Protein AF-A0AAD8Y2L3-F1 (afdb_monomer)

Foldseek 3Di:
DQQPVDPVVVVVVVVVVVVVVVVVVVVVVLVCQCVAVVHDVSVVVSVVVVVPPVCPVPDPPDPVCPVVVVVVVVVVVVVVVVVVVVVVVVSVVCVLVCVVAFQKKFKAFDPLLPVVRLLVGFIWGFDPVQDAALSATKTFPPCVPVPPVPDGAWIFHAHNVQQWTFIDGFQWAQDQQGIDRRPPPPRDDDRVRGQKIADHDNRRYCVVSQPTWMWGQHGNRDIDTTPDIGMDRLACPVPQCQLPPQWGQDPDPSRFTDGHWQFWDRSSPARAFQKKFKDPPPVDFAWDPDPPDPDIDGAAGMWGWPTPAAASRATKIKNDDQDPQQADDQAIWIWHDSNFKIFIDGPVQQVVVVVVRNPNRVCRVSDGNNPGRGDGQKIWHTADPPDPCNHSDQFPTWMAGVVVVVVCPVSVPPPVPVPCPPGTDPIGMDRDDPPPPPDPPPDPPDPDDDDPPDDPVPVVVVVVVVVVVVVVVVVVVVVVVVVVVVVVVVVVVVVVVVVVPPPDDDDDDDDDDDDDDDDDDDDDD

Structure (mmCIF, N/CA/C/O backbone):
data_AF-A0AAD8Y2L3-F1
#
_entry.id   AF-A0AAD8Y2L3-F1
#
loop_
_atom_site.group_PDB
_atom_site.id
_atom_site.type_symbol
_atom_site.label_atom_id
_atom_site.label_alt_id
_atom_site.label_comp_id
_atom_site.label_asym_id
_atom_site.label_entity_id
_atom_site.label_seq_id
_atom_site.pdbx_PDB_ins_code
_atom_site.Cartn_x
_atom_site.Cartn_y
_atom_site.Cartn_z
_atom_site.occupancy
_atom_site.B_iso_or_equiv
_atom_site.auth_seq_id
_atom_site.auth_comp_id
_atom_site.auth_asym_id
_atom_site.auth_atom_id
_atom_site.pdbx_PDB_model_num
ATOM 1 N N . MET A 1 1 ? -19.034 2.474 21.761 1.00 43.50 1 MET A N 1
ATOM 2 C CA . MET A 1 1 ? -18.479 1.122 21.557 1.00 43.50 1 MET A CA 1
ATOM 3 C C . MET A 1 1 ? -17.003 1.217 21.897 1.00 43.50 1 MET A C 1
ATOM 5 O O . MET A 1 1 ? -16.304 1.930 21.195 1.00 43.50 1 MET A O 1
ATOM 9 N N . LEU A 1 2 ? -16.559 0.653 23.023 1.00 49.22 2 LEU A N 1
ATOM 10 C CA . LEU A 1 2 ? -15.143 0.698 23.400 1.00 49.22 2 LEU A CA 1
ATOM 11 C C . LEU A 1 2 ? -14.438 -0.443 22.680 1.00 49.22 2 LEU A C 1
ATOM 13 O O . LEU A 1 2 ? -14.871 -1.591 22.773 1.00 49.22 2 LEU A O 1
ATOM 17 N N . ILE A 1 3 ? -13.395 -0.113 21.925 1.00 52.75 3 ILE A N 1
ATOM 18 C CA . ILE A 1 3 ? -12.617 -1.080 21.147 1.00 52.75 3 ILE A CA 1
ATOM 19 C C . ILE A 1 3 ? -11.771 -1.901 22.130 1.00 52.75 3 ILE A C 1
ATOM 21 O O . ILE A 1 3 ? -10.599 -1.614 22.365 1.00 52.75 3 ILE A O 1
ATOM 25 N N . MET A 1 4 ? -12.380 -2.893 22.781 1.00 55.75 4 MET A N 1
ATOM 26 C CA . MET A 1 4 ? -11.663 -3.857 23.615 1.00 55.75 4 MET A CA 1
ATOM 27 C C . MET A 1 4 ? -11.052 -4.912 22.704 1.00 55.75 4 MET A C 1
ATOM 29 O O . MET A 1 4 ? -11.638 -5.951 22.436 1.00 55.75 4 MET A O 1
ATOM 33 N N . ARG A 1 5 ? -9.865 -4.597 22.190 1.00 51.03 5 ARG A N 1
ATOM 34 C CA . ARG A 1 5 ? -9.101 -5.467 21.287 1.00 51.03 5 ARG A CA 1
ATOM 35 C C . ARG A 1 5 ? -8.477 -6.680 21.964 1.00 51.03 5 ARG A C 1
ATOM 37 O O . ARG A 1 5 ? -8.093 -7.626 21.288 1.00 51.03 5 ARG A O 1
ATOM 44 N N . SER A 1 6 ? -8.330 -6.636 23.283 1.00 57.72 6 SER A N 1
ATOM 45 C CA . SER A 1 6 ? -7.630 -7.685 24.006 1.00 57.72 6 SER A CA 1
ATOM 46 C C . SER A 1 6 ? -8.612 -8.743 24.482 1.00 57.72 6 SER A C 1
ATOM 48 O O . SER A 1 6 ? -9.454 -8.464 25.340 1.00 57.72 6 SER A O 1
ATOM 50 N N . THR A 1 7 ? -8.460 -9.966 23.977 1.00 64.06 7 THR A N 1
ATOM 51 C CA . THR A 1 7 ? -9.153 -11.158 24.490 1.00 64.06 7 THR A CA 1
ATOM 52 C C . THR A 1 7 ? -9.010 -11.274 26.010 1.00 64.06 7 THR A C 1
ATOM 54 O O . THR A 1 7 ? -9.978 -11.577 26.696 1.00 64.06 7 THR A O 1
ATOM 57 N N . THR A 1 8 ? -7.864 -10.865 26.562 1.00 67.44 8 THR A N 1
ATOM 58 C CA . THR A 1 8 ? -7.615 -10.862 28.013 1.00 67.44 8 THR A CA 1
ATOM 59 C C . THR A 1 8 ? -8.521 -9.924 28.816 1.00 67.44 8 THR A C 1
ATOM 61 O O . THR A 1 8 ? -8.808 -10.199 29.978 1.00 67.44 8 THR A O 1
ATOM 64 N N . VAL A 1 9 ? -8.984 -8.811 28.236 1.00 71.06 9 VAL A N 1
ATOM 65 C CA . VAL A 1 9 ? -9.894 -7.882 28.930 1.00 71.06 9 VAL A CA 1
ATOM 66 C C . VAL A 1 9 ? -11.315 -8.438 28.930 1.00 71.06 9 VAL A C 1
ATOM 68 O O . VAL A 1 9 ? -12.021 -8.302 29.927 1.00 71.06 9 VAL A O 1
ATOM 71 N N . ILE A 1 10 ? -11.716 -9.111 27.847 1.00 71.69 10 ILE A N 1
ATOM 72 C CA . ILE A 1 10 ? -12.983 -9.849 27.793 1.00 71.69 10 ILE A CA 1
ATOM 73 C C . ILE A 1 10 ? -12.971 -10.965 28.839 1.00 71.69 10 ILE A C 1
ATOM 75 O O . ILE A 1 10 ? -13.930 -11.078 29.594 1.00 71.69 10 ILE A O 1
ATOM 79 N N . ASP A 1 11 ? -11.871 -11.710 28.960 1.00 70.75 11 ASP A N 1
ATOM 80 C CA . ASP A 1 11 ? -11.720 -12.743 29.990 1.00 70.75 11 ASP A CA 1
ATOM 81 C C . ASP A 1 11 ? -11.817 -12.156 31.406 1.00 70.75 11 ASP A C 1
ATOM 83 O O . ASP A 1 11 ? -12.476 -12.720 32.278 1.00 70.75 11 ASP A O 1
ATOM 87 N N . LEU A 1 12 ? -11.217 -10.984 31.644 1.00 79.00 12 LEU A N 1
ATOM 88 C CA . LEU A 1 12 ? -11.353 -10.263 32.913 1.00 79.00 12 LEU A CA 1
ATOM 89 C C . LEU A 1 12 ? -12.803 -9.855 33.195 1.00 79.00 12 LEU A C 1
ATOM 91 O O . LEU A 1 12 ? -13.288 -10.074 34.303 1.00 79.00 12 LEU A O 1
ATOM 95 N N . LEU A 1 13 ? -13.506 -9.293 32.211 1.00 78.12 13 LEU A N 1
ATOM 96 C CA . LEU A 1 13 ? -14.913 -8.914 32.362 1.00 78.12 13 LEU A CA 1
ATOM 97 C C . LEU A 1 13 ? -15.810 -10.131 32.586 1.00 78.12 13 LEU A C 1
ATOM 99 O O . LEU A 1 13 ? -16.691 -10.075 33.438 1.00 78.12 13 LEU A O 1
ATOM 103 N N . LEU A 1 14 ? -15.561 -11.235 31.881 1.00 76.00 14 LEU A N 1
ATOM 104 C CA . LEU A 1 14 ? -16.261 -12.502 32.084 1.00 76.00 14 LEU A CA 1
ATOM 105 C C . LEU A 1 14 ? -16.004 -13.069 33.480 1.00 76.00 14 LEU A C 1
ATOM 107 O O . LEU A 1 14 ? -16.936 -13.569 34.102 1.00 76.00 14 LEU A O 1
ATOM 111 N N . ASN A 1 15 ? -14.786 -12.936 34.012 1.00 80.56 15 ASN A N 1
ATOM 112 C CA . ASN A 1 15 ? -14.488 -13.319 35.390 1.00 80.56 15 ASN A CA 1
ATOM 113 C C . ASN A 1 15 ? -15.269 -12.467 36.399 1.00 80.56 15 ASN A C 1
ATOM 115 O O . ASN A 1 15 ? -15.827 -13.016 37.347 1.00 80.56 15 ASN A O 1
ATOM 119 N N . PHE A 1 16 ? -15.373 -11.150 36.191 1.00 84.94 16 PHE A N 1
ATOM 120 C CA . PHE A 1 16 ? -16.202 -10.292 37.048 1.00 84.94 16 PHE A CA 1
ATOM 121 C C . PHE A 1 16 ? -17.691 -10.655 36.962 1.00 84.94 16 PHE A C 1
ATOM 123 O O . PHE A 1 16 ? -18.341 -10.800 37.996 1.00 84.94 16 PHE A O 1
ATOM 130 N N . LEU A 1 17 ? -18.207 -10.891 35.753 1.00 78.44 17 LEU A N 1
ATOM 131 C CA . LEU A 1 17 ? -19.584 -11.340 35.524 1.00 78.44 17 LEU A CA 1
ATOM 132 C C . LEU A 1 17 ? -19.866 -12.701 36.171 1.00 78.44 17 LEU A C 1
ATOM 134 O O . LEU A 1 17 ? -20.941 -12.909 36.726 1.00 78.44 17 LEU A O 1
ATOM 138 N N . ALA A 1 18 ? -18.901 -13.623 36.136 1.00 85.06 18 ALA A N 1
ATOM 139 C CA . ALA A 1 18 ? -19.020 -14.925 36.782 1.00 85.06 18 ALA A CA 1
ATOM 140 C C . ALA A 1 18 ? -19.091 -14.794 38.310 1.00 85.06 18 ALA A C 1
ATOM 142 O O . ALA A 1 18 ? -19.917 -15.454 38.938 1.00 85.06 18 ALA A O 1
ATOM 143 N N . VAL A 1 19 ? -18.275 -13.921 38.911 1.00 87.75 19 VAL A N 1
ATOM 144 C CA . VAL A 1 19 ? -18.326 -13.647 40.357 1.00 87.75 19 VAL A CA 1
ATOM 145 C C . VAL A 1 19 ? -19.677 -13.044 40.752 1.00 87.75 19 VAL A C 1
ATOM 147 O O . VAL A 1 19 ? -20.285 -13.496 41.721 1.00 87.75 19 VAL A O 1
ATOM 150 N N . GLU A 1 20 ? -20.186 -12.081 39.983 1.00 87.50 20 GLU A N 1
ATOM 151 C CA . GLU A 1 20 ? -21.500 -11.475 40.227 1.00 87.50 20 GLU A CA 1
ATOM 152 C C . GLU A 1 20 ? -22.646 -12.485 40.060 1.00 87.50 20 GLU A C 1
ATOM 154 O O . GLU A 1 20 ? -23.568 -12.534 40.876 1.00 87.50 20 GLU A O 1
ATOM 159 N N . PHE A 1 21 ? -22.576 -13.351 39.046 1.00 85.00 21 PHE A N 1
ATOM 160 C CA . PHE A 1 21 ? -23.553 -14.419 38.842 1.00 85.00 21 PHE A CA 1
ATOM 161 C C . PHE A 1 21 ? -23.577 -15.409 40.013 1.00 85.00 21 PHE A C 1
ATOM 163 O O . PHE A 1 21 ? -24.656 -15.760 40.489 1.00 85.00 21 PHE A O 1
ATOM 170 N N . VAL A 1 22 ? -22.408 -15.830 40.511 1.00 88.25 22 VAL A N 1
ATOM 171 C CA . VAL A 1 22 ? -22.310 -16.722 41.678 1.00 88.25 22 VAL A CA 1
ATOM 172 C C . VAL A 1 22 ? -22.878 -16.051 42.929 1.00 88.25 22 VAL A C 1
ATOM 174 O O . VAL A 1 22 ? -23.605 -16.707 43.669 1.00 88.25 22 VAL A O 1
ATOM 177 N N . SER A 1 23 ? -22.621 -14.755 43.132 1.00 86.19 23 SER A N 1
ATOM 178 C CA . SER A 1 23 ? -23.182 -14.000 44.261 1.00 86.19 23 SER A CA 1
ATOM 179 C C . SER A 1 23 ? -24.712 -13.949 44.214 1.00 86.19 23 SER A C 1
ATOM 181 O O . SER A 1 23 ? -25.368 -14.248 45.205 1.00 86.19 23 SER A O 1
ATOM 183 N N . ASN A 1 24 ? -25.293 -13.645 43.050 1.00 87.31 24 ASN A N 1
ATOM 184 C CA . ASN A 1 24 ? -26.750 -13.624 42.887 1.00 87.31 24 ASN A CA 1
ATOM 185 C C . ASN A 1 24 ? -27.376 -15.018 43.067 1.00 87.31 24 ASN A C 1
ATOM 187 O O . ASN A 1 24 ? -28.495 -15.146 43.565 1.00 87.31 24 ASN A O 1
ATOM 191 N N . LEU A 1 25 ? -26.672 -16.076 42.654 1.00 90.56 25 LEU A N 1
ATOM 192 C CA . LEU A 1 25 ? -27.133 -17.451 42.832 1.00 90.56 25 LEU A CA 1
ATOM 193 C C . LEU A 1 25 ? -27.127 -17.841 44.316 1.00 90.56 25 LEU A C 1
ATOM 195 O O . LEU A 1 25 ? -28.091 -18.455 44.772 1.00 90.56 25 LEU A O 1
ATOM 199 N N . ASP A 1 26 ? -26.096 -17.446 45.066 1.00 90.44 26 ASP A N 1
ATOM 200 C CA . ASP A 1 26 ? -26.015 -17.660 46.515 1.00 90.44 26 ASP A CA 1
ATOM 201 C C . ASP A 1 26 ? -27.190 -16.993 47.246 1.00 90.44 26 ASP A C 1
ATOM 203 O O . ASP A 1 26 ? -27.893 -17.651 48.014 1.00 90.44 26 ASP A O 1
ATOM 207 N N . ASP A 1 27 ? -27.511 -15.742 46.900 1.00 89.38 27 ASP A N 1
ATOM 208 C CA . ASP A 1 27 ? -28.657 -15.019 47.467 1.00 89.38 27 ASP A CA 1
ATOM 209 C C . ASP A 1 27 ? -29.994 -15.729 47.190 1.00 89.38 27 ASP A C 1
ATOM 211 O O . ASP A 1 27 ? -30.835 -15.887 48.084 1.00 89.38 27 ASP A O 1
ATOM 215 N N . VAL A 1 28 ? -30.201 -16.210 45.958 1.00 90.25 28 VAL A N 1
ATOM 216 C CA . VAL A 1 28 ? -31.420 -16.946 45.582 1.00 90.25 28 VAL A CA 1
ATOM 217 C C . VAL A 1 28 ? -31.498 -18.290 46.304 1.00 90.25 28 VAL A C 1
ATOM 219 O O . VAL A 1 28 ? -32.562 -18.653 46.811 1.00 90.25 28 VAL A O 1
ATOM 222 N N . VAL A 1 29 ? -30.395 -19.038 46.379 1.00 91.12 29 VAL A N 1
ATOM 223 C CA . VAL A 1 29 ? -30.344 -20.326 47.087 1.00 91.12 29 VAL A CA 1
ATOM 224 C C . VAL A 1 29 ? -30.594 -20.125 48.575 1.00 91.12 29 VAL A C 1
ATOM 226 O O . VAL A 1 29 ? -31.359 -20.890 49.169 1.00 91.12 29 VAL A O 1
ATOM 229 N N . PHE A 1 30 ? -30.033 -19.079 49.176 1.00 91.31 30 PHE A N 1
ATOM 230 C CA . PHE A 1 30 ? -30.298 -18.724 50.563 1.00 91.31 30 PHE A CA 1
ATOM 231 C C . PHE A 1 30 ? -31.786 -18.421 50.786 1.00 91.31 30 PHE A C 1
ATOM 233 O O . PHE A 1 30 ? -32.401 -18.970 51.706 1.00 91.31 30 PHE A O 1
ATOM 240 N N . LEU A 1 31 ? -32.403 -17.636 49.897 1.00 92.00 31 LEU A N 1
ATOM 241 C CA . LEU A 1 31 ? -33.828 -17.310 49.964 1.00 92.00 31 LEU A CA 1
ATOM 242 C C . LEU A 1 31 ? -34.710 -18.564 49.831 1.00 92.00 31 LEU A C 1
ATOM 244 O O . LEU A 1 31 ? -35.594 -18.790 50.656 1.00 92.00 31 LEU A O 1
ATOM 248 N N . LEU A 1 32 ? -34.426 -19.437 48.859 1.00 91.62 32 LEU A N 1
ATOM 249 C CA . LEU A 1 32 ? -35.131 -20.713 48.676 1.00 91.62 32 LEU A CA 1
ATOM 250 C C . LEU A 1 32 ? -34.961 -21.651 49.879 1.00 91.62 32 LEU A C 1
ATOM 252 O O . LEU A 1 32 ? -35.909 -22.337 50.277 1.00 91.62 32 LEU A O 1
ATOM 256 N N . THR A 1 33 ? -33.772 -21.667 50.484 1.00 95.06 33 THR A N 1
ATOM 257 C CA . THR A 1 33 ? -33.494 -22.442 51.698 1.00 95.06 33 THR A CA 1
ATOM 258 C C . THR A 1 33 ? -34.336 -21.935 52.865 1.00 95.06 33 THR A C 1
ATOM 260 O O . THR A 1 33 ? -34.958 -22.732 53.569 1.00 95.06 33 THR A O 1
ATOM 263 N N . ARG A 1 34 ? -34.425 -20.611 53.036 1.00 92.94 34 ARG A N 1
ATOM 264 C CA . ARG A 1 34 ? -35.211 -19.960 54.094 1.00 92.94 34 ARG A CA 1
ATOM 265 C C . ARG A 1 34 ? -36.714 -20.235 53.973 1.00 92.94 34 ARG A C 1
ATOM 267 O O . ARG A 1 34 ? -37.381 -20.479 54.983 1.00 92.94 34 ARG A O 1
ATOM 274 N N . GLU A 1 35 ? -37.241 -20.255 52.750 1.00 95.06 35 GLU A N 1
ATOM 275 C CA . GLU A 1 35 ? -38.643 -20.612 52.483 1.00 95.06 35 GLU A CA 1
ATOM 276 C C . GLU A 1 35 ? -38.913 -22.125 52.632 1.00 95.06 35 GLU A C 1
ATOM 278 O O . GLU A 1 35 ? -40.060 -22.549 52.753 1.00 95.06 35 GLU A O 1
ATOM 283 N N . GLY A 1 36 ? -37.862 -22.950 52.726 1.00 93.44 36 GLY A N 1
ATOM 284 C CA . GLY A 1 36 ? -37.955 -24.380 53.034 1.00 93.44 36 GLY A CA 1
ATOM 285 C C . GLY A 1 36 ? -38.002 -25.308 51.822 1.00 93.44 36 GLY A C 1
ATOM 286 O O . GLY A 1 36 ? -38.218 -26.509 51.990 1.00 93.44 36 GLY A O 1
ATOM 287 N N . PHE A 1 37 ? -37.737 -24.800 50.615 1.00 95.25 37 PHE A N 1
ATOM 288 C CA . PHE A 1 37 ? -37.717 -25.611 49.390 1.00 95.25 37 PHE A CA 1
ATOM 289 C C . PHE A 1 37 ? -36.625 -26.694 49.394 1.00 95.25 37 PHE A C 1
ATOM 291 O O . PHE A 1 37 ? -36.784 -27.721 48.740 1.00 95.25 37 PHE A O 1
ATOM 298 N N . LEU A 1 38 ? -35.540 -26.495 50.153 1.00 94.19 38 LEU A N 1
ATOM 299 C CA . LEU A 1 38 ? -34.410 -27.430 50.263 1.00 94.19 38 LEU A CA 1
ATOM 300 C C . LEU A 1 38 ? -34.471 -28.331 51.514 1.00 94.19 38 LEU A C 1
ATOM 302 O O . LEU A 1 38 ? -33.512 -29.035 51.828 1.00 94.19 38 LEU A O 1
ATOM 306 N N . GLY A 1 39 ? -35.612 -28.351 52.212 1.00 95.44 39 GLY A N 1
ATOM 307 C CA . GLY A 1 39 ? -35.871 -29.228 53.355 1.00 95.44 39 GLY A CA 1
ATOM 308 C C . GLY A 1 39 ? -35.795 -28.528 54.714 1.00 95.44 39 GLY A C 1
ATOM 309 O O . GLY A 1 39 ? -35.103 -27.529 54.902 1.00 95.44 39 GLY A O 1
ATOM 310 N N . SER A 1 40 ? -36.511 -29.082 55.696 1.00 94.06 40 SER A N 1
ATOM 311 C CA . SER A 1 40 ? -36.726 -28.461 57.011 1.00 94.06 40 SER A CA 1
ATOM 312 C C . SER A 1 40 ? -35.449 -28.282 57.835 1.00 94.06 40 SER A C 1
ATOM 314 O O . SER A 1 40 ? -35.341 -27.331 58.602 1.00 94.06 40 SER A O 1
ATOM 316 N N . THR A 1 41 ? -34.469 -29.178 57.689 1.00 94.81 41 THR A N 1
ATOM 317 C CA . THR A 1 41 ? -33.190 -29.077 58.411 1.00 94.81 41 THR A CA 1
ATOM 318 C C . THR A 1 41 ? -32.409 -27.842 57.967 1.00 94.81 41 THR A C 1
ATOM 320 O O . THR A 1 41 ? -31.989 -27.051 58.806 1.00 94.81 41 THR A O 1
ATOM 323 N N . LEU A 1 42 ? -32.274 -27.640 56.650 1.00 92.38 42 LEU A N 1
ATOM 324 C CA . LEU A 1 42 ? -31.601 -26.469 56.087 1.00 92.38 42 LEU A CA 1
ATOM 325 C C . LEU A 1 42 ? -32.421 -25.195 56.294 1.00 92.38 42 LEU A C 1
ATOM 327 O O . LEU A 1 42 ? -31.846 -24.151 56.570 1.00 92.38 42 LEU A O 1
ATOM 331 N N . GLN A 1 43 ? -33.752 -25.284 56.246 1.00 96.81 43 GLN A N 1
ATOM 332 C CA . GLN A 1 43 ? -34.630 -24.166 56.580 1.00 96.81 43 GLN A CA 1
ATOM 333 C C . GLN A 1 43 ? -34.387 -23.648 57.997 1.00 96.81 43 GLN A C 1
ATOM 335 O O . GLN A 1 43 ? -34.317 -22.441 58.207 1.00 96.81 43 GLN A O 1
ATOM 340 N N . ASN A 1 44 ? -34.268 -24.553 58.969 1.00 94.44 44 ASN A N 1
ATOM 341 C CA . ASN A 1 44 ? -34.051 -24.177 60.359 1.00 94.44 44 ASN A CA 1
ATOM 342 C C . ASN A 1 44 ? -32.677 -23.530 60.558 1.00 94.44 44 ASN A C 1
ATOM 344 O O . ASN A 1 44 ? -32.590 -22.548 61.287 1.00 94.44 44 ASN A O 1
ATOM 348 N N . GLU A 1 45 ? -31.630 -24.016 59.885 1.00 94.75 45 GLU A N 1
ATOM 349 C CA . GLU A 1 45 ? -30.305 -23.380 59.921 1.00 94.75 45 GLU A CA 1
ATOM 350 C C . GLU A 1 45 ? -30.283 -22.037 59.176 1.00 94.75 45 GLU A C 1
ATOM 352 O O . GLU A 1 45 ? -29.734 -21.070 59.693 1.00 94.75 45 GLU A O 1
ATOM 357 N N . ALA A 1 46 ? -30.935 -21.922 58.015 1.00 93.75 46 ALA A N 1
ATOM 358 C CA . ALA A 1 46 ? -31.044 -20.663 57.276 1.00 93.75 46 ALA A CA 1
ATOM 359 C C . ALA A 1 46 ? -31.863 -19.614 58.041 1.00 93.75 46 ALA A C 1
ATOM 361 O O . ALA A 1 46 ? -31.470 -18.453 58.083 1.00 93.75 46 ALA A O 1
ATOM 362 N N . LYS A 1 47 ? -32.956 -20.019 58.706 1.00 93.12 47 LYS A N 1
ATOM 363 C CA . LYS A 1 47 ? -33.704 -19.155 59.634 1.00 93.12 47 LYS A CA 1
ATOM 364 C C . LYS A 1 47 ? -32.863 -18.776 60.839 1.00 93.12 47 LYS A C 1
ATOM 366 O O . LYS A 1 47 ? -32.838 -17.621 61.228 1.00 93.12 47 LYS A O 1
ATOM 371 N N . LYS A 1 48 ? -32.111 -19.721 61.403 1.00 92.69 48 LYS A N 1
ATOM 372 C CA . LYS A 1 48 ? -31.196 -19.430 62.506 1.00 92.69 48 LYS A CA 1
ATOM 373 C C . LYS A 1 48 ? -30.118 -18.439 62.086 1.00 92.69 48 LYS A C 1
ATOM 375 O O . LYS A 1 48 ? -29.824 -17.561 62.882 1.00 92.69 48 LYS A O 1
ATOM 380 N N . LEU A 1 49 ? -29.580 -18.540 60.868 1.00 88.88 49 LEU A N 1
ATOM 381 C CA . LEU A 1 49 ? -28.624 -17.598 60.271 1.00 88.88 49 LEU A CA 1
ATOM 382 C C . LEU A 1 49 ? -29.256 -16.237 59.950 1.00 88.88 49 LEU A C 1
ATOM 384 O O . LEU A 1 49 ? -28.615 -15.218 60.176 1.00 88.88 49 LEU A O 1
ATOM 388 N N . SER A 1 50 ? -30.510 -16.198 59.483 1.00 87.38 50 SER A N 1
ATOM 389 C CA . SER A 1 50 ? -31.228 -14.933 59.275 1.00 87.38 50 SER A CA 1
ATOM 390 C C . SER A 1 50 ? -31.592 -14.245 60.590 1.00 87.38 50 SER A C 1
ATOM 392 O O . SER A 1 50 ? -31.569 -13.021 60.669 1.00 87.38 50 SER A O 1
ATOM 394 N N . ASP A 1 51 ? -31.907 -15.034 61.619 1.00 84.75 51 ASP A N 1
ATOM 395 C CA . ASP A 1 51 ? -32.305 -14.565 62.948 1.00 84.75 51 ASP A CA 1
ATOM 396 C C . ASP A 1 51 ? -31.095 -14.307 63.851 1.00 84.75 51 ASP A C 1
ATOM 398 O O . ASP A 1 51 ? -31.196 -13.551 64.822 1.00 84.75 51 ASP A O 1
ATOM 402 N N . THR A 1 52 ? -29.924 -14.875 63.525 1.00 79.88 52 THR A N 1
ATOM 403 C CA . THR A 1 52 ? -28.651 -14.367 64.037 1.00 79.88 52 THR A CA 1
ATOM 404 C C . THR A 1 52 ? -28.389 -13.044 63.344 1.00 79.88 52 THR A C 1
ATOM 406 O O . THR A 1 52 ? -27.561 -12.909 62.449 1.00 79.88 52 THR A O 1
ATOM 40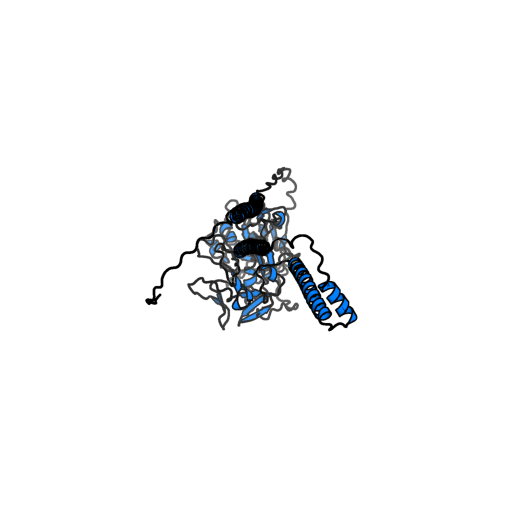9 N N . TYR A 1 53 ? -29.077 -12.019 63.837 1.00 57.50 53 TYR A N 1
ATOM 410 C CA . TYR A 1 53 ? -28.549 -10.677 63.808 1.00 57.50 53 TYR A CA 1
ATOM 411 C C . TYR A 1 53 ? -27.154 -10.775 64.406 1.00 57.50 53 TYR A C 1
ATOM 413 O O . TYR A 1 53 ? -26.993 -10.884 65.627 1.00 57.50 53 TYR A O 1
ATOM 421 N N . TYR A 1 54 ? -26.133 -10.762 63.545 1.00 55.12 54 TYR A N 1
ATOM 422 C CA . TYR A 1 54 ? -24.821 -10.321 63.967 1.00 55.12 54 TYR A CA 1
ATOM 423 C C . TYR A 1 54 ? -25.094 -9.038 64.727 1.00 55.12 54 TYR A C 1
ATOM 425 O O . TYR A 1 54 ? -25.647 -8.083 64.179 1.00 55.12 54 TYR A O 1
ATOM 433 N N . HIS A 1 55 ? -24.828 -9.073 66.029 1.00 46.56 55 HIS A N 1
ATOM 434 C CA . HIS A 1 55 ? -24.896 -7.907 66.877 1.00 46.56 55 HIS A CA 1
ATOM 435 C C . HIS A 1 55 ? -23.799 -6.984 66.336 1.00 46.56 55 HIS A C 1
ATOM 437 O O . HIS A 1 55 ? -22.663 -7.006 66.808 1.00 46.56 55 HIS A O 1
ATOM 443 N N . SER A 1 56 ? -24.108 -6.234 65.274 1.00 49.84 56 SER A N 1
ATOM 444 C CA . SER A 1 56 ? -23.351 -5.080 64.816 1.00 49.84 56 SER A CA 1
ATOM 445 C C . SER A 1 56 ? -23.503 -4.073 65.936 1.00 49.84 56 SER A C 1
ATOM 447 O O . SER A 1 56 ? -24.407 -3.242 65.959 1.00 49.84 56 SER A O 1
ATOM 449 N N . ARG A 1 57 ? -22.677 -4.272 66.960 1.00 43.72 57 ARG A N 1
ATOM 450 C CA . ARG A 1 57 ? -22.798 -3.730 68.308 1.00 43.72 57 ARG A CA 1
ATOM 451 C C . ARG A 1 57 ? -22.430 -2.248 68.357 1.00 43.72 57 ARG A C 1
ATOM 453 O O . ARG A 1 57 ? -21.737 -1.840 69.278 1.00 43.72 57 ARG A O 1
ATOM 460 N N . HIS A 1 58 ? -22.824 -1.445 67.365 1.00 44.91 58 HIS A N 1
ATOM 461 C CA . HIS A 1 58 ? -22.360 -0.063 67.316 1.00 44.91 58 HIS A CA 1
ATOM 462 C C . HIS A 1 58 ? -23.255 1.012 66.694 1.00 44.91 58 HIS A C 1
ATOM 464 O O . HIS A 1 58 ? -22.732 2.099 66.478 1.00 44.91 58 HIS A O 1
ATOM 470 N N . LEU A 1 59 ? -24.557 0.807 66.446 1.00 52.88 59 LEU A N 1
ATOM 471 C CA . LEU A 1 59 ? -25.406 1.911 65.939 1.00 52.88 59 LEU A CA 1
ATOM 472 C C . LEU A 1 59 ? -26.869 1.931 66.438 1.00 52.88 59 LEU A C 1
ATOM 474 O O . LEU A 1 59 ? -27.697 2.629 65.866 1.00 52.88 59 LEU A O 1
ATOM 478 N N . SER A 1 60 ? -27.237 1.211 67.500 1.00 47.75 60 SER A N 1
ATOM 479 C CA . SER A 1 60 ? -28.629 1.195 68.000 1.00 47.75 60 SER A CA 1
ATOM 480 C C . SER A 1 60 ? -28.932 2.293 69.031 1.00 47.75 60 SER A C 1
ATOM 482 O O . SER A 1 60 ? -29.618 2.035 70.018 1.00 47.75 60 SER A O 1
ATOM 484 N N . GLY A 1 61 ? -28.395 3.498 68.839 1.00 49.44 61 GLY A N 1
ATOM 485 C CA . GLY A 1 61 ? -28.521 4.581 69.814 1.00 49.44 61 GLY A CA 1
ATOM 486 C C . GLY A 1 61 ? -28.603 5.980 69.220 1.00 49.44 61 GLY A C 1
ATOM 487 O O . GLY A 1 61 ? -28.178 6.893 69.898 1.00 49.44 61 GLY A O 1
ATOM 488 N N . GLU A 1 62 ? -29.081 6.152 67.982 1.00 53.22 62 GLU A N 1
ATOM 489 C CA . GLU A 1 62 ? -29.539 7.455 67.463 1.00 53.22 62 GLU A CA 1
ATOM 490 C C . GLU A 1 62 ? -30.191 7.276 66.086 1.00 53.22 62 GLU A C 1
ATOM 492 O O . GLU A 1 62 ? -29.537 7.014 65.075 1.00 53.22 62 GLU A O 1
ATOM 497 N N . SER A 1 63 ? -31.519 7.374 66.041 1.00 51.06 63 SER A N 1
ATOM 498 C CA . SER A 1 63 ? -32.329 7.161 64.830 1.00 51.06 63 SER A CA 1
ATOM 499 C C . SER A 1 63 ? -32.172 8.266 63.769 1.00 51.06 63 SER A C 1
ATOM 501 O O . SER A 1 63 ? -32.636 8.112 62.640 1.00 51.06 63 SER A O 1
ATOM 503 N N . THR A 1 64 ? -31.451 9.342 64.081 1.00 53.41 64 THR A N 1
ATOM 504 C CA . THR A 1 64 ? -31.168 10.489 63.205 1.00 53.41 64 THR A CA 1
ATOM 505 C C . THR A 1 64 ? -29.979 10.274 62.258 1.00 53.41 64 THR A C 1
ATOM 507 O O . THR A 1 64 ? -29.890 10.951 61.234 1.00 53.41 64 THR A O 1
ATOM 510 N N . HIS A 1 65 ? -29.103 9.289 62.502 1.00 51.75 65 HIS A N 1
ATOM 511 C CA . HIS A 1 65 ? -27.911 9.050 61.667 1.00 51.75 65 HIS A CA 1
ATOM 512 C C . HIS A 1 65 ? -28.118 8.095 60.475 1.00 51.75 65 HIS A C 1
ATOM 514 O O . HIS A 1 65 ? -27.280 8.052 59.567 1.00 51.75 65 HIS A O 1
ATOM 520 N N . ALA A 1 66 ? -29.233 7.357 60.420 1.00 55.16 66 ALA A N 1
ATOM 521 C CA . ALA A 1 66 ? -29.499 6.412 59.331 1.00 55.16 66 ALA A CA 1
ATOM 522 C C . ALA A 1 66 ? -29.666 7.114 57.968 1.00 55.16 66 ALA A C 1
ATOM 524 O O . ALA A 1 66 ? -29.149 6.634 56.960 1.00 55.16 66 ALA A O 1
ATOM 525 N N . SER A 1 67 ? -30.308 8.287 57.930 1.00 58.12 67 SER A N 1
ATOM 526 C CA . SER A 1 67 ? -30.481 9.072 56.697 1.00 58.12 67 SER A CA 1
ATOM 527 C C . SER A 1 67 ? -29.154 9.642 56.176 1.00 58.12 67 SER A C 1
ATOM 529 O O . SER A 1 67 ? -28.905 9.623 54.970 1.00 58.12 67 SER A O 1
ATOM 531 N N . ALA A 1 68 ? -28.256 10.064 57.073 1.00 65.31 68 ALA A N 1
ATOM 532 C CA . ALA A 1 68 ? -26.936 10.585 56.717 1.00 65.31 68 ALA A CA 1
ATOM 533 C C . ALA A 1 68 ? -26.043 9.515 56.065 1.00 65.31 68 ALA A C 1
ATOM 535 O O . ALA A 1 68 ? -25.300 9.816 55.130 1.00 65.31 68 ALA A O 1
ATOM 536 N N . SER A 1 69 ? -26.154 8.255 56.501 1.00 73.12 69 SER A N 1
ATOM 537 C CA . SER A 1 69 ? -25.424 7.144 55.880 1.00 73.12 69 SER A CA 1
ATOM 538 C C . SER A 1 69 ? -25.878 6.879 54.441 1.00 73.12 69 SER A C 1
ATOM 540 O O . SER A 1 69 ? -25.034 6.683 53.570 1.00 73.12 69 SER A O 1
ATOM 542 N N . TYR A 1 70 ? -27.186 6.915 54.161 1.00 76.44 70 TYR A N 1
ATOM 543 C CA . TYR A 1 70 ? -27.709 6.746 52.798 1.00 76.44 70 TYR A CA 1
ATOM 544 C C . TYR A 1 70 ? -27.284 7.881 51.865 1.00 76.44 70 TYR A C 1
ATOM 546 O O . TYR A 1 70 ? -26.894 7.617 50.729 1.00 76.44 70 TYR A O 1
ATOM 554 N N . VAL A 1 71 ? -27.298 9.130 52.343 1.00 80.12 71 VAL A N 1
ATOM 555 C CA . VAL A 1 71 ? -26.834 10.283 51.556 1.00 80.12 71 VAL A CA 1
ATOM 556 C C . VAL A 1 71 ? -25.339 10.163 51.249 1.00 80.12 71 VAL A C 1
ATOM 558 O O . VAL A 1 71 ? -24.948 10.341 50.100 1.00 80.12 71 VAL A O 1
ATO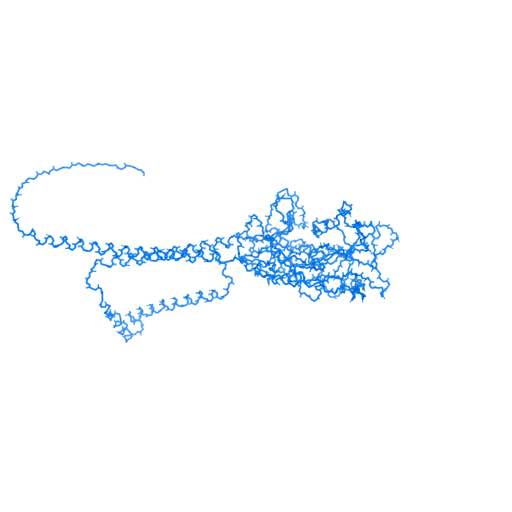M 561 N N . CYS A 1 72 ? -24.503 9.789 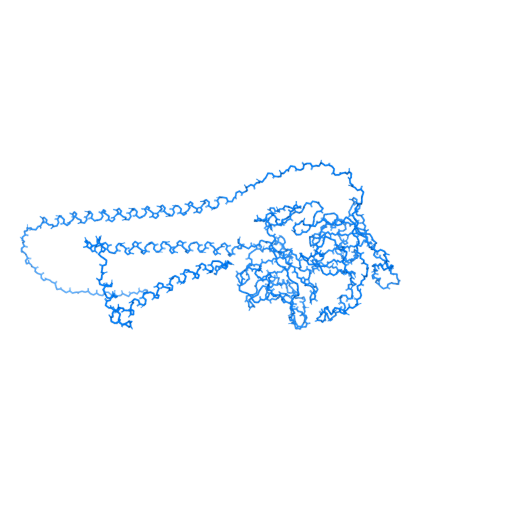52.223 1.00 79.50 72 CYS A N 1
ATOM 562 C CA . CYS A 1 72 ? -23.071 9.571 51.990 1.00 79.50 72 CYS A CA 1
ATOM 563 C C . CYS A 1 72 ? -22.803 8.451 50.973 1.00 79.50 72 CYS A C 1
ATOM 565 O O . CYS A 1 72 ? -21.989 8.636 50.068 1.00 79.50 72 CYS A O 1
ATOM 567 N N . THR A 1 73 ? -2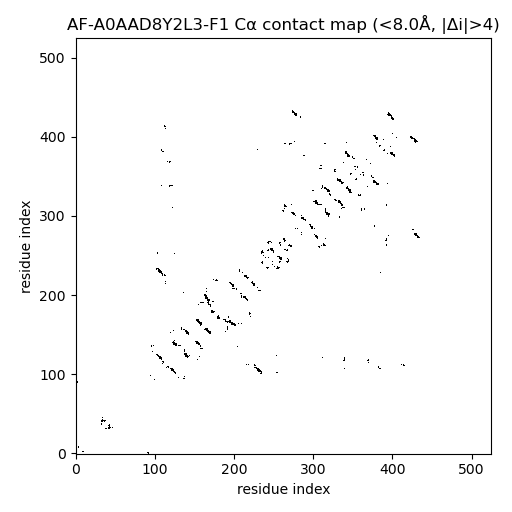3.503 7.317 51.078 1.00 79.50 73 THR A N 1
ATOM 568 C CA . THR A 1 73 ? -23.363 6.211 50.119 1.00 79.50 73 THR A CA 1
ATOM 569 C C . THR A 1 73 ? -23.837 6.613 48.722 1.00 79.50 73 THR A C 1
ATOM 571 O O . THR A 1 73 ? -23.152 6.325 47.742 1.00 79.50 73 THR A O 1
ATOM 574 N N . ALA A 1 74 ? -24.960 7.328 48.613 1.00 81.44 74 ALA A N 1
ATOM 575 C CA . ALA A 1 74 ? -25.463 7.827 47.336 1.00 81.44 74 ALA A CA 1
ATOM 576 C C . ALA A 1 74 ? -24.491 8.828 46.695 1.00 81.44 74 ALA A C 1
ATOM 578 O O . ALA A 1 74 ? -24.183 8.708 45.512 1.00 81.44 74 ALA A O 1
ATOM 579 N N . VAL A 1 75 ? -23.945 9.770 47.473 1.00 85.62 75 VAL A N 1
ATOM 580 C CA . VAL A 1 75 ? -22.934 10.730 47.000 1.00 85.62 75 VAL A CA 1
ATOM 581 C C . VAL A 1 75 ? -21.675 10.007 46.522 1.00 85.62 75 VAL A C 1
ATOM 583 O O . VAL A 1 75 ? -21.157 10.338 45.459 1.00 85.62 75 VAL A O 1
ATOM 586 N N . TYR A 1 76 ? -21.205 8.995 47.256 1.00 82.62 76 TYR A N 1
ATOM 587 C CA . TYR A 1 76 ? -20.052 8.191 46.850 1.00 82.62 76 TYR A CA 1
ATOM 588 C C . TYR A 1 76 ? -20.304 7.438 45.537 1.00 82.62 76 TYR A C 1
ATOM 590 O O . TYR A 1 76 ? -19.473 7.488 44.630 1.00 82.62 76 TYR A O 1
ATOM 598 N N . PHE A 1 77 ? -21.465 6.792 45.400 1.00 84.69 77 PHE A N 1
ATOM 599 C CA . PHE A 1 77 ? -21.844 6.092 44.173 1.00 84.69 77 PHE A CA 1
ATOM 600 C C . PHE A 1 77 ? -21.949 7.048 42.980 1.00 84.69 77 PHE A C 1
ATOM 602 O O . PHE A 1 77 ? -21.383 6.775 41.924 1.00 84.69 77 PHE A O 1
ATOM 609 N N . VAL A 1 78 ? -22.608 8.198 43.154 1.00 88.56 78 VAL A N 1
ATOM 610 C CA . VAL A 1 78 ? -22.718 9.232 42.114 1.00 88.56 78 VAL A CA 1
ATOM 611 C C . VAL A 1 78 ? -21.338 9.762 41.726 1.00 88.56 78 VAL A C 1
ATOM 613 O O . VAL A 1 78 ? -21.070 9.930 40.538 1.00 88.56 78 VAL A O 1
ATOM 616 N N . ALA A 1 79 ? -20.441 9.977 42.692 1.00 87.75 79 ALA A N 1
ATOM 617 C CA . ALA A 1 79 ? -19.075 10.412 42.421 1.00 87.75 79 ALA A CA 1
ATOM 618 C C . ALA A 1 79 ? -18.290 9.365 41.613 1.00 87.75 79 ALA A C 1
ATOM 620 O O . ALA A 1 79 ? -17.678 9.712 40.604 1.00 87.75 79 ALA A O 1
ATOM 621 N N . LEU A 1 80 ? -18.343 8.085 41.996 1.00 84.56 80 LEU A N 1
ATOM 622 C CA . LEU A 1 80 ? -17.701 7.005 41.239 1.00 84.56 80 LEU A CA 1
ATOM 623 C C . LEU A 1 80 ? -18.279 6.860 39.829 1.00 84.56 80 LEU A C 1
ATOM 625 O O . LEU A 1 80 ? -17.524 6.732 38.866 1.00 84.56 80 LEU A O 1
ATOM 629 N N . PHE A 1 81 ? -19.604 6.915 39.698 1.00 84.69 81 PHE A N 1
ATOM 630 C CA . PHE A 1 81 ? -20.280 6.840 38.409 1.00 84.69 81 PHE A CA 1
ATOM 631 C C . PHE A 1 81 ? -19.890 8.015 37.503 1.00 84.69 81 PHE A C 1
ATOM 633 O O . PHE A 1 81 ? -19.566 7.814 36.334 1.00 84.69 81 PHE A O 1
ATOM 640 N N . ALA A 1 82 ? -19.833 9.235 38.046 1.00 89.50 82 ALA A N 1
ATOM 641 C CA . ALA A 1 82 ? -19.374 10.411 37.313 1.00 89.50 82 ALA A CA 1
ATOM 642 C C . ALA A 1 82 ? -17.910 10.277 36.862 1.00 89.50 82 ALA A C 1
ATOM 644 O O . ALA A 1 82 ? -17.605 10.566 35.706 1.00 89.50 82 ALA A O 1
ATOM 645 N N . LEU A 1 83 ? -17.009 9.789 37.726 1.00 88.75 83 LEU A N 1
ATOM 646 C CA . LEU A 1 83 ? -15.609 9.532 37.360 1.00 88.75 83 LEU A CA 1
ATOM 647 C C . LEU A 1 83 ? -15.494 8.486 36.246 1.00 88.75 83 LEU A C 1
ATOM 649 O O . LEU A 1 83 ? -14.734 8.683 35.297 1.00 88.75 83 LEU A O 1
ATOM 653 N N . PHE A 1 84 ? -16.279 7.410 36.326 1.00 86.25 84 PHE A N 1
ATOM 654 C CA . PHE A 1 84 ? -16.329 6.386 35.288 1.00 86.25 84 PHE A CA 1
ATOM 655 C C . PHE A 1 84 ? -16.814 6.959 33.950 1.00 86.25 84 PHE A C 1
ATOM 657 O O . PHE A 1 84 ? -16.191 6.708 32.920 1.00 86.25 84 PHE A O 1
ATOM 664 N N . LEU A 1 85 ? -17.866 7.787 33.956 1.00 86.75 85 LEU A N 1
ATOM 665 C CA . LEU A 1 85 ? -18.355 8.458 32.749 1.00 86.75 85 LEU A CA 1
ATOM 666 C C . LEU A 1 85 ? -17.328 9.431 32.158 1.00 86.75 85 LEU A C 1
ATOM 668 O O . LEU A 1 85 ? -17.159 9.457 30.943 1.00 86.75 85 LEU A O 1
ATOM 672 N N . ILE A 1 86 ? -16.619 10.205 32.987 1.00 91.62 86 ILE A N 1
ATOM 673 C CA . ILE A 1 86 ? -15.555 11.109 32.520 1.00 91.62 86 ILE A CA 1
ATOM 674 C C . ILE A 1 86 ? -14.440 10.307 31.844 1.00 91.62 86 ILE A C 1
ATOM 676 O O . ILE A 1 86 ? -14.034 10.634 30.729 1.00 91.62 86 ILE A O 1
ATOM 680 N N . PHE A 1 87 ? -13.977 9.236 32.490 1.00 86.94 87 PHE A N 1
ATOM 681 C CA . PHE A 1 87 ? -12.947 8.358 31.942 1.00 86.94 87 PHE A CA 1
ATOM 682 C C . PHE A 1 87 ? -13.401 7.684 30.640 1.00 86.94 87 PHE A C 1
ATOM 684 O O . PHE A 1 87 ? -12.652 7.633 29.665 1.00 86.94 87 PHE A O 1
ATOM 691 N N . TRP A 1 88 ? -14.656 7.237 30.584 1.00 85.25 88 TRP A N 1
ATOM 692 C CA . TRP A 1 88 ? -15.257 6.671 29.381 1.00 85.25 88 TRP A CA 1
ATOM 693 C C . TRP A 1 88 ? -15.321 7.682 28.232 1.00 85.25 88 TRP A C 1
ATOM 695 O O . TRP A 1 88 ? -14.866 7.387 27.128 1.00 85.25 88 TRP A O 1
ATOM 705 N N . CYS A 1 89 ? -15.833 8.890 28.484 1.00 89.25 89 CYS A N 1
ATOM 706 C CA . CYS A 1 89 ? -15.875 9.972 27.499 1.00 89.25 89 CYS A CA 1
ATOM 707 C C . CYS A 1 89 ? -14.472 10.333 26.996 1.00 89.25 89 CYS A C 1
ATOM 709 O O . CYS A 1 89 ? -14.296 10.591 25.806 1.00 89.25 89 CYS A O 1
ATOM 711 N N . TRP A 1 90 ? -13.471 10.310 27.879 1.00 90.44 90 TRP A N 1
ATOM 712 C CA . TRP A 1 90 ? -12.076 10.536 27.517 1.00 90.44 90 TRP A CA 1
ATOM 713 C C . TRP A 1 90 ? -11.550 9.451 26.568 1.00 90.44 90 TRP A C 1
ATOM 715 O O . TRP A 1 90 ? -11.072 9.786 25.485 1.00 90.44 90 TRP A O 1
ATOM 725 N N . ILE A 1 91 ? -11.728 8.165 26.892 1.00 86.31 91 ILE A N 1
ATOM 726 C CA . ILE A 1 91 ? -11.319 7.059 26.008 1.00 86.31 91 ILE A CA 1
ATOM 727 C C . ILE A 1 91 ? -12.035 7.132 24.660 1.00 86.31 91 ILE A C 1
ATOM 729 O O . ILE A 1 91 ? -11.388 7.028 23.620 1.00 86.31 91 ILE A O 1
ATOM 733 N N . VAL A 1 92 ? -13.357 7.324 24.660 1.00 85.12 92 VAL A N 1
ATOM 734 C CA . VAL A 1 92 ? -14.148 7.414 23.424 1.00 85.12 92 VAL A CA 1
ATOM 735 C C . VAL A 1 92 ? -13.677 8.589 22.572 1.00 85.12 92 VAL A C 1
ATOM 737 O O . VAL A 1 92 ? -13.544 8.448 21.361 1.00 85.12 92 VAL A O 1
ATOM 740 N N . SER A 1 93 ? -13.354 9.727 23.190 1.00 87.56 93 SER A N 1
ATOM 741 C CA . SER A 1 93 ? -12.775 10.868 22.482 1.00 87.56 93 SER A CA 1
ATOM 742 C C . SER A 1 93 ? -11.429 10.514 21.840 1.00 87.56 93 SER A C 1
ATOM 744 O O . SER A 1 93 ? -11.217 10.817 20.667 1.00 87.56 93 SER A O 1
ATOM 746 N N . TYR A 1 94 ? -10.534 9.818 22.547 1.00 88.69 94 TYR A N 1
ATOM 747 C CA . TYR A 1 94 ? -9.247 9.382 21.986 1.00 88.69 94 TYR A CA 1
ATOM 748 C C . TYR A 1 94 ? -9.409 8.344 20.865 1.00 88.69 94 TYR A C 1
ATOM 750 O O . TYR A 1 94 ? -8.735 8.441 19.838 1.00 88.69 94 TYR A O 1
ATOM 758 N N . GLN A 1 95 ? -10.340 7.399 21.017 1.00 82.38 95 GLN A N 1
ATOM 759 C CA . GLN A 1 95 ? -10.664 6.396 19.998 1.00 82.38 95 GLN A CA 1
ATOM 760 C C . GLN A 1 95 ? -11.247 7.037 18.735 1.00 82.38 95 GLN A C 1
ATOM 762 O O . GLN A 1 95 ? -10.742 6.789 17.643 1.00 82.38 95 GLN A O 1
ATOM 767 N N . ASN A 1 96 ? -12.235 7.925 18.879 1.00 82.62 96 ASN A N 1
ATOM 768 C CA . ASN A 1 96 ? -12.836 8.655 17.758 1.00 82.62 96 ASN A CA 1
ATOM 769 C C . ASN A 1 96 ? -11.822 9.565 17.052 1.00 82.62 96 ASN A C 1
ATOM 771 O O . ASN A 1 96 ? -11.935 9.827 15.858 1.00 82.62 96 ASN A O 1
ATOM 775 N N . ASN A 1 97 ? -10.811 10.036 17.784 1.00 86.31 97 ASN A N 1
ATOM 776 C CA . ASN A 1 97 ? -9.716 10.816 17.226 1.00 86.31 97 ASN A CA 1
ATOM 777 C C . ASN A 1 97 ? -8.640 9.978 16.528 1.00 86.31 97 ASN A C 1
ATOM 779 O O . ASN A 1 97 ? -7.734 10.577 15.947 1.00 86.31 97 ASN A O 1
ATOM 783 N N . GLY A 1 98 ? -8.732 8.646 16.580 1.00 87.19 98 GLY A N 1
ATOM 784 C CA . GLY A 1 98 ? -7.771 7.738 15.962 1.00 87.19 98 GLY A CA 1
ATOM 785 C C . GLY A 1 98 ? -6.449 7.629 16.704 1.00 87.19 98 GLY A C 1
ATOM 786 O O . GLY A 1 98 ? -5.498 7.121 16.132 1.00 87.19 98 GLY A O 1
ATOM 787 N N . ALA A 1 99 ? -6.370 8.073 17.963 1.00 88.88 99 ALA A N 1
ATOM 788 C CA . ALA A 1 99 ? -5.108 8.119 18.709 1.00 88.88 99 ALA A CA 1
ATOM 789 C C . ALA A 1 99 ? -4.468 6.735 18.929 1.00 88.88 99 ALA A C 1
ATOM 791 O O . ALA A 1 99 ? -3.281 6.647 19.217 1.00 88.88 99 ALA A O 1
ATOM 792 N N . TYR A 1 100 ? -5.261 5.669 18.809 1.00 86.94 100 TYR A N 1
ATOM 793 C CA . TYR A 1 100 ? -4.820 4.278 18.944 1.00 86.94 100 TYR A CA 1
ATOM 794 C C . TYR A 1 100 ? -4.733 3.533 17.605 1.00 86.94 100 TYR A C 1
ATOM 796 O O . TYR A 1 100 ? -4.459 2.335 17.598 1.00 86.94 100 TYR A O 1
ATOM 804 N N . LEU A 1 101 ? -5.035 4.203 16.491 1.00 91.44 101 LEU A N 1
ATOM 805 C CA . LEU A 1 101 ? -4.884 3.633 15.158 1.00 91.44 101 LEU A CA 1
ATOM 806 C C . LEU A 1 101 ? -3.494 3.960 14.620 1.00 91.44 101 LEU A C 1
ATOM 808 O O . LEU A 1 101 ? -2.898 4.974 14.975 1.00 91.44 101 LEU A O 1
ATOM 812 N N . CYS A 1 102 ? -3.005 3.116 13.721 1.00 93.69 102 CYS A N 1
ATOM 813 C CA . CYS A 1 102 ? -1.794 3.414 12.969 1.00 93.69 102 CYS A CA 1
ATOM 814 C C . CYS A 1 102 ? -2.003 4.666 12.118 1.00 93.69 102 CYS A C 1
ATOM 816 O O . CYS A 1 102 ? -3.031 4.788 11.454 1.00 93.69 102 CYS A O 1
ATOM 818 N N . HIS A 1 103 ? -1.028 5.574 12.089 1.00 93.31 103 HIS A N 1
ATOM 819 C CA . HIS A 1 103 ? -1.086 6.725 11.181 1.00 93.31 103 HIS A CA 1
ATOM 820 C C . HIS A 1 103 ? -0.831 6.312 9.731 1.00 93.31 103 HIS A C 1
ATOM 822 O O . HIS A 1 103 ? -1.403 6.897 8.808 1.00 93.31 103 HIS A O 1
ATOM 828 N N . THR A 1 104 ? -0.007 5.281 9.544 1.00 95.00 104 THR A N 1
ATOM 829 C CA . THR A 1 104 ? 0.349 4.742 8.235 1.00 95.00 104 THR A CA 1
ATOM 830 C C . THR A 1 104 ? 0.194 3.230 8.225 1.00 95.00 104 THR A C 1
ATOM 832 O O . THR A 1 104 ? 0.690 2.522 9.106 1.00 95.00 104 THR A O 1
ATOM 835 N N . ILE A 1 105 ? -0.495 2.731 7.205 1.00 96.62 105 ILE A N 1
ATOM 836 C CA . ILE A 1 105 ? -0.701 1.307 6.956 1.00 96.62 105 ILE A CA 1
ATOM 837 C C . ILE A 1 105 ? -0.089 0.984 5.604 1.00 96.62 105 ILE A C 1
ATOM 839 O O . ILE A 1 105 ? -0.367 1.659 4.617 1.00 96.62 105 ILE A O 1
ATOM 843 N N . PHE A 1 106 ? 0.738 -0.051 5.543 1.00 97.25 106 PHE A N 1
ATOM 844 C CA . PHE A 1 106 ? 1.111 -0.632 4.263 1.00 97.25 106 PHE A CA 1
ATOM 845 C C . PHE A 1 106 ? 0.083 -1.683 3.883 1.00 97.25 106 PHE A C 1
ATOM 847 O O . PHE A 1 106 ? -0.205 -2.587 4.670 1.00 97.25 106 PHE A O 1
ATOM 854 N N . ALA A 1 107 ? -0.460 -1.538 2.683 1.00 97.56 107 ALA A N 1
ATOM 855 C CA . ALA A 1 107 ? -1.399 -2.473 2.108 1.00 97.56 107 ALA A CA 1
ATOM 856 C C . ALA A 1 107 ? -0.843 -3.002 0.791 1.00 97.56 107 ALA A C 1
ATOM 858 O O . ALA A 1 107 ? -0.425 -2.218 -0.060 1.00 97.56 107 ALA A O 1
ATOM 859 N N . GLN A 1 108 ? -0.857 -4.315 0.618 1.00 97.25 108 GLN A N 1
ATOM 860 C CA . GLN A 1 108 ? -0.509 -4.988 -0.620 1.00 97.25 108 GLN A CA 1
ATOM 861 C C . GLN A 1 108 ? -1.621 -5.948 -1.012 1.00 97.25 108 GLN A C 1
ATOM 863 O O . GLN A 1 108 ? -2.195 -6.642 -0.171 1.00 97.25 108 GLN A O 1
ATOM 868 N N . TYR A 1 109 ? -1.909 -5.974 -2.305 1.00 96.31 109 TYR A N 1
ATOM 869 C CA . TYR A 1 109 ? -3.010 -6.726 -2.872 1.00 96.31 109 TYR A CA 1
ATOM 870 C C . TYR A 1 109 ? -2.528 -7.521 -4.075 1.00 96.31 109 TYR A C 1
ATOM 872 O O . TYR A 1 109 ? -1.745 -7.016 -4.878 1.00 96.31 109 TYR A O 1
ATOM 880 N N . GLY A 1 110 ? -3.024 -8.748 -4.195 1.00 94.62 110 GLY A N 1
ATOM 881 C CA . GLY A 1 110 ? -2.844 -9.566 -5.381 1.00 94.62 110 GLY A CA 1
ATOM 882 C C . GLY A 1 110 ? -3.432 -8.911 -6.626 1.00 94.62 110 GLY A C 1
ATOM 883 O O . GLY A 1 110 ? -4.346 -8.082 -6.558 1.00 94.62 110 GLY A O 1
ATOM 884 N N . ASP A 1 111 ? -2.888 -9.276 -7.776 1.00 94.25 111 ASP A N 1
ATOM 885 C CA . ASP A 1 111 ? -3.288 -8.745 -9.074 1.00 94.25 111 ASP A CA 1
ATOM 886 C C . ASP A 1 111 ? -3.759 -9.837 -10.047 1.00 94.25 111 ASP A C 1
ATOM 888 O O . ASP A 1 111 ? -3.964 -9.579 -11.230 1.00 94.25 111 ASP A O 1
ATOM 892 N N . GLU A 1 112 ? -4.001 -11.045 -9.531 1.00 90.50 112 GLU A N 1
ATOM 893 C CA . GLU A 1 112 ? -4.343 -12.231 -10.317 1.00 90.50 112 GLU A CA 1
ATOM 894 C C . GLU A 1 112 ? -5.736 -12.126 -10.948 1.00 90.50 112 GLU A C 1
ATOM 896 O O . GLU A 1 112 ? -5.944 -12.556 -12.078 1.00 90.50 112 GLU A O 1
ATOM 901 N N . ALA A 1 113 ? -6.696 -11.546 -10.222 1.00 90.62 113 ALA A N 1
ATOM 902 C CA . ALA A 1 113 ? -8.072 -11.378 -10.696 1.00 90.62 113 ALA A CA 1
ATOM 903 C C . ALA A 1 113 ? -8.334 -9.991 -11.308 1.00 90.62 113 ALA A C 1
ATOM 905 O O . ALA A 1 113 ? -9.177 -9.849 -12.194 1.00 90.62 113 ALA A O 1
ATOM 906 N N . VAL A 1 114 ? -7.652 -8.956 -10.807 1.00 90.69 114 VAL A N 1
ATOM 907 C CA . VAL A 1 114 ? -7.788 -7.565 -11.263 1.00 90.69 114 VAL A CA 1
ATOM 908 C C . VAL A 1 114 ? -6.389 -6.935 -11.286 1.00 90.69 114 VAL A C 1
ATOM 910 O O . VAL A 1 114 ? -5.941 -6.455 -10.244 1.00 90.69 114 VAL A O 1
ATOM 913 N N . PRO A 1 115 ? -5.707 -6.881 -12.449 1.00 89.25 115 PRO A N 1
ATOM 914 C CA . PRO A 1 115 ? -4.315 -6.421 -12.551 1.00 89.25 115 PRO A CA 1
ATOM 915 C C . PRO A 1 115 ? -4.060 -5.032 -11.947 1.00 89.25 115 PRO A C 1
ATOM 917 O O . PRO A 1 115 ? -3.041 -4.765 -11.316 1.00 89.25 115 PRO A O 1
ATOM 920 N N . MET A 1 116 ? -5.040 -4.137 -12.082 1.00 90.06 116 MET A N 1
ATOM 921 C CA . MET A 1 116 ? -4.988 -2.785 -11.525 1.00 90.06 116 MET A CA 1
ATOM 922 C C . MET A 1 116 ? -4.809 -2.771 -10.001 1.00 90.06 116 MET A C 1
ATOM 924 O O . MET A 1 116 ? -4.188 -1.854 -9.471 1.00 90.06 116 MET A O 1
ATOM 928 N N . LEU A 1 117 ? -5.326 -3.768 -9.280 1.00 93.69 117 LEU A N 1
ATOM 929 C CA . LEU A 1 117 ? -5.286 -3.789 -7.820 1.00 93.69 117 LEU A CA 1
ATOM 930 C C . LEU A 1 117 ? -3.848 -3.885 -7.284 1.00 93.69 117 LEU A C 1
ATOM 932 O O . LEU A 1 117 ? -3.525 -3.245 -6.283 1.00 93.69 117 LEU A O 1
ATOM 936 N N . GLY A 1 118 ? -2.962 -4.568 -8.013 1.00 94.81 118 GLY A N 1
ATOM 937 C CA . GLY A 1 118 ? -1.533 -4.614 -7.715 1.00 94.81 118 GLY A CA 1
ATOM 938 C C . GLY A 1 118 ? -0.885 -3.230 -7.678 1.00 94.81 118 GLY A C 1
ATOM 939 O O . GLY A 1 118 ? -0.087 -2.935 -6.785 1.00 94.81 118 GLY A O 1
ATOM 940 N N . THR A 1 119 ? -1.317 -2.332 -8.571 1.00 94.44 119 THR A N 1
ATOM 941 C CA . THR A 1 119 ? -0.849 -0.936 -8.608 1.00 94.44 119 THR A CA 1
ATOM 942 C C . THR A 1 119 ? -1.336 -0.096 -7.429 1.00 94.44 119 THR A C 1
ATOM 944 O O . THR A 1 119 ? -0.767 0.957 -7.141 1.00 94.44 119 THR A O 1
ATOM 947 N N . LEU A 1 120 ? -2.337 -0.586 -6.692 1.00 95.31 120 LEU A N 1
ATOM 948 C CA . LEU A 1 120 ? -2.858 0.023 -5.471 1.00 95.31 120 LEU A CA 1
ATOM 949 C C . LEU A 1 120 ? -2.173 -0.493 -4.198 1.00 95.31 120 LEU A C 1
ATOM 951 O O . LEU A 1 120 ? -2.490 -0.007 -3.110 1.00 95.31 120 LEU A O 1
ATOM 955 N N . THR A 1 121 ? -1.122 -1.310 -4.328 1.00 95.75 121 THR A N 1
ATOM 956 C CA . THR A 1 121 ? -0.198 -1.680 -3.238 1.00 95.75 121 THR A CA 1
ATOM 957 C C . THR A 1 121 ? 0.718 -0.535 -2.808 1.00 95.75 121 THR A C 1
ATOM 959 O O . THR A 1 121 ? 1.437 0.012 -3.643 1.00 95.75 121 THR A O 1
ATOM 962 N N . GLY A 1 122 ? 0.726 -0.139 -1.539 1.00 95.81 122 GLY A N 1
ATOM 963 C CA . GLY A 1 122 ? 1.547 0.972 -1.059 1.00 95.81 122 GLY A CA 1
ATOM 964 C C . GLY A 1 122 ? 1.202 1.430 0.355 1.00 95.81 122 GLY A C 1
ATOM 965 O O . GLY A 1 122 ? 0.548 0.721 1.116 1.00 95.81 122 GLY A O 1
ATOM 966 N N . LEU A 1 123 ? 1.671 2.630 0.709 1.00 95.25 123 LEU A N 1
ATOM 967 C CA . LEU A 1 123 ? 1.385 3.260 1.999 1.00 95.25 123 LEU A CA 1
ATOM 968 C C . LEU A 1 123 ? 0.076 4.052 1.929 1.00 95.25 123 LEU A C 1
ATOM 970 O O . LEU A 1 123 ? -0.096 4.923 1.077 1.00 95.25 123 LEU A O 1
ATOM 974 N N . PHE A 1 124 ? -0.818 3.754 2.860 1.00 95.62 124 PHE A N 1
ATOM 975 C CA . PHE A 1 124 ? -2.073 4.442 3.099 1.00 95.62 124 PHE A CA 1
ATOM 976 C C . PHE A 1 124 ? -1.948 5.267 4.378 1.00 95.62 124 PHE A C 1
ATOM 978 O O . PHE A 1 124 ? -1.540 4.761 5.424 1.00 95.62 124 PHE A O 1
ATOM 985 N N . TYR A 1 125 ? -2.315 6.539 4.290 1.00 93.81 125 TYR A N 1
ATOM 986 C CA . TYR A 1 125 ? -2.174 7.520 5.358 1.00 93.81 125 TYR A CA 1
ATOM 987 C C . TYR A 1 125 ? -3.528 7.843 5.974 1.00 93.81 125 TYR A C 1
ATOM 989 O O . TYR A 1 125 ? -4.504 8.067 5.255 1.00 93.81 125 TYR A O 1
ATOM 997 N N . LEU A 1 126 ? -3.591 7.918 7.299 1.00 92.81 126 LEU A N 1
ATOM 998 C CA . LEU A 1 126 ? -4.788 8.331 8.022 1.00 92.81 126 LEU A CA 1
ATOM 999 C C . LEU A 1 126 ? -5.225 9.738 7.572 1.00 92.81 126 LEU A C 1
ATOM 1001 O O . LEU A 1 126 ? -4.433 10.684 7.578 1.00 92.81 126 LEU A O 1
ATOM 1005 N N . GLY A 1 127 ? -6.487 9.882 7.158 1.00 87.75 127 GLY A N 1
ATOM 1006 C CA . GLY A 1 127 ? -6.996 11.126 6.577 1.00 87.75 127 GLY A CA 1
ATOM 1007 C C . GLY A 1 127 ? -6.921 12.327 7.528 1.00 87.75 127 GLY A C 1
ATOM 1008 O O . GLY A 1 127 ? -7.394 12.267 8.663 1.00 87.75 127 GLY A O 1
ATOM 1009 N N . ARG A 1 128 ? -6.395 13.463 7.045 1.00 80.25 128 ARG A N 1
ATOM 1010 C CA . ARG A 1 128 ? -6.227 14.692 7.847 1.00 80.25 128 ARG A CA 1
ATOM 1011 C C . ARG A 1 128 ? -7.548 15.267 8.351 1.00 80.25 128 ARG A C 1
ATOM 1013 O O . ARG A 1 128 ? -7.623 15.723 9.489 1.00 80.25 128 ARG A O 1
ATOM 1020 N N . GLU A 1 129 ? -8.573 15.242 7.507 1.00 82.19 129 GLU A N 1
ATOM 1021 C CA . GLU A 1 129 ? -9.915 15.727 7.845 1.00 82.19 129 GLU A CA 1
ATOM 1022 C C . GLU A 1 129 ? -10.673 14.763 8.768 1.00 82.19 129 GLU A C 1
ATOM 1024 O O . GLU A 1 129 ? -11.803 15.054 9.147 1.00 82.19 129 GLU A O 1
ATOM 1029 N N . LYS A 1 130 ? -10.051 13.635 9.163 1.00 82.25 130 LYS A N 1
ATOM 1030 C CA . LYS A 1 130 ? -10.662 12.594 10.001 1.00 82.25 130 LYS A CA 1
ATOM 1031 C C . LYS A 1 130 ? -12.053 12.220 9.494 1.00 82.25 130 LYS A C 1
ATOM 1033 O O . LYS A 1 130 ? -12.992 12.075 10.272 1.00 82.25 130 LYS A O 1
ATOM 1038 N N . THR A 1 131 ? -12.183 12.100 8.174 1.00 88.50 131 THR A N 1
ATOM 1039 C CA . THR A 1 131 ? -13.430 11.710 7.521 1.00 88.50 131 THR A CA 1
ATOM 1040 C C . THR A 1 131 ? -13.868 10.364 8.075 1.00 88.50 131 THR A C 1
ATOM 1042 O O . THR A 1 131 ? -13.144 9.375 7.946 1.00 88.50 131 THR A O 1
ATOM 1045 N N . LEU A 1 132 ? -15.027 10.351 8.732 1.00 91.94 132 LEU A N 1
ATOM 1046 C CA . LEU A 1 132 ? -15.596 9.144 9.310 1.00 91.94 132 LEU A CA 1
ATOM 1047 C C . LEU A 1 132 ? -16.559 8.510 8.309 1.00 91.94 132 LEU A C 1
ATOM 1049 O O . LEU A 1 132 ? -17.524 9.144 7.890 1.00 91.94 132 LEU A O 1
ATOM 1053 N N . PHE A 1 133 ? -16.328 7.244 7.982 1.00 93.19 133 PHE A N 1
ATOM 1054 C CA . PHE A 1 133 ? -17.241 6.416 7.200 1.00 93.19 133 PHE A CA 1
ATOM 1055 C C . PHE A 1 133 ? -17.757 5.290 8.092 1.00 93.19 133 PHE A C 1
ATOM 1057 O O . PHE A 1 133 ? -16.967 4.547 8.678 1.00 93.19 133 PHE A O 1
ATOM 1064 N N . GLY A 1 134 ? -19.076 5.216 8.294 1.00 91.44 134 GLY A N 1
ATOM 1065 C CA . GLY A 1 134 ? -19.665 4.291 9.269 1.00 91.44 134 GLY A CA 1
ATOM 1066 C C . GLY A 1 134 ? -19.069 4.441 10.673 1.00 91.44 134 GLY A C 1
ATOM 1067 O O . GLY A 1 134 ? -18.762 3.445 11.330 1.00 91.44 134 GLY A O 1
ATOM 1068 N N . GLY A 1 135 ? -18.783 5.681 11.087 1.00 90.56 135 GLY A N 1
ATOM 1069 C CA . GLY A 1 135 ? -18.152 6.001 12.372 1.00 90.56 135 GLY A CA 1
ATOM 1070 C C . GLY A 1 135 ? -16.668 5.632 12.498 1.00 90.56 135 GLY A C 1
ATOM 1071 O O . GLY A 1 135 ? -16.117 5.789 13.583 1.00 90.56 135 GLY A O 1
ATOM 1072 N N . ARG A 1 136 ? -16.012 5.156 11.431 1.00 92.56 136 ARG A N 1
ATOM 1073 C CA . ARG A 1 136 ? -14.600 4.736 11.430 1.00 92.56 136 ARG A CA 1
ATOM 1074 C C . ARG A 1 136 ? -13.745 5.662 10.577 1.00 92.56 136 ARG A C 1
ATOM 1076 O O . ARG A 1 136 ? -14.207 6.192 9.571 1.00 92.56 136 ARG A O 1
ATOM 1083 N N . LEU A 1 137 ? -12.489 5.836 10.975 1.00 93.38 137 LEU A N 1
ATOM 1084 C CA . LEU A 1 137 ? -11.528 6.634 10.221 1.00 93.38 137 LEU A CA 1
ATOM 1085 C C . LEU A 1 137 ? -11.108 5.924 8.934 1.00 93.38 137 LEU A C 1
ATOM 1087 O O . LEU A 1 137 ? -11.033 4.696 8.881 1.00 93.38 137 LEU A O 1
ATOM 1091 N N . SER A 1 138 ? -10.814 6.718 7.909 1.00 94.19 138 SER A N 1
ATOM 1092 C CA . SER A 1 138 ? -10.354 6.233 6.615 1.00 94.19 138 SER A CA 1
ATOM 1093 C C . SER A 1 138 ? -8.895 6.567 6.336 1.00 94.19 138 SER A C 1
ATOM 1095 O O . SER A 1 138 ? -8.329 7.524 6.874 1.00 94.19 138 SER A O 1
ATOM 1097 N N . PHE A 1 139 ? -8.315 5.792 5.427 1.00 94.69 139 PHE A N 1
ATOM 1098 C CA . PHE A 1 139 ? -6.950 5.947 4.967 1.00 94.69 139 PHE A CA 1
ATOM 1099 C C . PHE A 1 139 ? -6.915 6.251 3.474 1.00 94.69 139 PHE A C 1
ATOM 1101 O O . PHE A 1 139 ? -7.669 5.678 2.692 1.00 94.69 139 PHE A O 1
ATOM 1108 N N . TYR A 1 140 ? -6.015 7.139 3.078 1.00 93.56 140 TYR A N 1
ATOM 1109 C CA . TYR A 1 140 ? -5.866 7.598 1.707 1.00 93.56 140 TYR A CA 1
ATOM 1110 C C . TYR A 1 140 ? -4.476 7.280 1.197 1.00 93.56 140 TYR A C 1
ATOM 1112 O O . TYR A 1 140 ? -3.475 7.468 1.891 1.00 93.56 140 TYR A O 1
ATOM 1120 N N . ARG A 1 141 ? -4.420 6.852 -0.052 1.00 90.50 141 ARG A N 1
ATOM 1121 C CA . ARG A 1 141 ? -3.181 6.677 -0.784 1.00 90.50 141 ARG A CA 1
ATOM 1122 C C . ARG A 1 141 ? -2.880 7.925 -1.621 1.00 90.50 141 ARG A C 1
ATOM 1124 O O . ARG A 1 141 ? -3.797 8.524 -2.172 1.00 90.50 141 ARG A O 1
ATOM 1131 N N . ASP A 1 142 ? -1.609 8.321 -1.679 1.00 73.62 142 ASP A N 1
ATOM 1132 C CA . ASP A 1 142 ? -1.057 9.413 -2.510 1.00 73.62 142 ASP A CA 1
ATOM 1133 C C . ASP A 1 142 ? -1.588 10.841 -2.265 1.00 73.62 142 ASP A C 1
ATOM 1135 O O . ASP A 1 142 ? -1.199 11.783 -2.944 1.00 73.62 142 ASP A O 1
ATOM 1139 N N . GLY A 1 143 ? -2.352 11.062 -1.194 1.00 60.50 143 GLY A N 1
ATOM 1140 C CA . GLY A 1 143 ? -2.803 12.389 -0.759 1.00 60.50 143 GLY A CA 1
ATOM 1141 C C . GLY A 1 143 ? -1.908 13.043 0.298 1.00 60.50 143 GLY A C 1
ATOM 1142 O O . GLY A 1 143 ? -2.442 13.536 1.293 1.00 60.50 143 GLY A O 1
ATOM 1143 N N . LYS A 1 144 ? -0.571 13.025 0.141 1.00 53.59 144 LYS A N 1
ATOM 1144 C CA . LYS A 1 144 ? 0.354 13.511 1.192 1.00 53.59 144 LYS A CA 1
ATOM 1145 C C . LYS A 1 144 ? 0.024 14.925 1.667 1.00 53.59 144 LYS A C 1
ATOM 1147 O O . LYS A 1 144 ? 0.124 15.178 2.862 1.00 53.59 144 LYS A O 1
ATOM 1152 N N . ASP A 1 145 ? -0.438 15.816 0.791 1.00 53.75 145 ASP A N 1
ATOM 1153 C CA . ASP A 1 145 ? -0.734 17.184 1.214 1.00 53.75 145 ASP A CA 1
ATOM 1154 C C . ASP A 1 145 ? -2.200 17.502 1.477 1.00 53.75 145 ASP A C 1
ATOM 1156 O O . ASP A 1 145 ? -2.442 18.409 2.276 1.00 53.75 145 ASP A O 1
ATOM 1160 N N . GLY A 1 146 ? -3.162 16.772 0.896 1.00 50.09 146 GLY A N 1
ATOM 1161 C CA . GLY A 1 146 ? -4.612 16.920 1.131 1.00 50.09 146 GLY A CA 1
ATOM 1162 C C . GLY A 1 146 ? -5.168 18.356 1.087 1.00 50.09 146 GLY A C 1
ATOM 1163 O O . GLY A 1 146 ? -6.314 18.571 1.462 1.00 50.09 146 GLY A O 1
ATOM 1164 N N . ARG A 1 147 ? -4.355 19.348 0.707 1.00 51.22 147 ARG A N 1
ATOM 1165 C CA . ARG A 1 147 ? -4.613 20.782 0.868 1.00 51.22 147 ARG A CA 1
ATOM 1166 C C . ARG A 1 147 ? -5.183 21.397 -0.393 1.00 51.22 147 ARG A C 1
ATOM 1168 O O . ARG A 1 147 ? -5.940 22.351 -0.276 1.00 51.22 147 ARG A O 1
ATOM 1175 N N . ASP A 1 148 ? -4.886 20.799 -1.541 1.00 55.94 148 ASP A N 1
ATOM 1176 C CA . ASP A 1 148 ? -5.257 21.373 -2.831 1.00 55.94 148 ASP A CA 1
ATOM 1177 C C . ASP A 1 148 ? -6.425 20.634 -3.494 1.00 55.94 148 ASP A C 1
ATOM 1179 O O . ASP A 1 148 ? -6.842 21.001 -4.581 1.00 55.94 148 ASP A O 1
ATOM 1183 N N . GLY A 1 149 ? -7.013 19.628 -2.829 1.00 57.09 149 GLY A N 1
ATOM 1184 C CA . GLY A 1 149 ? -8.273 18.995 -3.244 1.00 57.09 149 GLY A CA 1
ATOM 1185 C C . GLY A 1 149 ? -8.269 18.270 -4.599 1.00 57.09 149 GLY A C 1
ATOM 1186 O O . GLY A 1 149 ? -9.263 17.612 -4.902 1.00 57.09 149 GLY A O 1
ATOM 1187 N N . GLU A 1 150 ? -7.193 18.362 -5.385 1.00 59.44 150 GLU A N 1
ATOM 1188 C CA . GLU A 1 150 ? -7.199 17.959 -6.793 1.00 59.44 150 GLU A CA 1
ATOM 1189 C C . GLU A 1 150 ? -6.903 16.475 -7.024 1.00 59.44 150 GLU A C 1
ATOM 1191 O O . GLU A 1 150 ? -7.601 15.875 -7.832 1.00 59.44 150 GLU A O 1
ATOM 1196 N N . ASP A 1 151 ? -6.030 15.826 -6.248 1.00 62.47 151 ASP A N 1
ATOM 1197 C CA . ASP A 1 151 ? -5.694 14.416 -6.497 1.00 62.47 151 ASP A CA 1
ATOM 1198 C C . ASP A 1 151 ? -6.007 13.525 -5.297 1.00 62.47 151 ASP A C 1
ATOM 1200 O O . ASP A 1 151 ? -5.238 13.318 -4.356 1.00 62.47 151 ASP A O 1
ATOM 1204 N N . LYS A 1 152 ? -7.224 13.001 -5.339 1.00 70.88 152 LYS A N 1
ATOM 1205 C CA . LYS A 1 152 ? -7.743 11.989 -4.432 1.00 70.88 152 LYS A CA 1
ATOM 1206 C C . LYS A 1 152 ? -7.310 10.621 -4.991 1.00 70.88 152 LYS A C 1
ATOM 1208 O O . LYS A 1 152 ? -7.739 10.245 -6.072 1.00 70.88 152 LYS A O 1
ATOM 1213 N N . GLY A 1 153 ? -6.401 9.922 -4.304 1.00 88.69 153 GLY A N 1
ATOM 1214 C CA . GLY A 1 153 ? -5.930 8.587 -4.703 1.00 88.69 153 GLY A CA 1
ATOM 1215 C C . GLY A 1 153 ? -6.876 7.457 -4.273 1.00 88.69 153 GLY A C 1
ATOM 1216 O O . GLY A 1 153 ? -8.083 7.640 -4.187 1.00 88.69 153 GLY A O 1
ATOM 1217 N N . ALA A 1 154 ? -6.360 6.260 -3.989 1.00 93.06 154 ALA A N 1
ATOM 1218 C CA . ALA A 1 154 ? -7.203 5.177 -3.469 1.00 93.06 154 ALA A CA 1
ATOM 1219 C C . ALA A 1 154 ? -7.650 5.450 -2.021 1.00 93.06 154 ALA A C 1
ATOM 1221 O O . ALA A 1 154 ? -6.873 5.947 -1.203 1.00 93.06 154 ALA A O 1
ATOM 1222 N N . LEU A 1 155 ? -8.887 5.077 -1.694 1.00 95.06 155 LEU A N 1
ATOM 1223 C CA . LEU A 1 155 ? -9.465 5.183 -0.356 1.00 95.06 155 LEU A CA 1
ATOM 1224 C C . LEU A 1 155 ? -9.645 3.792 0.248 1.00 95.06 155 LEU A C 1
ATOM 1226 O O . LEU A 1 155 ? -10.353 2.965 -0.317 1.00 95.06 155 LEU A O 1
ATOM 1230 N N . LEU A 1 156 ? -9.066 3.575 1.425 1.00 96.81 156 LEU A N 1
ATOM 1231 C CA . LEU A 1 156 ? -9.330 2.437 2.297 1.00 96.81 156 LEU A CA 1
ATOM 1232 C C . LEU A 1 156 ? -10.235 2.905 3.445 1.00 96.81 156 LEU A C 1
ATOM 1234 O O . LEU A 1 156 ? -9.813 3.662 4.321 1.00 96.81 156 LEU A O 1
ATOM 1238 N N . ALA A 1 157 ? -11.495 2.488 3.428 1.00 96.88 157 ALA A N 1
ATOM 1239 C CA . ALA A 1 157 ? -12.522 2.955 4.359 1.00 96.88 157 ALA A CA 1
ATOM 1240 C C . ALA A 1 157 ? -13.496 1.830 4.722 1.00 96.88 157 ALA A C 1
ATOM 1242 O O . ALA A 1 157 ? -13.401 0.726 4.196 1.00 96.88 157 ALA A O 1
ATOM 1243 N N . TYR A 1 158 ? -14.417 2.098 5.645 1.00 97.44 158 TYR A N 1
ATOM 1244 C CA . TYR A 1 158 ? -15.433 1.135 6.053 1.00 97.44 158 TYR A CA 1
ATOM 1245 C C . TYR A 1 158 ? -16.773 1.434 5.376 1.00 97.44 158 TYR A C 1
ATOM 1247 O O . TYR A 1 158 ? -17.302 2.540 5.500 1.00 97.44 158 TYR A O 1
ATOM 1255 N N . CYS A 1 159 ? -17.345 0.444 4.693 1.00 97.75 159 CYS A N 1
ATOM 1256 C CA . CYS A 1 159 ? -18.705 0.510 4.168 1.00 97.75 159 CYS A CA 1
ATOM 1257 C C . CYS A 1 159 ? -19.687 -0.013 5.224 1.00 97.75 159 CYS A C 1
ATOM 1259 O O . CYS A 1 159 ? -19.738 -1.212 5.505 1.00 97.75 159 CYS A O 1
ATOM 1261 N N . GLU A 1 160 ? -20.496 0.885 5.789 1.00 96.81 160 GLU A N 1
ATOM 1262 C CA . GLU A 1 160 ? -21.465 0.557 6.843 1.00 96.81 160 GLU A CA 1
ATOM 1263 C C . GLU A 1 160 ? -22.565 -0.395 6.360 1.00 96.81 160 GLU A C 1
ATOM 1265 O O . GLU A 1 160 ? -22.894 -1.354 7.053 1.00 96.81 160 GLU A O 1
ATOM 1270 N N . ASN A 1 161 ? -23.066 -0.191 5.138 1.00 97.12 161 ASN A N 1
ATOM 1271 C CA . ASN A 1 161 ? -24.157 -0.991 4.572 1.00 97.12 161 ASN A CA 1
ATOM 1272 C C . ASN A 1 161 ? -23.778 -2.466 4.377 1.00 97.12 161 ASN A C 1
ATOM 1274 O O . ASN A 1 161 ? -24.618 -3.348 4.534 1.00 97.12 161 ASN A O 1
ATOM 1278 N N . GLU A 1 162 ? -22.518 -2.736 4.030 1.00 97.38 162 GLU A N 1
ATOM 1279 C CA . GLU A 1 162 ? -22.017 -4.099 3.818 1.00 97.38 162 GLU A CA 1
ATOM 1280 C C . GLU A 1 162 ? -21.244 -4.646 5.028 1.00 97.38 162 GLU A C 1
ATOM 1282 O O . GLU A 1 162 ? -20.904 -5.831 5.044 1.00 97.38 162 GLU A O 1
ATOM 1287 N N . MET A 1 163 ? -20.996 -3.804 6.040 1.00 97.44 163 MET A N 1
ATOM 1288 C CA . MET A 1 163 ? -20.202 -4.094 7.236 1.00 97.44 163 MET A CA 1
ATOM 1289 C C . MET A 1 163 ? -18.805 -4.645 6.906 1.00 97.44 163 MET A C 1
ATOM 1291 O O . MET A 1 163 ? -18.413 -5.706 7.392 1.00 97.44 163 MET A O 1
ATOM 1295 N N . ARG A 1 164 ? -18.059 -3.967 6.027 1.00 97.81 164 ARG A N 1
ATOM 1296 C CA . ARG A 1 164 ? -16.748 -4.426 5.523 1.00 97.81 164 ARG A CA 1
ATOM 1297 C C . ARG A 1 164 ? -15.764 -3.274 5.384 1.00 97.81 164 ARG A C 1
ATOM 1299 O O . ARG A 1 164 ? -16.165 -2.141 5.122 1.00 97.81 164 ARG A O 1
ATOM 1306 N N . TRP A 1 165 ? -14.475 -3.587 5.483 1.00 98.12 165 TRP A N 1
ATOM 1307 C CA . TRP A 1 165 ? -13.416 -2.699 5.011 1.00 98.12 165 TRP A CA 1
ATOM 1308 C C . TRP A 1 165 ? -13.282 -2.824 3.504 1.00 98.12 165 TRP A C 1
ATOM 1310 O O . TRP A 1 165 ? -13.348 -3.919 2.957 1.00 98.12 165 TRP A O 1
ATOM 1320 N N . THR A 1 166 ? -13.108 -1.701 2.832 1.00 97.62 166 THR A N 1
ATOM 1321 C CA . THR A 1 166 ? -13.230 -1.601 1.384 1.00 97.62 166 THR A CA 1
ATOM 1322 C C . THR A 1 166 ? -12.162 -0.689 0.814 1.00 97.62 166 THR A C 1
ATOM 1324 O O . THR A 1 166 ? -11.833 0.334 1.415 1.00 97.62 166 THR A O 1
ATOM 1327 N N . ILE A 1 167 ? -11.679 -1.027 -0.378 1.00 96.75 167 ILE A N 1
ATOM 1328 C CA . ILE A 1 167 ? -10.887 -0.130 -1.214 1.00 96.75 167 ILE A CA 1
ATOM 1329 C C . ILE A 1 167 ? -11.800 0.420 -2.293 1.00 96.75 167 ILE A C 1
ATOM 1331 O O . ILE A 1 167 ? -12.396 -0.345 -3.052 1.00 96.75 167 ILE A O 1
ATOM 1335 N N . SER A 1 168 ? -11.870 1.735 -2.394 1.00 94.81 168 SER A N 1
ATOM 1336 C CA . SER A 1 168 ? -12.602 2.447 -3.436 1.00 94.81 168 SER A CA 1
ATOM 1337 C C . SER A 1 168 ? -11.667 3.402 -4.165 1.00 94.81 168 SER A C 1
ATOM 1339 O O . SER A 1 168 ? -10.747 3.966 -3.568 1.00 94.81 168 SER A O 1
ATOM 1341 N N . LEU A 1 169 ? -11.922 3.602 -5.452 1.00 91.31 169 LEU A N 1
ATOM 1342 C CA . LEU A 1 169 ? -11.257 4.613 -6.262 1.00 91.31 169 LEU A CA 1
ATOM 1343 C C . LEU A 1 169 ? -12.230 5.770 -6.510 1.00 91.31 169 LEU A C 1
ATOM 1345 O O . LEU A 1 169 ? -13.432 5.529 -6.656 1.00 91.31 169 LEU A O 1
ATOM 1349 N N . PRO A 1 170 ? -11.747 7.017 -6.572 1.00 87.00 170 PRO A N 1
ATOM 1350 C CA . PRO A 1 170 ? -12.587 8.121 -6.993 1.00 87.00 170 PRO A CA 1
ATOM 1351 C C . PRO A 1 170 ? -12.944 7.934 -8.465 1.00 87.00 170 PRO A C 1
ATOM 1353 O O . PRO A 1 170 ? -12.145 7.420 -9.245 1.00 87.00 170 PRO A O 1
ATOM 1356 N N . ASN A 1 171 ? -14.144 8.365 -8.849 1.00 82.31 171 ASN A N 1
ATOM 1357 C CA . ASN A 1 171 ? -14.579 8.409 -10.249 1.00 82.31 171 ASN A CA 1
ATOM 1358 C C . ASN A 1 171 ? -14.608 7.046 -10.963 1.00 82.31 171 ASN A C 1
ATOM 1360 O O . ASN A 1 171 ? -14.683 6.982 -12.187 1.00 82.31 171 ASN A O 1
ATOM 1364 N N . VAL A 1 172 ? -14.600 5.939 -10.221 1.00 81.62 172 VAL A N 1
ATOM 1365 C CA . VAL A 1 172 ? -14.760 4.592 -10.771 1.00 81.62 172 VAL A CA 1
ATOM 1366 C C . VAL A 1 172 ? -16.050 4.016 -10.216 1.00 81.62 172 VAL A C 1
ATOM 1368 O O . VAL A 1 172 ? -16.171 3.838 -9.008 1.00 81.62 172 VAL A O 1
ATOM 1371 N N . SER A 1 173 ? -17.024 3.719 -11.076 1.00 81.56 173 SER A N 1
ATOM 1372 C CA . SER A 1 173 ? -18.260 3.046 -10.672 1.00 81.56 173 SER A CA 1
ATOM 1373 C C . SER A 1 173 ? -18.497 1.782 -11.491 1.00 81.56 173 SER A C 1
ATOM 1375 O O . SER A 1 173 ? -18.157 1.680 -12.673 1.00 81.56 173 SER A O 1
ATOM 1377 N N . LEU A 1 174 ? -19.057 0.771 -10.830 1.00 78.06 174 LEU A N 1
ATOM 1378 C CA . LEU A 1 174 ? -19.479 -0.461 -11.487 1.00 78.06 174 LEU A CA 1
ATOM 1379 C C . LEU A 1 174 ? -20.815 -0.239 -12.187 1.00 78.06 174 LEU A C 1
ATOM 1381 O O . LEU A 1 174 ? -21.864 -0.148 -11.547 1.00 78.06 174 LEU A O 1
ATOM 1385 N N . THR A 1 175 ? -20.778 -0.227 -13.512 1.00 78.94 175 THR A N 1
ATOM 1386 C CA . THR A 1 175 ? -21.975 -0.331 -14.349 1.00 78.94 175 THR A CA 1
ATOM 1387 C C . THR A 1 175 ? -22.345 -1.801 -14.560 1.00 78.94 175 THR A C 1
ATOM 1389 O O . THR A 1 175 ? -21.601 -2.712 -14.182 1.00 78.94 175 THR A O 1
ATOM 1392 N N . GLU A 1 176 ? -23.523 -2.074 -15.122 1.00 79.50 176 GLU A N 1
ATOM 1393 C CA . GLU A 1 176 ? -23.918 -3.450 -15.468 1.00 79.50 176 GLU A CA 1
ATOM 1394 C C . GLU A 1 176 ? -22.968 -4.088 -16.490 1.00 79.50 176 GLU A C 1
ATOM 1396 O O . GLU A 1 176 ? -22.683 -5.283 -16.397 1.00 79.50 176 GLU A O 1
ATOM 1401 N N . ASP A 1 177 ? -22.397 -3.269 -17.374 1.00 77.25 177 ASP A N 1
ATOM 1402 C CA . ASP A 1 177 ? -21.488 -3.699 -18.435 1.00 77.25 177 ASP A CA 1
ATOM 1403 C C . ASP A 1 177 ? -20.021 -3.817 -17.978 1.00 77.25 177 ASP A C 1
ATOM 1405 O O . ASP A 1 177 ? -19.173 -4.296 -18.729 1.00 77.25 177 ASP A O 1
ATOM 1409 N N . GLY A 1 178 ? -19.708 -3.446 -16.729 1.00 74.19 178 GLY A N 1
ATOM 1410 C CA . GLY A 1 178 ? -18.362 -3.518 -16.158 1.00 74.19 178 GLY A CA 1
ATOM 1411 C C . GLY A 1 178 ? -17.911 -2.224 -15.484 1.00 74.19 178 GLY A C 1
ATOM 1412 O O . GLY A 1 178 ? -18.717 -1.377 -15.095 1.00 74.19 178 GLY A O 1
ATOM 1413 N N . TRP A 1 179 ? -16.598 -2.090 -15.308 1.00 72.50 179 TRP A N 1
ATOM 1414 C CA . TRP A 1 179 ? -15.980 -0.894 -14.742 1.00 72.50 179 TRP A CA 1
ATOM 1415 C C . TRP A 1 179 ? -16.085 0.266 -15.733 1.00 72.50 179 TRP A C 1
ATOM 1417 O O . TRP A 1 179 ? -15.530 0.190 -16.826 1.00 72.50 179 TRP A O 1
ATOM 1427 N N . ALA A 1 180 ? -16.786 1.335 -15.352 1.00 73.00 180 ALA A N 1
ATOM 1428 C CA . ALA A 1 180 ? -16.823 2.568 -16.123 1.00 73.00 180 ALA A CA 1
ATOM 1429 C C . ALA A 1 180 ? -16.194 3.700 -15.310 1.00 73.00 180 ALA A C 1
ATOM 1431 O O . ALA A 1 180 ? -16.425 3.834 -14.104 1.00 73.00 180 ALA A O 1
ATOM 1432 N N . LEU A 1 181 ? -15.402 4.532 -15.986 1.00 72.56 181 LEU A N 1
ATOM 1433 C CA . LEU A 1 181 ? -14.931 5.779 -15.406 1.00 72.56 181 LEU A CA 1
ATOM 1434 C C . LEU A 1 181 ? -16.133 6.732 -15.331 1.00 72.56 181 LEU A C 1
ATOM 1436 O O . LEU A 1 181 ? -16.624 7.224 -16.348 1.00 72.56 181 LEU A O 1
ATOM 1440 N N . SER A 1 182 ? -16.650 6.941 -14.127 1.00 70.38 182 SER A N 1
ATOM 1441 C CA . SER A 1 182 ? -17.716 7.896 -13.866 1.00 70.38 182 SER A CA 1
ATOM 1442 C C . SER A 1 182 ? -17.100 9.283 -13.784 1.00 70.38 182 SER A C 1
ATOM 1444 O O . SER A 1 182 ? -16.514 9.646 -12.771 1.00 70.38 182 SER A O 1
ATOM 1446 N N . LEU A 1 183 ? -17.257 10.082 -14.840 1.00 63.94 183 LEU A N 1
ATOM 1447 C CA . LEU A 1 183 ? -16.844 11.493 -14.886 1.00 63.94 183 LEU A CA 1
ATOM 1448 C C . LEU A 1 183 ? -17.744 12.405 -14.028 1.00 63.94 183 LEU A C 1
ATOM 1450 O O . LEU A 1 183 ? -17.998 13.556 -14.384 1.00 63.94 183 LEU A O 1
ATOM 1454 N N . THR A 1 184 ? -18.287 11.900 -12.920 1.00 65.88 184 THR A N 1
ATOM 1455 C CA . THR A 1 184 ? -19.046 12.725 -11.982 1.00 65.88 184 THR A CA 1
ATOM 1456 C C . THR A 1 184 ? -18.112 13.778 -11.407 1.00 65.88 184 THR A C 1
ATOM 1458 O O . THR A 1 184 ? -17.088 13.453 -10.823 1.00 65.88 184 THR A O 1
ATOM 1461 N N . THR A 1 185 ? -18.469 15.048 -11.584 1.00 68.19 185 THR A N 1
ATOM 1462 C CA . THR A 1 185 ? -17.696 16.202 -11.098 1.00 68.19 185 THR A CA 1
ATOM 1463 C C . THR A 1 185 ? -17.602 16.259 -9.576 1.00 68.19 185 THR A C 1
ATOM 1465 O O . THR A 1 185 ? -16.742 16.942 -9.023 1.00 68.19 185 THR A O 1
ATOM 1468 N N . ASP A 1 186 ? -18.481 15.530 -8.895 1.00 71.44 186 ASP A N 1
ATOM 1469 C CA . ASP A 1 186 ? -18.532 15.473 -7.450 1.00 71.44 186 ASP A CA 1
ATOM 1470 C C . ASP A 1 186 ? -17.593 14.351 -6.992 1.00 71.44 186 ASP A C 1
ATOM 1472 O O . ASP A 1 186 ? -17.975 13.184 -6.963 1.00 71.44 186 ASP A O 1
ATOM 1476 N N . ASN A 1 187 ? -16.350 14.713 -6.644 1.00 69.81 187 ASN A N 1
ATOM 1477 C CA . ASN A 1 187 ? -15.310 13.844 -6.063 1.00 69.81 187 ASN A CA 1
ATOM 1478 C C . ASN A 1 187 ? -15.689 13.345 -4.642 1.00 69.81 187 ASN A C 1
ATOM 1480 O O . ASN A 1 187 ? -14.919 13.480 -3.675 1.00 69.81 187 ASN A O 1
ATOM 1484 N N . VAL A 1 188 ? -16.911 12.835 -4.493 1.00 83.81 188 VAL A N 1
ATOM 1485 C CA . VAL A 1 188 ? -17.473 12.270 -3.272 1.00 83.81 188 VAL A CA 1
ATOM 1486 C C . VAL A 1 188 ? -17.130 10.793 -3.261 1.00 83.81 188 VAL A C 1
ATOM 1488 O O . VAL A 1 188 ? -17.585 10.015 -4.096 1.00 83.81 188 VAL A O 1
ATOM 1491 N N . TYR A 1 189 ? -16.296 10.410 -2.303 1.00 87.69 189 TYR A N 1
ATOM 1492 C CA . TYR A 1 189 ? -16.002 9.011 -2.072 1.00 87.69 189 TYR A CA 1
ATOM 1493 C C . TYR A 1 189 ? -17.216 8.306 -1.478 1.00 87.69 189 TYR A C 1
ATOM 1495 O O . TYR A 1 189 ? -17.717 8.713 -0.430 1.00 87.69 189 TYR A O 1
ATOM 1503 N N . ASP A 1 190 ? -17.620 7.212 -2.114 1.00 92.50 190 ASP A N 1
ATOM 1504 C CA . ASP A 1 190 ? -18.520 6.230 -1.525 1.00 92.50 190 ASP A CA 1
ATOM 1505 C C . ASP A 1 190 ? -17.719 4.955 -1.204 1.00 92.50 190 ASP A C 1
ATOM 1507 O O . ASP A 1 190 ? -17.323 4.243 -2.132 1.00 92.50 190 ASP A O 1
ATOM 1511 N N . PRO A 1 191 ? -17.474 4.632 0.082 1.00 95.06 191 PRO A N 1
ATOM 1512 C CA . PRO A 1 191 ? -16.758 3.413 0.458 1.00 95.06 191 PRO A CA 1
ATOM 1513 C C . PRO A 1 191 ? -17.502 2.142 0.021 1.00 95.06 191 PRO A C 1
ATOM 1515 O O . PRO A 1 191 ? -16.891 1.092 -0.145 1.00 95.06 191 PRO A O 1
ATOM 1518 N N . CYS A 1 192 ? -18.816 2.207 -0.201 1.00 95.38 192 CYS A N 1
ATOM 1519 C CA . CYS A 1 192 ? -19.603 1.064 -0.655 1.00 95.38 192 CYS A CA 1
ATOM 1520 C C . CYS A 1 192 ? -19.489 0.815 -2.173 1.00 95.38 192 CYS A C 1
ATOM 1522 O O . CYS A 1 192 ? -19.854 -0.261 -2.662 1.00 95.38 192 CYS A O 1
ATOM 1524 N N . ASN A 1 193 ? -18.902 1.751 -2.924 1.00 93.56 193 ASN A N 1
ATOM 1525 C CA . ASN A 1 193 ? -18.536 1.569 -4.325 1.00 93.56 193 ASN A CA 1
ATOM 1526 C C . ASN A 1 193 ? -17.080 1.085 -4.447 1.00 93.56 193 ASN A C 1
ATOM 1528 O O . ASN A 1 193 ? -16.174 1.797 -4.882 1.00 93.56 193 ASN A O 1
ATOM 1532 N N . TRP A 1 194 ? -16.854 -0.143 -3.995 1.00 94.75 194 TRP A N 1
ATOM 1533 C CA . TRP A 1 194 ? -15.521 -0.699 -3.811 1.00 94.75 194 TRP A CA 1
ATOM 1534 C C . TRP A 1 194 ? -15.064 -1.619 -4.947 1.00 94.75 194 TRP A C 1
ATOM 1536 O O . TRP A 1 194 ? -15.873 -2.278 -5.603 1.00 94.75 194 TRP A O 1
ATOM 1546 N N . ILE A 1 195 ? -13.744 -1.690 -5.136 1.00 94.94 195 ILE A N 1
ATOM 1547 C CA . ILE A 1 195 ? -13.032 -2.612 -6.042 1.00 94.94 195 ILE A CA 1
ATOM 1548 C C . ILE A 1 195 ? -12.571 -3.882 -5.321 1.00 94.94 195 ILE A C 1
ATOM 1550 O O . ILE A 1 195 ? -12.607 -4.969 -5.898 1.00 94.94 195 ILE A O 1
ATOM 1554 N N . ALA A 1 196 ? -12.220 -3.756 -4.040 1.00 96.88 196 ALA A N 1
ATOM 1555 C CA . 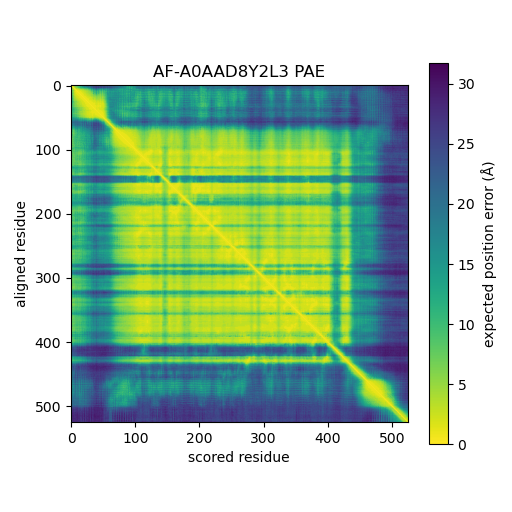ALA A 1 196 ? -11.899 -4.860 -3.151 1.00 96.88 196 ALA A CA 1
ATOM 1556 C C . ALA A 1 196 ? -12.538 -4.634 -1.779 1.00 96.88 196 ALA A C 1
ATOM 1558 O O . ALA A 1 196 ? -12.667 -3.491 -1.337 1.00 96.88 196 ALA A O 1
ATOM 1559 N N . ALA A 1 197 ? -12.916 -5.712 -1.103 1.00 98.00 197 ALA A N 1
ATOM 1560 C CA . ALA A 1 197 ? -13.509 -5.672 0.223 1.00 98.00 197 ALA A CA 1
ATOM 1561 C C . ALA A 1 197 ? -13.038 -6.841 1.081 1.00 98.00 197 ALA A C 1
ATOM 1563 O O . ALA A 1 197 ? -12.853 -7.949 0.586 1.00 98.00 197 ALA A O 1
ATOM 1564 N N . SER A 1 198 ? -12.914 -6.611 2.381 1.00 98.25 198 SER A N 1
ATOM 1565 C CA . SER A 1 198 ? -12.716 -7.666 3.362 1.00 98.25 198 SER A CA 1
ATOM 1566 C C . SER A 1 198 ? -13.962 -8.547 3.500 1.00 98.25 198 SER A C 1
ATOM 1568 O O . SER A 1 198 ? -15.060 -8.250 3.007 1.00 98.25 198 SER A O 1
ATOM 1570 N N . SER A 1 199 ? -13.818 -9.621 4.266 1.00 97.56 199 SER A N 1
ATOM 1571 C CA . SER A 1 199 ? -14.946 -10.319 4.875 1.00 97.56 199 SER A CA 1
ATOM 1572 C C . SER A 1 199 ? -15.755 -9.380 5.785 1.00 97.56 199 SER A C 1
ATOM 1574 O O . SER A 1 199 ? -15.279 -8.308 6.183 1.00 97.56 199 SER A O 1
ATOM 1576 N N . VAL A 1 200 ? -16.999 -9.767 6.084 1.00 97.56 200 VAL A N 1
ATOM 1577 C CA . VAL A 1 200 ? -17.872 -9.005 6.990 1.00 97.56 200 VAL A CA 1
ATOM 1578 C C . VAL A 1 200 ? -17.209 -8.912 8.359 1.00 97.56 200 VAL A C 1
ATOM 1580 O O . VAL A 1 200 ? -16.890 -9.931 8.964 1.00 97.56 200 VAL A O 1
ATOM 1583 N N . THR A 1 201 ? -17.038 -7.695 8.860 1.00 95.69 201 THR A N 1
ATOM 1584 C CA . THR A 1 201 ? -16.492 -7.443 10.189 1.00 95.69 201 THR A CA 1
ATOM 1585 C C . THR A 1 201 ? -17.128 -6.206 10.808 1.00 95.69 201 THR A C 1
ATOM 1587 O O . THR A 1 201 ? -17.441 -5.229 10.130 1.00 95.69 201 THR A O 1
ATOM 1590 N N . GLN A 1 202 ? -17.316 -6.238 12.124 1.00 94.19 202 GLN A N 1
ATOM 1591 C CA . GLN A 1 202 ? -17.710 -5.071 12.915 1.00 94.19 202 GLN A CA 1
ATOM 1592 C C . GLN A 1 202 ? -16.501 -4.380 13.551 1.00 94.19 202 GLN A C 1
ATOM 1594 O O . GLN A 1 202 ? -16.662 -3.369 14.239 1.00 94.19 202 GLN A O 1
ATOM 1599 N N . ASP A 1 203 ? -15.295 -4.886 13.312 1.00 91.31 203 ASP A N 1
ATOM 1600 C CA . ASP A 1 203 ? -14.090 -4.371 13.931 1.00 91.31 203 A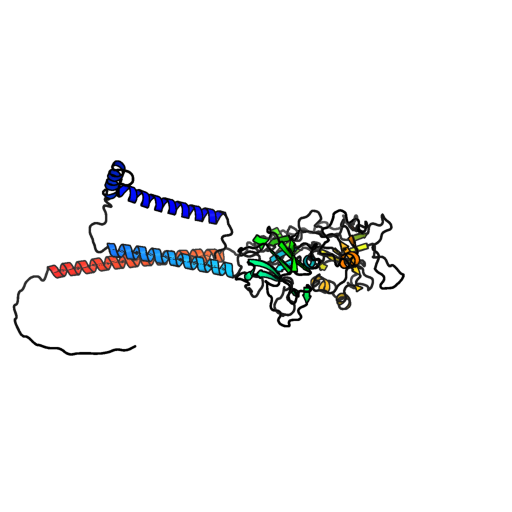SP A CA 1
ATOM 1601 C C . ASP A 1 203 ? -13.819 -2.931 13.497 1.00 91.31 203 ASP A C 1
ATOM 1603 O O . ASP A 1 203 ? -14.014 -2.521 12.348 1.00 91.31 203 ASP A O 1
ATOM 1607 N N . PHE A 1 204 ? -13.384 -2.131 14.466 1.00 89.75 204 PHE A N 1
ATOM 1608 C CA . PHE A 1 204 ? -13.098 -0.716 14.252 1.00 89.75 204 PHE A CA 1
ATOM 1609 C C . PHE A 1 204 ? -11.746 -0.472 13.584 1.00 89.75 204 PHE A C 1
ATOM 1611 O O . PHE A 1 204 ? -11.538 0.580 12.991 1.00 89.75 204 PHE A O 1
ATOM 1618 N N . ASP A 1 205 ? -10.821 -1.421 13.682 1.00 91.56 205 ASP A N 1
ATOM 1619 C CA . ASP A 1 205 ? -9.481 -1.272 13.132 1.00 91.56 205 ASP A CA 1
ATOM 1620 C C . ASP A 1 205 ? -9.299 -2.202 11.934 1.00 91.56 205 ASP A C 1
ATOM 1622 O O . ASP A 1 205 ? -9.463 -3.416 12.050 1.00 91.56 205 ASP A O 1
ATOM 1626 N N . VAL A 1 206 ? -8.920 -1.622 10.800 1.00 95.31 206 VAL A N 1
ATOM 1627 C CA . VAL A 1 206 ? -8.705 -2.311 9.525 1.00 95.31 206 VAL A CA 1
ATOM 1628 C C . VAL A 1 206 ? -7.653 -3.423 9.580 1.00 95.31 206 VAL A C 1
ATOM 1630 O O . VAL A 1 206 ? -7.763 -4.397 8.842 1.00 95.31 206 VAL A O 1
ATOM 1633 N N . LEU A 1 207 ? -6.677 -3.360 10.489 1.00 96.25 207 LEU A N 1
ATOM 1634 C CA . LEU A 1 207 ? -5.668 -4.412 10.654 1.00 96.25 207 LEU A CA 1
ATOM 1635 C C . LEU A 1 207 ? -6.261 -5.720 11.195 1.00 96.25 207 LEU A C 1
ATOM 1637 O O . LEU A 1 207 ? -5.671 -6.778 11.010 1.00 96.25 207 LEU A O 1
ATOM 1641 N N . SER A 1 208 ? -7.446 -5.687 11.815 1.00 94.62 208 SER A N 1
ATOM 1642 C CA . SER A 1 208 ? -8.183 -6.923 12.140 1.00 94.62 208 SER A CA 1
ATOM 1643 C C . SER A 1 208 ? -8.600 -7.694 10.880 1.00 94.62 208 SER A C 1
ATOM 1645 O O . SER A 1 208 ? -8.620 -8.923 10.882 1.00 94.62 208 SER A O 1
ATOM 1647 N N . ALA A 1 209 ? -8.848 -6.979 9.778 1.00 95.75 209 ALA A N 1
ATOM 1648 C CA . ALA A 1 209 ? -9.199 -7.558 8.490 1.00 95.75 209 ALA A CA 1
ATOM 1649 C C . ALA A 1 209 ? -7.973 -8.051 7.701 1.00 95.75 209 ALA A C 1
ATOM 1651 O O . ALA A 1 209 ? -8.154 -8.647 6.637 1.00 95.75 209 ALA A O 1
ATOM 1652 N N . ALA A 1 210 ? -6.747 -7.848 8.206 1.00 95.25 210 ALA A N 1
ATOM 1653 C CA . ALA A 1 210 ? -5.507 -8.292 7.563 1.00 95.25 210 ALA A CA 1
ATOM 1654 C C . ALA A 1 210 ? -5.482 -9.806 7.327 1.00 95.25 210 ALA A C 1
ATOM 1656 O O . ALA A 1 210 ? -5.104 -10.254 6.252 1.00 95.25 210 ALA A O 1
ATOM 1657 N N . ASN A 1 211 ? -5.952 -10.580 8.306 1.00 94.38 211 ASN A N 1
ATOM 1658 C CA . ASN A 1 211 ? -5.981 -12.044 8.238 1.00 94.38 211 ASN A CA 1
ATOM 1659 C C . ASN A 1 211 ? -7.313 -12.595 7.709 1.00 94.38 211 ASN A C 1
ATOM 1661 O O . ASN A 1 211 ? -7.526 -13.806 7.713 1.00 94.38 211 ASN A O 1
ATOM 1665 N N . SER A 1 212 ? -8.241 -11.717 7.330 1.00 96.38 212 SER A N 1
ATOM 1666 C CA . SER A 1 212 ? -9.547 -12.120 6.823 1.00 96.38 212 SER A CA 1
ATOM 1667 C C . SER A 1 212 ? -9.507 -12.304 5.308 1.00 96.38 212 SER A C 1
ATOM 1669 O O . SER A 1 212 ? -8.649 -11.733 4.647 1.00 96.38 212 SER A O 1
ATOM 1671 N N . GLU A 1 213 ? -10.438 -13.073 4.746 1.00 97.25 213 GLU A N 1
ATOM 1672 C CA . GLU A 1 213 ? -10.539 -13.223 3.292 1.00 97.25 213 GLU A CA 1
ATOM 1673 C C . GLU A 1 213 ? -10.926 -11.888 2.641 1.00 97.25 213 GLU A C 1
ATOM 1675 O O . GLU A 1 213 ? -11.904 -11.253 3.047 1.00 97.25 213 GLU A O 1
ATOM 1680 N N . TRP A 1 214 ? -10.174 -11.471 1.621 1.00 97.94 214 TRP A N 1
ATOM 1681 C CA . TRP A 1 214 ? -10.522 -10.332 0.774 1.00 97.94 214 TRP A CA 1
ATOM 1682 C C . TRP A 1 214 ? -11.142 -10.820 -0.529 1.00 97.94 214 TRP A C 1
ATOM 1684 O O . TRP A 1 214 ? -10.743 -11.840 -1.079 1.00 97.94 214 TRP A O 1
ATOM 1694 N N . ILE A 1 215 ? -12.125 -10.086 -1.035 1.00 97.56 215 ILE A N 1
ATOM 1695 C CA . ILE A 1 215 ? -12.787 -10.340 -2.312 1.00 97.56 215 ILE A CA 1
ATOM 1696 C C . ILE A 1 215 ? -12.644 -9.122 -3.216 1.00 97.56 215 ILE A C 1
ATOM 1698 O O . ILE A 1 215 ? -12.644 -7.986 -2.747 1.00 97.56 215 ILE A O 1
ATOM 1702 N N . VAL A 1 216 ? -12.571 -9.348 -4.521 1.00 96.00 216 VAL A N 1
ATOM 1703 C CA . VAL A 1 216 ? -12.535 -8.297 -5.542 1.00 96.00 216 VAL A CA 1
ATOM 1704 C C 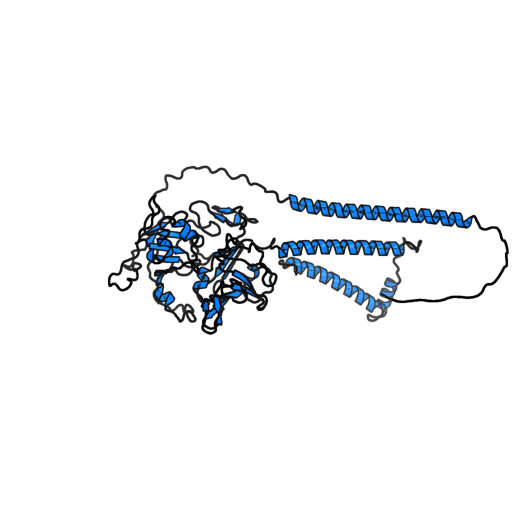. VAL A 1 216 ? -13.755 -8.384 -6.440 1.00 96.00 216 VAL A C 1
ATOM 1706 O O . VAL A 1 216 ? -14.259 -9.477 -6.702 1.00 96.00 216 VAL A O 1
ATOM 1709 N N . ARG A 1 217 ? -14.240 -7.238 -6.924 1.00 92.62 217 ARG A N 1
ATOM 1710 C CA . ARG A 1 217 ? -15.276 -7.192 -7.965 1.00 92.62 217 ARG A CA 1
ATOM 1711 C C . ARG A 1 217 ? -14.599 -7.247 -9.334 1.00 92.62 217 ARG A C 1
ATOM 1713 O O . ARG A 1 217 ? -14.035 -6.269 -9.813 1.00 92.62 217 ARG A O 1
ATOM 1720 N N . ALA A 1 218 ? -14.650 -8.408 -9.969 1.00 86.56 218 ALA A N 1
ATOM 1721 C CA . ALA A 1 218 ? -14.234 -8.571 -11.353 1.00 86.56 218 ALA A CA 1
ATOM 1722 C C . ALA A 1 218 ? -15.346 -8.087 -12.312 1.00 86.56 218 ALA A C 1
ATOM 1724 O O . ALA A 1 218 ? -16.435 -7.680 -11.886 1.00 86.56 218 ALA A O 1
ATOM 1725 N N . SER A 1 219 ? -15.088 -8.132 -13.622 1.00 79.06 219 SER A N 1
ATOM 1726 C CA . SER A 1 219 ? -16.062 -7.762 -14.658 1.00 79.06 219 SER A CA 1
ATOM 1727 C C . SER A 1 219 ? -17.418 -8.458 -14.451 1.00 79.06 219 SER A C 1
ATOM 1729 O O . SER A 1 219 ? -17.484 -9.604 -14.000 1.00 79.06 219 SER A O 1
ATOM 1731 N N . LYS A 1 220 ? -18.518 -7.768 -14.792 1.00 80.62 220 LYS A N 1
ATOM 1732 C CA . LYS A 1 220 ? -19.909 -8.248 -14.622 1.00 80.62 220 LYS A CA 1
ATOM 1733 C C . LYS A 1 220 ? -20.330 -8.491 -13.163 1.00 80.62 220 LYS A C 1
ATOM 1735 O O . LYS A 1 220 ? -21.139 -9.377 -12.893 1.00 80.62 220 LYS A O 1
ATOM 1740 N N . LYS A 1 221 ? -19.784 -7.718 -12.213 1.00 81.06 221 LYS A N 1
ATOM 1741 C CA . LYS A 1 221 ? -20.115 -7.780 -10.771 1.00 81.06 221 LYS A CA 1
ATOM 1742 C C . LYS A 1 221 ? -19.832 -9.142 -10.117 1.00 81.06 221 LYS A C 1
ATOM 1744 O O . LYS A 1 221 ? -20.327 -9.410 -9.023 1.00 81.06 221 LYS A O 1
ATOM 1749 N N . ARG A 1 222 ? -19.037 -10.011 -10.753 1.00 90.12 222 ARG A N 1
ATOM 1750 C CA . ARG A 1 222 ? -18.621 -11.276 -10.140 1.00 90.12 222 ARG A CA 1
ATOM 1751 C C . ARG A 1 222 ? -17.616 -10.972 -9.038 1.00 90.12 222 ARG A C 1
ATOM 1753 O O . ARG A 1 222 ? -16.643 -10.263 -9.273 1.00 90.12 222 ARG A O 1
ATOM 1760 N N . THR A 1 223 ? -17.824 -11.538 -7.858 1.00 94.25 223 THR A N 1
ATOM 1761 C CA . THR A 1 223 ? -16.827 -11.489 -6.792 1.00 94.25 223 THR A CA 1
ATOM 1762 C C . THR A 1 223 ? -15.875 -12.673 -6.904 1.00 94.25 223 THR A C 1
ATOM 1764 O O . THR A 1 223 ? -16.290 -13.802 -7.181 1.00 94.25 223 THR A O 1
ATOM 1767 N N . VAL A 1 224 ? -14.584 -12.409 -6.730 1.00 95.00 224 VAL A N 1
ATOM 1768 C CA . VAL A 1 224 ? -13.523 -13.422 -6.741 1.00 95.00 224 VAL A CA 1
ATOM 1769 C C . VAL A 1 224 ? -12.696 -13.238 -5.470 1.00 95.00 224 VAL A C 1
ATOM 1771 O O . VAL A 1 224 ? -12.384 -12.094 -5.138 1.00 95.00 224 VAL A O 1
ATOM 1774 N N . PRO A 1 225 ? -12.375 -14.307 -4.726 1.00 96.56 225 PRO A N 1
ATOM 1775 C CA . PRO A 1 225 ? -11.483 -14.190 -3.584 1.00 96.56 225 PRO A CA 1
ATOM 1776 C C . PRO A 1 225 ? -10.082 -13.795 -4.047 1.00 96.56 225 PRO A C 1
ATOM 1778 O O . PRO A 1 225 ? -9.582 -14.296 -5.055 1.00 96.56 225 PRO A O 1
ATOM 1781 N N . LEU A 1 226 ? -9.466 -12.881 -3.312 1.00 95.19 226 LEU A N 1
ATOM 1782 C CA . LEU A 1 226 ? -8.104 -12.442 -3.538 1.00 95.19 226 LEU A CA 1
ATOM 1783 C C . LEU A 1 226 ? -7.156 -13.474 -2.923 1.00 95.19 226 LEU A C 1
ATOM 1785 O O . LEU A 1 226 ? -7.270 -13.797 -1.743 1.00 95.19 226 LEU A O 1
ATOM 1789 N N . SER A 1 227 ? -6.227 -14.004 -3.716 1.00 93.81 227 SER A N 1
ATOM 1790 C CA . SER A 1 227 ? -5.257 -15.001 -3.244 1.00 93.81 227 SER A CA 1
ATOM 1791 C C . SER A 1 227 ? -4.221 -14.418 -2.293 1.00 93.81 227 SER A C 1
ATOM 1793 O O . SER A 1 227 ? -3.695 -15.149 -1.457 1.00 93.81 227 SER A O 1
ATOM 1795 N N . GLN A 1 228 ? -3.902 -13.132 -2.444 1.00 94.81 228 GLN A N 1
ATOM 1796 C CA . GLN A 1 228 ? -2.868 -12.447 -1.678 1.00 94.81 228 GLN A CA 1
ATOM 1797 C C . GLN A 1 228 ? -3.389 -11.107 -1.168 1.00 94.81 228 GLN A C 1
ATOM 1799 O O . GLN A 1 228 ? -3.789 -10.237 -1.939 1.00 94.81 228 GLN A O 1
ATOM 1804 N N . ASN A 1 229 ? -3.359 -10.918 0.144 1.00 95.81 229 ASN A N 1
ATOM 1805 C CA . ASN A 1 229 ? -3.606 -9.634 0.776 1.00 95.81 229 ASN A CA 1
ATOM 1806 C C . ASN A 1 229 ? -2.666 -9.501 1.973 1.00 95.81 229 ASN A C 1
ATOM 1808 O O . ASN A 1 229 ? -2.489 -10.437 2.749 1.00 95.81 229 ASN A O 1
ATOM 1812 N N . PHE A 1 230 ? -2.068 -8.330 2.133 1.00 96.81 230 PHE A N 1
ATOM 1813 C CA . PHE A 1 230 ? -1.179 -8.057 3.247 1.00 96.81 230 PHE A CA 1
ATOM 1814 C C . PHE A 1 230 ? -1.440 -6.649 3.759 1.00 96.81 230 PHE A C 1
ATOM 1816 O O . PHE A 1 230 ? -1.412 -5.682 3.002 1.00 96.81 230 PHE A O 1
ATOM 1823 N N . LEU A 1 231 ? -1.733 -6.542 5.050 1.00 97.31 231 LEU A N 1
ATOM 1824 C CA . LEU A 1 231 ? -1.989 -5.284 5.737 1.00 97.31 231 LEU A CA 1
ATOM 1825 C C . LEU A 1 231 ? -1.139 -5.260 6.996 1.00 97.31 231 LEU A C 1
ATOM 1827 O O . LEU A 1 231 ? -1.238 -6.157 7.831 1.00 97.31 231 LEU A O 1
ATOM 1831 N N . THR A 1 232 ? -0.316 -4.229 7.145 1.00 96.69 232 THR A N 1
ATOM 1832 C CA . THR A 1 232 ? 0.511 -4.065 8.339 1.00 96.69 232 THR A CA 1
ATOM 1833 C C . THR A 1 232 ? 0.639 -2.603 8.739 1.00 96.69 232 THR A C 1
ATOM 1835 O O . THR A 1 232 ? 0.614 -1.699 7.902 1.00 96.69 232 THR A O 1
ATOM 1838 N N . CYS A 1 233 ? 0.785 -2.372 10.039 1.00 96.31 233 CYS A N 1
ATOM 1839 C CA . CYS A 1 233 ? 1.092 -1.059 10.584 1.00 96.31 233 CYS A CA 1
ATOM 1840 C C . CYS A 1 233 ? 2.532 -0.676 10.217 1.00 96.31 233 CYS A C 1
ATOM 1842 O O . CYS A 1 233 ? 3.449 -1.457 10.458 1.00 96.31 233 CYS A O 1
ATOM 1844 N N . GLN A 1 234 ? 2.736 0.520 9.666 1.00 95.62 234 GLN A N 1
ATOM 1845 C CA . GLN A 1 234 ? 4.066 1.068 9.355 1.00 95.62 234 GLN A CA 1
ATOM 1846 C C . GLN A 1 234 ? 4.291 2.406 10.063 1.00 95.62 234 GLN A C 1
ATOM 1848 O O . GLN A 1 234 ? 4.889 3.325 9.513 1.00 95.62 234 GLN A O 1
ATOM 1853 N N . ASP A 1 235 ? 3.754 2.527 11.274 1.00 94.38 235 ASP A N 1
ATOM 1854 C CA . ASP A 1 235 ? 3.880 3.717 12.104 1.00 94.38 235 ASP A CA 1
ATOM 1855 C C . ASP A 1 235 ? 5.116 3.602 13.003 1.00 94.38 235 ASP A C 1
ATOM 1857 O O . ASP A 1 235 ? 5.118 2.861 13.988 1.00 94.38 235 ASP A O 1
ATOM 1861 N N . CYS A 1 236 ? 6.181 4.327 12.658 1.00 95.56 236 CYS A N 1
ATOM 1862 C CA . CYS A 1 236 ? 7.439 4.264 13.397 1.00 95.56 236 CYS A CA 1
ATOM 1863 C C . CYS A 1 236 ? 7.497 5.162 14.647 1.00 95.56 236 CYS A C 1
ATOM 1865 O O . CYS A 1 236 ? 8.513 5.123 15.344 1.00 95.56 236 CYS A O 1
ATOM 1867 N N . ILE A 1 237 ? 6.448 5.942 14.972 1.00 92.75 237 ILE A N 1
ATOM 1868 C CA . ILE A 1 237 ? 6.455 6.838 16.151 1.00 92.75 237 ILE A CA 1
ATOM 1869 C C . ILE A 1 237 ? 6.634 6.031 17.437 1.00 92.75 237 ILE A C 1
ATOM 1871 O O . ILE A 1 237 ? 7.453 6.378 18.286 1.00 92.75 237 ILE A O 1
ATOM 1875 N N . PHE A 1 238 ? 5.881 4.939 17.572 1.00 89.81 238 PHE A N 1
ATOM 1876 C CA . PHE A 1 238 ? 5.881 4.114 18.783 1.00 89.81 238 PHE A CA 1
ATOM 1877 C C . PHE A 1 238 ? 6.902 2.973 18.733 1.00 89.81 238 PHE A C 1
ATOM 1879 O O . PHE A 1 238 ? 7.181 2.342 19.751 1.00 89.81 238 PHE A O 1
ATOM 1886 N N . SER A 1 239 ? 7.454 2.690 17.553 1.00 93.88 239 SER A N 1
ATOM 1887 C CA . SER A 1 239 ? 8.422 1.617 17.346 1.00 93.88 239 SER A CA 1
ATOM 1888 C C . SER A 1 239 ? 9.446 2.036 16.284 1.00 93.88 239 SER A C 1
ATOM 1890 O O . SER A 1 239 ? 9.290 1.718 15.103 1.00 93.88 239 SER A O 1
ATOM 1892 N N . PRO A 1 240 ? 10.516 2.755 16.676 1.00 91.81 240 PRO A N 1
ATOM 1893 C CA . PRO A 1 240 ? 11.543 3.200 15.732 1.00 91.81 240 PRO A CA 1
ATOM 1894 C C . PRO A 1 240 ? 12.284 2.026 15.070 1.00 91.81 240 PRO A C 1
ATOM 1896 O O . PRO A 1 240 ? 12.818 2.178 13.975 1.00 91.81 240 PRO A O 1
ATOM 1899 N N . GLU A 1 241 ? 12.257 0.842 15.692 1.00 95.81 241 GLU A N 1
ATOM 1900 C CA . GLU A 1 241 ? 12.816 -0.413 15.167 1.00 95.81 241 GLU A CA 1
ATOM 1901 C C . GLU A 1 241 ? 12.140 -0.878 13.862 1.00 95.81 241 GLU A C 1
ATOM 1903 O O . GLU A 1 241 ? 12.695 -1.689 13.116 1.00 95.81 241 GLU A O 1
ATOM 1908 N N . ILE A 1 242 ? 10.955 -0.346 13.535 1.00 95.56 242 ILE A N 1
ATOM 1909 C CA . ILE A 1 242 ? 10.281 -0.629 12.264 1.00 95.56 242 ILE A CA 1
ATOM 1910 C C . ILE A 1 242 ? 11.148 -0.200 11.076 1.00 95.56 242 ILE A C 1
ATOM 1912 O O . ILE A 1 242 ? 11.159 -0.920 10.083 1.00 95.56 242 ILE A O 1
ATOM 1916 N N . CYS A 1 243 ? 11.929 0.879 11.179 1.00 96.75 243 CYS A N 1
ATOM 1917 C CA . CYS A 1 243 ? 12.741 1.399 10.071 1.00 96.75 243 CYS A CA 1
ATOM 1918 C C . CYS A 1 243 ? 14.063 0.658 9.823 1.00 96.75 243 CYS A C 1
ATOM 1920 O O . CYS A 1 243 ? 14.860 1.112 9.002 1.00 96.75 243 CYS A O 1
ATOM 1922 N N . GLY A 1 244 ? 14.296 -0.460 10.519 1.00 95.38 244 GLY A N 1
ATOM 1923 C CA . GLY A 1 244 ? 15.512 -1.256 10.376 1.00 95.38 244 GLY A CA 1
ATOM 1924 C C . GLY A 1 244 ? 16.780 -0.504 10.793 1.00 95.38 244 GLY A C 1
ATOM 1925 O O . GLY A 1 244 ? 16.727 0.548 11.426 1.00 95.38 244 GLY A O 1
ATOM 1926 N N . ASP A 1 245 ? 17.937 -1.058 10.429 1.00 96.88 245 ASP A N 1
ATOM 1927 C CA . ASP A 1 245 ? 19.247 -0.492 10.789 1.00 96.88 245 ASP A CA 1
ATOM 1928 C C . ASP A 1 245 ? 19.675 0.679 9.887 1.00 96.88 245 ASP A C 1
ATOM 1930 O O . ASP A 1 245 ? 20.564 1.449 10.247 1.00 96.88 245 ASP A O 1
ATOM 1934 N N . PHE A 1 246 ? 19.055 0.805 8.710 1.00 97.19 246 PHE A N 1
ATOM 1935 C CA . PHE A 1 246 ? 19.421 1.764 7.657 1.00 97.19 246 PHE A CA 1
ATOM 1936 C C . PHE A 1 246 ? 18.336 2.813 7.414 1.00 97.19 246 PHE A C 1
ATOM 1938 O O . PHE A 1 246 ? 18.227 3.387 6.327 1.00 97.19 246 PHE A O 1
ATOM 1945 N N . GLY A 1 247 ? 17.491 3.032 8.412 1.00 96.75 247 GLY A N 1
ATOM 1946 C CA . GLY A 1 247 ? 16.428 4.011 8.363 1.00 96.75 247 GLY A CA 1
ATOM 1947 C C . GLY A 1 247 ? 16.241 4.684 9.708 1.00 96.75 247 GLY A C 1
ATOM 1948 O O . GLY A 1 247 ? 16.604 4.168 10.762 1.00 96.75 247 GLY A O 1
ATOM 1949 N N . HIS A 1 248 ? 15.643 5.864 9.670 1.00 96.88 248 HIS A N 1
ATOM 1950 C CA . HIS A 1 248 ? 15.180 6.552 10.862 1.00 96.88 248 HIS A CA 1
ATOM 1951 C C . HIS A 1 248 ? 13.722 6.949 10.685 1.00 96.88 248 HIS A C 1
ATOM 1953 O O . HIS A 1 248 ? 13.255 7.201 9.573 1.00 96.88 248 HIS A O 1
ATOM 1959 N N . CYS A 1 249 ? 12.996 7.010 11.798 1.00 96.81 249 CYS A N 1
ATOM 1960 C CA . CYS A 1 249 ? 11.633 7.501 11.770 1.00 96.81 249 CYS A CA 1
ATOM 1961 C C . CYS A 1 249 ? 11.644 8.991 11.425 1.00 96.81 249 CYS A C 1
ATOM 1963 O O . CYS A 1 249 ? 12.214 9.804 12.162 1.00 96.81 249 CYS A O 1
ATOM 1965 N N . SER A 1 250 ? 11.043 9.348 10.293 1.00 93.62 250 SER A N 1
ATOM 1966 C CA . SER A 1 250 ? 10.806 10.740 9.944 1.00 93.62 250 SER A CA 1
ATOM 1967 C C . SER A 1 250 ? 9.876 11.323 11.004 1.00 93.62 250 SER A C 1
ATOM 1969 O O . SER A 1 250 ? 8.777 10.816 11.214 1.00 93.62 250 SER A O 1
ATOM 1971 N N . GLY A 1 251 ? 10.289 12.407 11.666 1.00 85.94 251 GLY A N 1
ATOM 1972 C CA . GLY A 1 251 ? 9.436 13.154 12.603 1.00 85.94 251 GLY A CA 1
ATOM 1973 C C . GLY A 1 251 ? 8.290 13.908 11.915 1.00 85.94 251 GLY A C 1
ATOM 1974 O O . GLY A 1 251 ? 7.774 14.885 12.458 1.00 85.94 251 GLY A O 1
ATOM 1975 N N . ASP A 1 252 ? 7.949 13.517 10.688 1.00 86.06 252 ASP A N 1
ATOM 1976 C CA . ASP A 1 252 ? 6.786 14.012 9.985 1.00 86.06 252 ASP A CA 1
ATOM 1977 C C . ASP A 1 252 ? 5.494 13.464 10.609 1.00 86.06 252 ASP A C 1
ATOM 1979 O O . ASP A 1 252 ? 5.485 12.564 11.446 1.00 86.06 252 ASP A O 1
ATOM 1983 N N . ARG A 1 253 ? 4.362 14.045 10.211 1.00 82.44 253 ARG A N 1
ATOM 1984 C CA . ARG A 1 253 ? 3.049 13.653 10.746 1.00 82.44 253 ARG A CA 1
ATOM 1985 C C . ARG A 1 253 ? 2.596 12.259 10.309 1.00 82.44 253 ARG A C 1
ATOM 1987 O O . ARG A 1 253 ? 1.573 11.798 10.802 1.00 82.44 253 ARG A O 1
ATOM 1994 N N . TRP A 1 254 ? 3.297 11.634 9.370 1.00 85.75 254 TRP A N 1
ATOM 1995 C CA . TRP A 1 254 ? 2.926 10.343 8.803 1.00 85.75 254 TRP A CA 1
ATOM 1996 C C . TRP A 1 254 ? 3.765 9.203 9.370 1.00 85.75 254 TRP A C 1
ATOM 1998 O O . TRP A 1 254 ? 3.477 8.053 9.050 1.00 85.75 254 TRP A O 1
ATOM 2008 N N . ALA A 1 255 ? 4.767 9.493 10.206 1.00 91.00 255 ALA A N 1
ATOM 2009 C CA . ALA A 1 255 ? 5.592 8.479 10.848 1.00 91.00 255 ALA A CA 1
ATOM 2010 C C . ALA A 1 255 ? 6.197 7.496 9.837 1.00 91.00 255 ALA A C 1
ATOM 2012 O O . ALA A 1 255 ? 6.114 6.281 10.017 1.00 91.00 255 ALA A O 1
ATOM 2013 N N . THR A 1 256 ? 6.733 8.010 8.728 1.00 93.88 256 THR A N 1
ATOM 2014 C CA . THR A 1 256 ? 7.333 7.157 7.691 1.00 93.88 256 THR A CA 1
ATOM 2015 C C . THR A 1 256 ? 8.827 6.963 7.904 1.00 93.88 256 THR A C 1
ATOM 2017 O O . THR A 1 256 ? 9.510 7.821 8.461 1.00 93.88 256 THR A O 1
ATOM 2020 N N . CYS A 1 257 ? 9.363 5.842 7.429 1.00 96.62 257 CYS A N 1
ATOM 2021 C CA . CYS A 1 257 ? 10.798 5.600 7.474 1.00 96.62 257 CYS A CA 1
ATOM 2022 C C . CYS A 1 257 ? 11.528 6.399 6.387 1.00 96.62 257 CYS A C 1
ATOM 2024 O O . CYS A 1 257 ? 11.235 6.288 5.193 1.00 96.62 257 CYS A O 1
ATOM 2026 N N . ALA A 1 258 ? 12.502 7.201 6.811 1.00 96.06 258 ALA A N 1
ATOM 2027 C CA . ALA A 1 258 ? 13.456 7.866 5.942 1.00 96.06 258 ALA A CA 1
ATOM 2028 C C . ALA A 1 258 ? 14.727 7.013 5.867 1.00 96.06 258 ALA A C 1
ATOM 2030 O O . ALA A 1 258 ? 15.400 6.799 6.875 1.00 96.06 258 ALA A O 1
ATOM 2031 N N . CYS A 1 259 ? 15.029 6.506 4.673 1.00 97.44 259 CYS A N 1
ATOM 2032 C CA . CYS A 1 259 ? 16.154 5.602 4.460 1.00 97.44 259 CYS A CA 1
ATOM 2033 C C . CYS A 1 259 ? 17.464 6.350 4.265 1.00 97.44 259 CYS A C 1
ATOM 2035 O O . CYS A 1 259 ? 17.502 7.413 3.637 1.00 97.44 259 CYS A O 1
ATOM 2037 N N . ASP A 1 260 ? 18.537 5.751 4.765 1.00 97.38 260 ASP A N 1
ATOM 2038 C CA . ASP A 1 260 ? 19.893 6.195 4.502 1.00 97.38 260 ASP A CA 1
ATOM 2039 C C . ASP A 1 260 ? 20.225 6.078 2.999 1.00 97.38 260 ASP A C 1
ATOM 2041 O O . ASP A 1 260 ? 19.643 5.251 2.285 1.00 97.38 260 ASP A O 1
ATOM 2045 N N . PRO A 1 261 ? 21.170 6.886 2.479 1.00 96.25 261 PRO A N 1
ATOM 2046 C CA . PRO A 1 261 ? 21.562 6.829 1.074 1.00 96.25 261 PRO A CA 1
ATOM 2047 C C . PRO A 1 261 ? 21.954 5.415 0.630 1.00 96.25 261 PRO A C 1
ATOM 2049 O O . PRO A 1 261 ? 22.776 4.754 1.262 1.00 96.25 261 PRO A O 1
ATOM 2052 N N . GLY A 1 262 ? 21.374 4.967 -0.484 1.00 95.50 262 GLY A N 1
ATOM 2053 C CA . GLY A 1 262 ? 21.604 3.629 -1.030 1.00 95.50 262 GLY A CA 1
ATOM 2054 C C . GLY A 1 262 ? 20.701 2.536 -0.453 1.00 95.50 262 GLY A C 1
ATOM 2055 O O . GLY A 1 262 ? 20.766 1.417 -0.951 1.00 95.50 262 GLY A O 1
ATOM 2056 N N . HIS A 1 263 ? 19.842 2.841 0.523 1.00 97.19 263 HIS A N 1
ATOM 2057 C CA . HIS A 1 263 ? 18.835 1.915 1.041 1.00 97.19 263 HIS A CA 1
ATOM 2058 C C . HIS A 1 263 ? 17.426 2.283 0.575 1.00 97.19 263 HIS A C 1
ATOM 2060 O O . HIS A 1 263 ? 17.082 3.449 0.375 1.00 97.19 263 HIS A O 1
ATOM 2066 N N . TYR A 1 264 ? 16.617 1.252 0.361 1.00 96.81 264 TYR A N 1
ATOM 2067 C CA . TYR A 1 264 ? 15.266 1.344 -0.183 1.00 96.81 264 TYR A CA 1
ATOM 2068 C C . TYR A 1 264 ? 14.337 0.434 0.623 1.00 96.81 264 TYR A C 1
ATOM 2070 O O . TYR A 1 264 ? 14.784 -0.359 1.448 1.00 96.81 264 TYR A O 1
ATOM 2078 N N . GLY A 1 265 ? 13.038 0.537 0.368 1.00 96.38 265 GLY A N 1
ATOM 2079 C CA . GLY A 1 265 ? 12.009 -0.235 1.054 1.00 96.38 265 GLY A CA 1
ATOM 2080 C C . GLY A 1 265 ? 11.134 0.591 1.972 1.00 96.38 265 GLY A C 1
ATOM 2081 O O . GLY A 1 265 ? 11.349 1.787 2.169 1.00 96.38 265 GLY A O 1
ATOM 2082 N N . VAL A 1 266 ? 10.088 -0.054 2.476 1.00 95.50 266 VAL A N 1
ATOM 2083 C CA . VAL A 1 266 ? 9.150 0.571 3.415 1.00 95.50 266 VAL A CA 1
ATOM 2084 C C . VAL A 1 266 ? 9.808 0.721 4.786 1.00 95.50 266 VAL A C 1
ATOM 2086 O O . VAL A 1 266 ? 9.545 1.688 5.494 1.00 95.50 266 VAL A O 1
ATOM 2089 N N . ARG A 1 267 ? 10.700 -0.213 5.118 1.00 96.88 267 ARG A N 1
ATOM 2090 C CA . ARG A 1 267 ? 11.467 -0.316 6.358 1.00 96.88 267 ARG A CA 1
ATOM 2091 C C . ARG A 1 267 ? 12.967 -0.117 6.121 1.00 96.88 267 ARG A C 1
ATOM 2093 O O . ARG A 1 267 ? 13.766 -0.516 6.959 1.00 96.88 267 ARG A O 1
ATOM 2100 N N . CYS A 1 268 ? 13.356 0.453 4.978 1.00 97.31 268 CYS A N 1
ATOM 2101 C CA . CYS A 1 268 ? 14.756 0.655 4.585 1.00 97.31 268 CYS A CA 1
ATOM 2102 C C . CYS A 1 268 ? 15.597 -0.636 4.579 1.00 97.31 268 CYS A C 1
ATOM 2104 O O . CYS A 1 268 ? 16.810 -0.625 4.791 1.00 97.31 268 CYS A O 1
ATOM 2106 N N . GLU A 1 269 ? 14.931 -1.760 4.338 1.00 95.62 269 GLU A N 1
ATOM 2107 C CA . GLU A 1 269 ? 15.452 -3.115 4.458 1.00 95.62 269 GLU A CA 1
ATOM 2108 C C . GLU A 1 269 ? 16.249 -3.570 3.227 1.00 95.62 269 GLU A C 1
ATOM 2110 O O . GLU A 1 269 ? 17.014 -4.531 3.300 1.00 95.62 269 GLU A O 1
ATOM 2115 N N . TYR A 1 270 ? 16.113 -2.873 2.098 1.00 95.56 270 TYR A N 1
ATOM 2116 C CA . TYR A 1 270 ? 16.692 -3.296 0.830 1.00 95.56 270 TYR A CA 1
ATOM 2117 C C . TYR A 1 270 ? 17.957 -2.524 0.480 1.00 95.56 270 TYR A C 1
ATOM 2119 O O . TYR A 1 270 ? 17.989 -1.293 0.507 1.00 95.56 270 TYR A O 1
ATOM 2127 N N . GLN A 1 271 ? 18.969 -3.265 0.035 1.00 96.19 271 GLN A N 1
ATOM 2128 C CA . GLN A 1 271 ? 20.142 -2.725 -0.639 1.00 96.19 271 GLN A CA 1
ATOM 2129 C C . GLN A 1 271 ? 20.079 -3.128 -2.122 1.00 96.19 271 GLN A C 1
ATOM 2131 O O . GLN A 1 271 ? 20.229 -4.310 -2.435 1.00 96.19 271 GLN A O 1
ATOM 2136 N N . PRO A 1 272 ? 19.839 -2.187 -3.046 1.00 95.75 272 PRO A N 1
ATOM 2137 C CA . PRO A 1 272 ? 19.613 -2.494 -4.443 1.00 95.75 272 PRO A CA 1
ATOM 2138 C C . PRO A 1 272 ? 20.906 -2.888 -5.144 1.00 95.75 272 PRO A C 1
ATOM 2140 O O . PRO A 1 272 ? 22.012 -2.465 -4.787 1.00 95.75 272 PRO A O 1
ATOM 2143 N N . CYS A 1 273 ? 20.755 -3.653 -6.217 1.00 96.00 273 CYS A N 1
ATOM 2144 C CA . CYS A 1 273 ? 21.831 -3.859 -7.169 1.00 96.00 273 CYS A CA 1
ATOM 2145 C C . CYS A 1 273 ? 22.218 -2.521 -7.791 1.00 96.00 273 CYS A C 1
ATOM 2147 O O . CYS A 1 273 ? 21.349 -1.753 -8.186 1.00 96.00 273 CYS A O 1
ATOM 2149 N N . GLN A 1 274 ? 23.517 -2.246 -7.885 1.00 95.06 274 GLN A N 1
ATOM 2150 C CA . GLN A 1 274 ? 24.024 -1.050 -8.570 1.00 95.06 274 GLN A CA 1
ATOM 2151 C C . GLN A 1 274 ? 23.859 -1.163 -10.087 1.00 95.06 274 GLN A C 1
ATOM 2153 O O . GLN A 1 274 ? 23.701 -0.171 -10.796 1.00 95.06 274 GLN A O 1
ATOM 2158 N N . TYR A 1 275 ? 23.896 -2.400 -10.573 1.00 94.25 275 TYR A N 1
ATOM 2159 C CA . TYR A 1 275 ? 23.887 -2.727 -11.979 1.00 94.25 275 TYR A CA 1
ATOM 2160 C C . TYR A 1 275 ? 23.168 -4.054 -12.209 1.00 94.25 275 TYR A C 1
ATOM 2162 O O . TYR A 1 275 ? 23.434 -5.041 -11.510 1.00 94.25 275 TYR A O 1
ATOM 2170 N N . LEU A 1 276 ? 22.288 -4.063 -13.205 1.00 96.38 276 LEU A N 1
ATOM 2171 C CA . LEU A 1 276 ? 21.585 -5.243 -13.688 1.00 96.38 276 LEU A CA 1
ATOM 2172 C C . LEU A 1 276 ? 22.067 -5.567 -15.100 1.00 96.38 276 LEU A C 1
ATOM 2174 O O . LEU A 1 276 ? 22.199 -4.678 -15.943 1.00 96.38 276 LEU A O 1
ATOM 2178 N N . GLU A 1 277 ? 22.305 -6.846 -15.354 1.00 95.56 277 GLU A N 1
ATOM 2179 C CA . GLU A 1 277 ? 22.657 -7.367 -16.671 1.00 95.56 277 GLU A CA 1
ATOM 2180 C C . GLU A 1 277 ? 21.631 -8.405 -17.095 1.00 95.56 277 GLU A C 1
ATOM 2182 O O . GLU A 1 277 ? 21.278 -9.285 -16.314 1.00 95.56 277 GLU A O 1
ATOM 2187 N N . ILE A 1 278 ? 21.186 -8.332 -18.340 1.00 93.69 278 ILE A N 1
ATOM 2188 C CA . ILE A 1 278 ? 20.390 -9.386 -18.954 1.00 93.69 278 ILE A CA 1
ATOM 2189 C C . ILE A 1 278 ? 21.314 -10.562 -19.287 1.00 93.69 278 ILE A C 1
ATOM 2191 O O . ILE A 1 278 ? 22.309 -10.393 -19.997 1.00 93.69 278 ILE A O 1
ATOM 2195 N N . SER A 1 279 ? 20.989 -11.760 -18.797 1.00 89.44 279 SER A N 1
ATOM 2196 C CA . SER A 1 279 ? 21.766 -12.964 -19.096 1.00 89.44 279 SER A CA 1
ATOM 2197 C C . SER A 1 279 ? 21.720 -13.299 -20.593 1.00 89.44 279 SER A C 1
ATOM 2199 O O . SER A 1 279 ? 20.664 -13.569 -21.158 1.00 89.44 279 SER A O 1
ATOM 2201 N N . ASN A 1 280 ? 22.887 -13.332 -21.243 1.00 77.12 280 ASN A N 1
ATOM 2202 C CA . ASN A 1 280 ? 23.024 -13.634 -22.677 1.00 77.12 280 ASN A CA 1
ATOM 2203 C C . ASN A 1 280 ? 23.010 -15.137 -23.007 1.00 77.12 280 ASN A C 1
ATOM 2205 O O . ASN A 1 280 ? 23.370 -15.519 -24.118 1.00 77.12 280 ASN A O 1
ATOM 2209 N N . GLN A 1 281 ? 22.664 -16.017 -22.063 1.00 75.25 281 GLN A N 1
ATOM 2210 C CA . GLN A 1 281 ? 22.905 -17.457 -22.228 1.00 75.25 281 GLN A CA 1
ATOM 2211 C C . GLN A 1 281 ? 22.040 -18.144 -23.304 1.00 75.25 281 GLN A C 1
ATOM 2213 O O . GLN A 1 281 ? 22.384 -19.253 -23.706 1.00 75.25 281 GLN A O 1
ATOM 2218 N N . HIS A 1 282 ? 20.980 -17.505 -23.819 1.00 71.50 282 HIS A N 1
ATOM 2219 C CA . HIS A 1 282 ? 19.981 -18.187 -24.656 1.00 71.50 282 HIS A CA 1
ATOM 2220 C C . HIS A 1 282 ? 19.643 -17.538 -26.009 1.00 71.50 282 HIS A C 1
ATOM 2222 O O . HIS A 1 282 ? 18.619 -17.894 -26.584 1.00 71.50 282 HIS A O 1
ATOM 2228 N N . ASP A 1 283 ? 20.435 -16.592 -26.535 1.00 73.81 283 ASP A N 1
ATOM 2229 C CA . ASP A 1 283 ? 20.117 -15.811 -27.762 1.00 73.81 283 ASP A CA 1
ATOM 2230 C C . ASP A 1 283 ? 18.741 -15.091 -27.735 1.00 73.81 283 ASP A C 1
ATOM 2232 O O . ASP A 1 283 ? 18.336 -14.439 -28.699 1.00 73.81 283 ASP A O 1
ATOM 2236 N N . LYS A 1 284 ? 18.023 -15.161 -26.609 1.00 80.00 284 LYS A N 1
ATOM 2237 C CA . LYS A 1 284 ? 16.742 -14.512 -26.347 1.00 80.00 284 LYS A CA 1
ATOM 2238 C C . LYS A 1 284 ? 17.017 -13.222 -25.579 1.00 80.00 284 LYS A C 1
ATOM 2240 O O . LYS A 1 284 ? 17.310 -13.239 -24.386 1.00 80.00 284 LYS A O 1
ATOM 2245 N N . SER A 1 285 ? 16.951 -12.092 -26.272 1.00 87.31 285 SER A N 1
ATOM 2246 C CA . SER A 1 285 ? 16.911 -10.764 -25.652 1.00 87.31 285 SER A CA 1
ATOM 2247 C C . SER A 1 285 ? 15.472 -10.264 -25.582 1.00 87.31 285 SER A C 1
ATOM 2249 O O . SER A 1 285 ? 14.676 -10.577 -26.467 1.00 87.31 285 SER A O 1
ATOM 2251 N N . PHE A 1 286 ? 15.157 -9.412 -24.607 1.00 91.94 286 PHE A N 1
ATOM 2252 C CA . PHE A 1 286 ? 13.900 -8.665 -24.613 1.00 91.94 286 PHE A CA 1
ATOM 2253 C C . PHE A 1 286 ? 13.813 -7.822 -25.895 1.00 91.94 286 PHE A C 1
ATOM 2255 O O . PHE A 1 286 ? 14.656 -6.955 -26.149 1.00 91.94 286 PHE A O 1
ATOM 2262 N N . GLN A 1 287 ? 12.805 -8.090 -26.721 1.00 92.69 287 GLN A N 1
ATOM 2263 C CA . GLN A 1 287 ? 12.562 -7.375 -27.974 1.00 92.69 287 GLN A CA 1
ATOM 2264 C C . GLN A 1 287 ? 11.592 -6.218 -27.738 1.00 92.69 287 GLN A C 1
ATOM 2266 O O . GLN A 1 287 ? 10.636 -6.348 -26.971 1.00 92.69 287 GLN A O 1
ATOM 2271 N N . LYS A 1 288 ? 11.830 -5.081 -28.392 1.00 91.38 288 LYS A N 1
ATOM 2272 C CA . LYS A 1 288 ? 10.901 -3.949 -28.425 1.00 91.38 288 LYS A CA 1
ATOM 2273 C C . LYS A 1 288 ? 9.855 -4.214 -29.494 1.00 91.38 288 LYS A C 1
ATOM 2275 O O . LYS A 1 288 ? 10.194 -4.579 -30.622 1.00 91.38 288 LYS A O 1
ATOM 2280 N N . GLU A 1 289 ? 8.594 -3.983 -29.154 1.00 83.19 289 GLU A N 1
ATOM 2281 C CA . GLU A 1 289 ? 7.529 -4.012 -30.144 1.00 83.19 289 GLU A CA 1
ATOM 2282 C C . GLU A 1 289 ? 7.751 -2.871 -31.140 1.00 83.19 289 GLU A C 1
ATOM 2284 O O . GLU A 1 289 ? 7.770 -1.690 -30.787 1.00 83.19 289 GLU A O 1
ATOM 2289 N N . SER A 1 290 ? 7.993 -3.224 -32.399 1.00 75.62 290 SER A N 1
ATOM 2290 C CA . SER A 1 290 ? 8.127 -2.234 -33.459 1.00 75.62 290 SER A CA 1
ATOM 2291 C C . SER A 1 290 ? 6.723 -1.824 -33.875 1.00 75.62 290 SER A C 1
ATOM 2293 O O . SER A 1 290 ? 5.980 -2.653 -34.393 1.00 75.62 290 SER A O 1
ATOM 2295 N N . GLY A 1 291 ? 6.344 -0.565 -33.640 1.00 70.50 291 GLY A N 1
ATOM 2296 C CA . GLY A 1 291 ? 5.021 -0.015 -33.968 1.00 70.50 291 GLY A CA 1
ATOM 2297 C C . GLY A 1 291 ? 4.735 0.059 -35.476 1.00 70.50 291 GLY A C 1
ATOM 2298 O O . GLY A 1 291 ? 4.578 1.147 -36.023 1.00 70.50 291 GLY A O 1
ATOM 2299 N N . GLY A 1 292 ? 4.687 -1.091 -36.156 1.00 72.31 292 GLY A N 1
ATOM 2300 C CA . GLY A 1 292 ? 4.400 -1.245 -37.585 1.00 72.31 292 GLY A CA 1
ATOM 2301 C C . GLY A 1 292 ? 5.620 -1.389 -38.506 1.00 72.31 292 GLY A C 1
ATOM 2302 O O . GLY A 1 292 ? 5.449 -1.409 -39.724 1.00 72.31 292 GLY A O 1
ATOM 2303 N N . GLY A 1 293 ? 6.844 -1.488 -37.972 1.00 70.88 293 GLY A N 1
ATOM 2304 C CA . GLY A 1 293 ? 8.076 -1.631 -38.759 1.00 70.88 293 GLY A CA 1
ATOM 2305 C C . GLY A 1 293 ? 8.677 -3.039 -38.697 1.00 70.88 293 GLY A C 1
ATOM 2306 O O . GLY A 1 293 ? 8.653 -3.691 -37.664 1.00 70.88 293 GLY A O 1
ATOM 2307 N N . THR A 1 294 ? 9.308 -3.508 -39.777 1.00 79.19 294 THR A N 1
ATOM 2308 C CA . THR A 1 294 ? 10.030 -4.801 -39.805 1.00 79.19 294 THR A CA 1
ATOM 2309 C C . THR A 1 294 ? 11.328 -4.807 -38.984 1.00 79.19 294 THR A C 1
ATOM 2311 O O . THR A 1 294 ? 12.035 -5.810 -38.962 1.00 79.19 294 THR A O 1
ATOM 2314 N N . SER A 1 295 ? 11.690 -3.688 -38.350 1.00 79.12 295 SER A N 1
ATOM 2315 C CA . SER A 1 295 ? 12.902 -3.578 -37.540 1.00 79.12 295 SER A CA 1
ATOM 2316 C C . SER A 1 295 ? 12.575 -3.877 -36.081 1.00 79.12 295 SER A C 1
ATOM 2318 O O . SER A 1 295 ? 12.045 -3.014 -35.381 1.00 79.12 295 SER A O 1
ATOM 2320 N N . THR A 1 296 ? 12.920 -5.077 -35.622 1.00 82.62 296 THR A N 1
ATOM 2321 C CA . THR A 1 296 ? 12.952 -5.433 -34.200 1.00 82.62 296 THR A CA 1
ATOM 2322 C C . THR A 1 296 ? 14.201 -4.817 -33.576 1.00 82.62 296 THR A C 1
ATOM 2324 O O . THR A 1 296 ? 15.322 -5.181 -33.935 1.00 82.62 296 THR A O 1
ATOM 2327 N N . SER A 1 297 ? 14.030 -3.848 -32.682 1.00 91.56 297 SER A N 1
ATOM 2328 C CA . SER A 1 297 ? 15.123 -3.372 -31.833 1.00 91.56 297 SER A CA 1
ATOM 2329 C C . SER A 1 297 ? 15.084 -4.119 -30.503 1.00 91.56 297 SER A C 1
ATOM 2331 O O . SER A 1 297 ? 14.016 -4.488 -30.023 1.00 91.56 297 SER A O 1
ATOM 2333 N N . ASN A 1 298 ? 16.247 -4.367 -29.909 1.00 94.25 298 ASN A N 1
ATOM 2334 C CA . ASN A 1 298 ? 16.329 -5.019 -28.605 1.00 94.25 298 ASN A CA 1
ATOM 2335 C C . ASN A 1 298 ? 16.367 -3.971 -27.493 1.00 94.25 298 ASN A C 1
ATOM 2337 O O . ASN A 1 298 ? 16.857 -2.852 -27.682 1.00 94.25 298 ASN A O 1
ATOM 2341 N N . PHE A 1 299 ? 15.848 -4.342 -26.328 1.00 95.12 299 PHE A N 1
ATOM 2342 C CA . PHE A 1 299 ? 16.130 -3.644 -25.081 1.00 95.12 299 PHE A CA 1
ATOM 2343 C C . PHE A 1 299 ? 17.624 -3.721 -24.759 1.00 95.12 299 PHE A C 1
ATOM 2345 O O . PHE A 1 299 ? 18.316 -4.663 -25.155 1.00 95.12 299 PHE A O 1
ATOM 2352 N N . ALA A 1 300 ? 18.137 -2.699 -24.078 1.00 95.50 300 ALA A N 1
ATOM 2353 C CA . ALA A 1 300 ? 19.533 -2.672 -23.667 1.00 95.50 300 ALA A CA 1
ATOM 2354 C C . ALA A 1 300 ? 19.864 -3.848 -22.743 1.00 95.50 300 ALA A C 1
ATOM 2356 O O . ALA A 1 300 ? 19.035 -4.229 -21.926 1.00 95.50 300 ALA A O 1
ATOM 2357 N N . PHE A 1 301 ? 21.091 -4.368 -22.831 1.00 94.25 301 PHE A N 1
ATOM 2358 C CA . PHE A 1 301 ? 21.571 -5.477 -21.993 1.00 94.25 301 PHE A CA 1
ATOM 2359 C C . PHE A 1 301 ? 21.898 -5.072 -20.554 1.00 94.25 301 PHE A C 1
ATOM 2361 O O . PHE A 1 301 ? 21.944 -5.921 -19.670 1.00 94.25 301 PHE A O 1
ATOM 2368 N N . ASN A 1 302 ? 22.137 -3.782 -20.327 1.00 95.62 302 ASN A N 1
ATOM 2369 C CA . ASN A 1 302 ? 22.736 -3.259 -19.110 1.00 95.62 302 ASN A CA 1
ATOM 2370 C C . ASN A 1 302 ? 21.858 -2.149 -18.548 1.00 95.62 302 ASN A C 1
ATOM 2372 O O . ASN A 1 302 ? 21.492 -1.238 -19.292 1.00 95.62 302 ASN A O 1
ATOM 2376 N N . TYR A 1 303 ? 21.573 -2.204 -17.248 1.00 96.81 303 TYR A N 1
ATOM 2377 C CA . TYR A 1 303 ? 20.803 -1.182 -16.550 1.00 96.81 303 TYR A CA 1
ATOM 2378 C C . TYR A 1 303 ? 21.525 -0.718 -15.294 1.00 96.81 303 TYR A C 1
ATOM 2380 O O . TYR A 1 303 ? 22.059 -1.513 -14.522 1.00 96.81 303 TYR A O 1
ATOM 2388 N N . TYR A 1 304 ? 21.499 0.588 -15.086 1.00 96.25 304 TYR A N 1
ATOM 2389 C CA . TYR A 1 304 ? 22.167 1.282 -14.000 1.00 96.25 304 TYR A CA 1
ATOM 2390 C C . TYR A 1 304 ? 21.126 1.793 -13.014 1.00 96.25 304 TYR A C 1
ATOM 2392 O O . TYR A 1 304 ? 20.083 2.316 -13.424 1.00 96.25 304 TYR A O 1
ATOM 2400 N N . LEU A 1 305 ? 21.412 1.629 -11.723 1.00 95.81 305 LEU A N 1
ATOM 2401 C CA . LEU A 1 305 ? 20.609 2.200 -10.649 1.00 95.81 305 LEU A CA 1
ATOM 2402 C C . LEU A 1 305 ? 20.546 3.720 -10.807 1.00 95.81 305 LEU A C 1
ATOM 2404 O O . LEU A 1 305 ? 21.577 4.388 -10.890 1.00 95.81 305 LEU A O 1
ATOM 2408 N N . LEU A 1 306 ? 19.338 4.271 -10.806 1.00 95.00 306 LEU A N 1
ATOM 2409 C CA . LEU A 1 306 ? 19.137 5.706 -10.752 1.00 95.00 306 LEU A CA 1
ATOM 2410 C C . LEU A 1 306 ? 19.086 6.162 -9.288 1.00 95.00 306 LEU A C 1
ATOM 2412 O O . LEU A 1 306 ? 18.058 6.058 -8.620 1.00 95.00 306 LEU A O 1
ATOM 2416 N N . GLU A 1 307 ? 20.225 6.637 -8.782 1.00 93.62 307 GLU A N 1
ATOM 2417 C CA . GLU A 1 307 ? 20.401 6.983 -7.369 1.00 93.62 307 GLU A CA 1
ATOM 2418 C C . GLU A 1 307 ? 19.360 7.986 -6.853 1.00 93.62 307 GLU A C 1
ATOM 2420 O O . GLU A 1 307 ? 19.105 9.030 -7.455 1.00 93.62 307 GLU A O 1
ATOM 2425 N N . GLY A 1 308 ? 18.762 7.668 -5.702 1.00 92.50 308 GLY A N 1
ATOM 2426 C CA . GLY A 1 308 ? 17.794 8.530 -5.023 1.00 92.50 308 GLY A CA 1
ATOM 2427 C C . GLY A 1 308 ? 16.408 8.556 -5.668 1.00 92.50 308 GLY A C 1
ATOM 2428 O O . GLY A 1 308 ? 15.501 9.177 -5.114 1.00 92.50 308 GLY A O 1
ATOM 2429 N N . VAL A 1 309 ? 16.212 7.869 -6.795 1.00 94.81 309 VAL A N 1
ATOM 2430 C CA . VAL A 1 309 ? 14.918 7.778 -7.470 1.00 94.81 309 VAL A CA 1
ATOM 2431 C C . VAL A 1 309 ? 14.266 6.445 -7.150 1.00 94.81 309 VAL A C 1
ATOM 2433 O O . VAL A 1 309 ? 14.855 5.375 -7.315 1.00 94.81 309 VAL A O 1
ATOM 2436 N N . LYS A 1 310 ? 13.020 6.515 -6.685 1.00 95.75 310 LYS A N 1
ATOM 2437 C CA . LYS A 1 310 ? 12.252 5.342 -6.287 1.00 95.75 310 LYS A CA 1
ATOM 2438 C C . LYS A 1 310 ? 10.808 5.427 -6.743 1.00 95.75 310 LYS A C 1
ATOM 2440 O O . LYS A 1 310 ? 10.233 6.506 -6.801 1.00 95.75 310 LYS A O 1
ATOM 2445 N N . THR A 1 311 ? 10.228 4.263 -6.991 1.00 96.00 311 THR A N 1
ATOM 2446 C CA . THR A 1 311 ? 8.798 4.050 -7.236 1.00 96.00 311 THR A CA 1
ATOM 2447 C C . THR A 1 311 ? 8.343 2.974 -6.264 1.00 96.00 311 THR A C 1
ATOM 2449 O O . THR A 1 311 ? 9.045 1.982 -6.092 1.00 96.00 311 THR A O 1
ATOM 2452 N N . TYR A 1 312 ? 7.237 3.180 -5.541 1.00 95.44 312 TYR A N 1
ATOM 2453 C CA . TYR A 1 312 ? 6.732 2.183 -4.579 1.00 95.44 312 TYR A CA 1
ATOM 2454 C C . TYR A 1 312 ? 7.793 1.703 -3.562 1.00 95.44 312 TYR A C 1
ATOM 2456 O O . TYR A 1 312 ? 7.863 0.532 -3.200 1.00 95.44 312 TYR A O 1
ATOM 2464 N N . ASN A 1 313 ? 8.656 2.619 -3.108 1.00 95.75 313 ASN A N 1
ATOM 2465 C CA . ASN A 1 313 ? 9.803 2.331 -2.237 1.00 95.75 313 ASN A CA 1
ATOM 2466 C C . ASN A 1 313 ? 10.831 1.326 -2.802 1.00 95.75 313 ASN A C 1
ATOM 2468 O O . ASN A 1 313 ? 11.624 0.774 -2.044 1.00 95.75 313 ASN A O 1
ATOM 2472 N N . ARG A 1 314 ? 10.868 1.115 -4.118 1.00 96.69 314 ARG A N 1
ATOM 2473 C CA . ARG A 1 314 ? 11.885 0.336 -4.840 1.00 96.69 314 ARG A CA 1
ATOM 2474 C C . ARG A 1 314 ? 12.689 1.238 -5.782 1.00 96.69 314 ARG A C 1
ATOM 2476 O O . ARG A 1 314 ? 12.163 2.263 -6.223 1.00 96.69 314 ARG A O 1
ATOM 2483 N N . PRO A 1 315 ? 13.955 0.898 -6.070 1.00 97.31 315 PRO A N 1
ATOM 2484 C CA . PRO A 1 315 ? 14.791 1.668 -6.988 1.00 97.31 315 PRO A CA 1
ATOM 2485 C C . PRO A 1 315 ? 14.226 1.700 -8.414 1.00 97.31 315 PRO A C 1
ATOM 2487 O O . PRO A 1 315 ? 13.485 0.810 -8.829 1.00 97.31 315 PRO A O 1
ATOM 2490 N N . VAL A 1 316 ? 14.631 2.713 -9.179 1.00 97.25 316 VAL A N 1
ATOM 2491 C CA . VAL A 1 316 ? 14.432 2.771 -10.633 1.00 97.25 316 VAL A CA 1
ATOM 2492 C C . VAL A 1 316 ? 15.759 2.483 -11.327 1.00 97.25 316 VAL A C 1
ATOM 2494 O O . VAL A 1 316 ? 16.809 2.950 -10.887 1.00 97.25 316 VAL A O 1
ATOM 2497 N N . TYR A 1 317 ? 15.716 1.737 -12.424 1.00 97.56 317 TYR A N 1
ATOM 2498 C CA . TYR A 1 317 ? 16.879 1.429 -13.246 1.00 97.56 317 TYR A CA 1
ATOM 2499 C C . TYR A 1 317 ? 16.709 1.964 -14.662 1.00 97.56 317 TYR A C 1
ATOM 2501 O O . TYR A 1 317 ? 15.600 1.999 -15.196 1.00 97.56 317 TYR A O 1
ATOM 2509 N N . THR A 1 318 ? 17.818 2.353 -15.291 1.00 97.12 318 THR A N 1
ATOM 2510 C CA . THR A 1 318 ? 17.815 2.905 -16.653 1.00 97.12 318 THR A CA 1
ATOM 2511 C C . THR A 1 318 ? 18.956 2.347 -17.493 1.00 97.12 318 THR A C 1
ATOM 2513 O O . THR A 1 318 ? 20.025 2.048 -16.964 1.00 97.12 318 THR A O 1
ATOM 2516 N N . SER A 1 319 ? 18.760 2.201 -18.804 1.00 96.44 319 SER A N 1
ATOM 2517 C CA . SER A 1 319 ? 19.801 1.655 -19.689 1.00 96.44 319 SER A CA 1
ATOM 2518 C C . SER A 1 319 ? 20.955 2.609 -19.993 1.00 96.44 319 SER A C 1
ATOM 2520 O O . SER A 1 319 ? 22.018 2.186 -20.448 1.00 96.44 319 SER A O 1
ATOM 2522 N N . ALA A 1 320 ? 20.765 3.902 -19.738 1.00 92.69 320 ALA A N 1
ATOM 2523 C CA . ALA A 1 320 ? 21.798 4.912 -19.874 1.00 92.69 320 ALA A CA 1
ATOM 2524 C C . ALA A 1 320 ? 22.286 5.319 -18.483 1.00 92.69 320 ALA A C 1
ATOM 2526 O O . ALA A 1 320 ? 21.499 5.788 -17.667 1.00 92.69 320 ALA A O 1
ATOM 2527 N N . SER A 1 321 ? 23.590 5.194 -18.223 1.00 84.94 321 SER A N 1
ATOM 2528 C CA . SER A 1 321 ? 24.179 5.808 -17.032 1.00 84.94 321 SER A CA 1
ATOM 2529 C C . SER A 1 321 ? 23.962 7.315 -17.121 1.00 84.94 321 SER A C 1
ATOM 2531 O O . SER A 1 321 ? 24.471 7.970 -18.034 1.00 84.94 321 SER A O 1
ATOM 2533 N N . LEU A 1 322 ? 23.202 7.869 -16.182 1.00 80.88 322 LEU A N 1
ATOM 2534 C CA . LEU A 1 322 ? 23.006 9.306 -16.106 1.00 80.88 322 LEU A CA 1
ATOM 2535 C C . LEU A 1 322 ? 24.341 9.946 -15.716 1.00 80.88 322 LEU A C 1
ATOM 2537 O O . LEU A 1 322 ? 24.881 9.691 -14.644 1.00 80.88 322 LEU A O 1
ATOM 2541 N N . GLY A 1 323 ? 24.912 10.729 -16.633 1.00 72.88 323 GLY A N 1
ATOM 2542 C CA . GLY A 1 323 ? 26.047 11.595 -16.319 1.00 72.88 323 GLY A CA 1
ATOM 2543 C C . GLY A 1 323 ? 25.628 12.736 -15.385 1.00 72.88 323 GLY A C 1
ATOM 2544 O O . GLY A 1 323 ? 24.460 12.850 -15.013 1.00 72.88 323 GLY A O 1
ATOM 2545 N N . GLU A 1 324 ? 26.559 13.641 -15.074 1.00 70.12 324 GLU A N 1
ATOM 2546 C CA . GLU A 1 324 ? 26.336 14.779 -14.157 1.00 70.12 324 GLU A CA 1
ATOM 2547 C C . GLU A 1 324 ? 25.081 15.617 -14.479 1.00 70.12 324 GLU A C 1
ATOM 2549 O O . GLU A 1 324 ? 24.473 16.191 -13.582 1.00 70.12 324 GLU A O 1
ATOM 2554 N N . ASN A 1 325 ? 24.648 15.648 -15.745 1.00 75.44 325 ASN A N 1
ATOM 2555 C CA . ASN A 1 325 ? 23.511 16.452 -16.199 1.00 75.44 325 ASN A CA 1
ATOM 2556 C C . ASN A 1 325 ? 22.130 15.796 -16.007 1.00 75.44 325 ASN A C 1
ATOM 2558 O O . ASN A 1 325 ? 21.130 16.440 -16.314 1.00 75.44 325 ASN A O 1
ATOM 2562 N N . GLN A 1 326 ? 22.053 14.540 -15.548 1.00 79.31 326 GLN A N 1
ATOM 2563 C CA . GLN A 1 326 ? 20.800 13.814 -15.269 1.00 79.31 326 GLN A CA 1
ATOM 2564 C C . GLN A 1 326 ? 19.737 13.837 -16.394 1.00 79.31 326 GLN A C 1
ATOM 2566 O O . GLN A 1 326 ? 18.543 13.709 -16.129 1.00 79.31 326 GLN A O 1
ATOM 2571 N N . THR A 1 327 ? 20.136 13.959 -17.662 1.00 85.75 327 THR A N 1
ATOM 2572 C CA . THR A 1 327 ? 19.199 13.914 -18.795 1.00 85.75 327 THR A CA 1
ATOM 2573 C C . THR A 1 327 ? 19.102 12.509 -19.376 1.00 85.75 327 THR A C 1
ATOM 2575 O O . THR A 1 327 ? 20.112 11.955 -19.816 1.00 85.75 327 THR A O 1
ATOM 2578 N N . LEU A 1 328 ? 17.888 11.960 -19.441 1.00 90.06 328 LEU A N 1
ATOM 2579 C CA . LEU A 1 328 ? 17.612 10.716 -20.163 1.00 90.06 328 LEU A CA 1
ATOM 2580 C C . LEU A 1 328 ? 17.576 10.971 -21.672 1.00 90.06 328 LEU A C 1
ATOM 2582 O O . LEU A 1 328 ? 17.062 11.991 -22.131 1.00 90.06 328 LEU A O 1
ATOM 2586 N N . SER A 1 329 ? 18.126 10.035 -22.444 1.00 90.25 329 SER A N 1
ATOM 2587 C CA . SER A 1 329 ? 18.014 10.057 -23.903 1.00 90.25 329 SER A CA 1
ATOM 2588 C C . SER A 1 329 ? 16.699 9.426 -24.354 1.00 90.25 329 SER A C 1
ATOM 2590 O O . SER A 1 329 ? 16.194 8.509 -23.712 1.00 90.25 329 SER A O 1
ATOM 2592 N N . ASP A 1 330 ? 16.191 9.855 -25.498 1.00 86.69 330 ASP A N 1
ATOM 2593 C CA . ASP A 1 330 ? 14.973 9.348 -26.135 1.00 86.69 330 ASP A CA 1
ATOM 2594 C C . ASP A 1 330 ? 14.909 7.810 -26.279 1.00 86.69 330 ASP A C 1
ATOM 2596 O O . ASP A 1 330 ? 13.837 7.218 -26.225 1.00 86.69 330 ASP A O 1
ATOM 2600 N N . GLY A 1 331 ? 16.060 7.143 -26.411 1.00 90.31 331 GLY A N 1
ATOM 2601 C CA . GLY A 1 331 ? 16.161 5.684 -26.514 1.00 90.31 331 GLY A CA 1
ATOM 2602 C C . GLY A 1 331 ? 16.341 4.951 -25.183 1.00 90.31 331 GLY A C 1
ATOM 2603 O O . GLY A 1 331 ? 16.664 3.764 -25.204 1.00 90.31 331 GLY A O 1
ATOM 2604 N N . THR A 1 332 ? 16.201 5.638 -24.045 1.00 95.38 332 THR A N 1
ATOM 2605 C CA . THR A 1 332 ? 16.467 5.040 -22.731 1.00 95.38 332 THR A CA 1
ATOM 2606 C C . THR A 1 332 ? 15.371 4.046 -22.359 1.00 95.38 332 THR A C 1
ATOM 2608 O O . THR A 1 332 ? 14.180 4.325 -22.491 1.00 95.38 332 THR A O 1
ATOM 2611 N N . ASP A 1 333 ? 15.794 2.886 -21.878 1.00 96.94 333 ASP A N 1
ATOM 2612 C CA . ASP A 1 333 ? 14.936 1.831 -21.357 1.00 96.94 333 ASP A CA 1
ATOM 2613 C C . ASP A 1 333 ? 14.896 1.953 -19.837 1.00 96.94 333 ASP A C 1
ATOM 2615 O O . ASP A 1 333 ? 15.886 2.349 -19.218 1.00 96.94 333 ASP A O 1
ATOM 2619 N N . ILE A 1 334 ? 13.747 1.654 -19.244 1.00 97.25 334 ILE A N 1
ATOM 2620 C CA . ILE A 1 334 ? 13.444 1.924 -17.842 1.00 97.25 334 ILE A CA 1
ATOM 2621 C C . ILE A 1 334 ? 12.882 0.655 -17.215 1.00 97.25 334 ILE A C 1
ATOM 2623 O O . ILE A 1 334 ? 11.967 0.041 -17.769 1.00 97.25 334 ILE A O 1
ATOM 2627 N N . ILE A 1 335 ? 13.416 0.299 -16.047 1.00 98.00 335 ILE A N 1
ATOM 2628 C CA . ILE A 1 335 ? 12.857 -0.735 -15.180 1.00 98.00 335 ILE A CA 1
ATOM 2629 C C . ILE A 1 335 ? 12.431 -0.085 -13.870 1.00 98.00 335 ILE A C 1
ATOM 2631 O O . ILE A 1 335 ? 13.222 0.607 -13.226 1.00 98.00 335 ILE A O 1
ATOM 2635 N N . LEU A 1 336 ? 11.179 -0.292 -13.478 1.00 97.62 336 LEU A N 1
ATOM 2636 C CA . LEU A 1 336 ? 10.618 0.271 -12.251 1.00 97.62 336 LEU A CA 1
ATOM 2637 C C . LEU A 1 336 ? 9.591 -0.673 -11.632 1.00 97.62 336 LEU A C 1
ATOM 2639 O O . LEU A 1 336 ? 9.104 -1.590 -12.295 1.00 97.62 336 LEU A O 1
ATOM 2643 N N . PHE A 1 337 ? 9.256 -0.442 -10.366 1.00 97.56 337 PHE A N 1
ATOM 2644 C CA . PHE A 1 337 ? 8.305 -1.261 -9.627 1.00 97.56 337 PHE A CA 1
ATOM 2645 C C . PHE A 1 337 ? 6.942 -0.572 -9.554 1.00 97.56 337 PHE A C 1
ATOM 2647 O O . PHE A 1 337 ? 6.841 0.615 -9.250 1.00 97.56 337 PHE A O 1
ATOM 2654 N N . THR A 1 338 ? 5.881 -1.327 -9.815 1.00 95.56 338 THR A N 1
ATOM 2655 C CA . THR A 1 338 ? 4.496 -0.829 -9.867 1.00 95.56 338 THR A CA 1
ATOM 2656 C C . THR A 1 338 ? 3.666 -1.255 -8.658 1.00 95.56 338 THR A C 1
ATOM 2658 O O . THR A 1 338 ? 2.449 -1.165 -8.691 1.00 95.56 338 THR A O 1
ATOM 2661 N N . GLY A 1 339 ? 4.306 -1.718 -7.580 1.00 94.94 339 GLY A N 1
ATOM 2662 C CA . GLY A 1 339 ? 3.661 -2.086 -6.314 1.00 94.94 339 GLY A CA 1
ATOM 2663 C C . GLY A 1 339 ? 3.663 -3.582 -6.035 1.00 94.94 339 GLY A C 1
ATOM 2664 O O . GLY A 1 339 ? 3.967 -3.978 -4.913 1.00 94.94 339 GLY A O 1
ATOM 2665 N N . VAL A 1 340 ? 3.408 -4.403 -7.053 1.00 96.19 340 VAL A N 1
ATOM 2666 C CA . VAL A 1 340 ? 3.596 -5.865 -6.979 1.00 96.19 340 VAL A CA 1
ATOM 2667 C C . VAL A 1 340 ? 4.433 -6.424 -8.118 1.00 96.19 340 VAL A C 1
ATOM 2669 O O . VAL A 1 340 ? 4.956 -7.514 -7.983 1.00 96.19 340 VAL A O 1
ATOM 2672 N N . ARG A 1 341 ? 4.615 -5.707 -9.230 1.00 96.38 341 ARG A N 1
ATOM 2673 C CA . ARG A 1 341 ? 5.415 -6.186 -10.367 1.00 96.38 341 ARG A CA 1
ATOM 2674 C C . ARG A 1 341 ? 6.471 -5.186 -10.773 1.00 96.38 341 ARG A C 1
ATOM 2676 O O . ARG A 1 341 ? 6.246 -3.971 -10.730 1.00 96.38 341 ARG A O 1
ATOM 2683 N N . TRP A 1 342 ? 7.591 -5.708 -11.244 1.00 97.56 342 TRP A N 1
ATOM 2684 C CA . TRP A 1 342 ? 8.544 -4.945 -12.027 1.00 97.56 342 TRP A CA 1
ATOM 2685 C C . TRP A 1 342 ? 8.047 -4.836 -13.462 1.00 97.56 342 TRP A C 1
ATOM 2687 O O . TRP A 1 342 ? 7.471 -5.775 -14.008 1.00 97.56 342 TRP A O 1
ATOM 2697 N N . ILE A 1 343 ? 8.262 -3.679 -14.073 1.00 96.81 343 ILE A N 1
ATOM 2698 C CA . ILE A 1 343 ? 7.972 -3.460 -15.487 1.00 96.81 343 ILE A CA 1
ATOM 2699 C C . ILE A 1 343 ? 9.248 -3.058 -16.205 1.00 96.81 343 ILE A C 1
ATOM 2701 O O . ILE A 1 343 ? 10.058 -2.318 -15.651 1.00 96.81 343 ILE A O 1
ATOM 2705 N N . LEU A 1 344 ? 9.398 -3.513 -17.445 1.00 97.00 344 LEU A N 1
ATOM 2706 C CA . LEU A 1 344 ? 10.424 -3.055 -18.375 1.00 97.00 344 LEU A CA 1
ATOM 2707 C C . LEU A 1 344 ? 9.721 -2.329 -19.518 1.00 97.00 344 LEU A C 1
ATOM 2709 O O . LEU A 1 344 ? 8.795 -2.862 -20.137 1.00 97.00 344 LEU A O 1
ATOM 2713 N N . SER A 1 345 ? 10.148 -1.102 -19.794 1.00 95.94 345 SER A N 1
ATOM 2714 C CA . SER A 1 345 ? 9.556 -0.295 -20.854 1.00 95.94 345 SER A CA 1
ATOM 2715 C C . SER A 1 345 ? 10.542 0.708 -21.441 1.00 95.94 345 SER A C 1
ATOM 2717 O O . SER A 1 345 ? 11.635 0.914 -20.919 1.00 95.94 345 SER A O 1
ATOM 2719 N N . SER A 1 346 ? 10.166 1.330 -22.554 1.00 95.00 346 SER A N 1
ATOM 2720 C CA . SER A 1 346 ? 10.930 2.424 -23.153 1.00 95.00 346 SER A CA 1
ATOM 2721 C C . SER A 1 346 ? 10.491 3.762 -22.559 1.00 95.00 346 SER A C 1
ATOM 2723 O O . SER A 1 346 ? 9.332 3.930 -22.191 1.00 95.00 346 SER A O 1
ATOM 2725 N N . MET A 1 347 ? 11.375 4.759 -22.528 1.00 93.88 347 MET A N 1
ATOM 2726 C CA . MET A 1 347 ? 11.039 6.131 -22.133 1.00 93.88 347 MET A CA 1
ATOM 2727 C C . MET A 1 347 ? 9.833 6.698 -22.904 1.00 93.88 347 MET A C 1
ATOM 2729 O O . MET A 1 347 ? 9.034 7.446 -22.342 1.00 93.88 347 MET A O 1
ATOM 2733 N N . TYR A 1 348 ? 9.648 6.313 -24.172 1.00 91.56 348 TYR A N 1
ATOM 2734 C CA . TYR A 1 348 ? 8.496 6.729 -24.980 1.00 91.56 348 TYR A CA 1
ATOM 2735 C C . TYR A 1 348 ? 7.146 6.281 -24.424 1.00 91.56 348 TYR A C 1
ATOM 2737 O O . TYR A 1 348 ? 6.134 6.932 -24.691 1.00 91.56 348 TYR A O 1
ATOM 2745 N N . SER A 1 349 ? 7.145 5.219 -23.629 1.00 92.44 349 SER A N 1
ATOM 2746 C CA . SER A 1 349 ? 5.969 4.676 -22.970 1.00 92.44 349 SER A CA 1
ATOM 2747 C C . SER A 1 349 ? 5.525 5.487 -21.757 1.00 92.44 349 SER A C 1
ATOM 2749 O O . SER A 1 349 ? 4.535 5.117 -21.140 1.00 92.44 349 SER A O 1
ATOM 2751 N N . PHE A 1 350 ? 6.219 6.580 -21.422 1.00 93.31 350 PHE A N 1
ATOM 2752 C CA . PHE A 1 350 ? 5.901 7.485 -20.318 1.00 93.31 350 PHE A CA 1
ATOM 2753 C C . PHE A 1 350 ? 5.692 8.908 -20.861 1.00 93.31 350 PHE A C 1
ATOM 2755 O O . PHE A 1 350 ? 6.622 9.718 -20.849 1.00 93.31 350 PHE A O 1
ATOM 2762 N N . PRO A 1 351 ? 4.490 9.255 -21.361 1.00 89.81 351 PRO A N 1
ATOM 2763 C CA . PRO A 1 351 ? 4.247 10.534 -22.029 1.00 89.81 351 PRO A CA 1
ATOM 2764 C C . PRO A 1 351 ? 4.661 11.758 -21.200 1.00 89.81 351 PRO A C 1
ATOM 2766 O O . PRO A 1 351 ? 5.337 12.641 -21.723 1.00 89.81 351 PRO A O 1
ATOM 2769 N N . GLY A 1 352 ? 4.342 11.774 -19.899 1.00 88.44 352 GLY A N 1
ATOM 2770 C CA . GLY A 1 352 ? 4.695 12.884 -19.004 1.00 88.44 352 GLY A CA 1
ATOM 2771 C C . GLY A 1 352 ? 6.199 13.025 -18.740 1.00 88.44 352 GLY A C 1
ATOM 2772 O O . GLY A 1 352 ? 6.681 14.120 -18.463 1.00 88.44 352 GLY A O 1
ATOM 2773 N N . LEU A 1 353 ? 6.985 11.955 -18.894 1.00 90.62 353 LEU A N 1
ATOM 2774 C CA . LEU A 1 353 ? 8.431 12.009 -18.666 1.00 90.62 353 LEU A CA 1
ATOM 2775 C C . LEU A 1 353 ? 9.149 12.870 -19.722 1.00 90.62 353 LEU A C 1
ATOM 2777 O O . LEU A 1 353 ? 10.177 13.476 -19.421 1.00 90.62 353 LEU A O 1
ATOM 2781 N N . LYS A 1 354 ? 8.586 12.998 -20.934 1.00 86.31 354 LYS A N 1
ATOM 2782 C CA . LYS A 1 354 ? 9.128 13.864 -22.002 1.00 86.31 354 LYS A CA 1
ATOM 2783 C C . LYS A 1 354 ? 9.110 15.347 -21.640 1.00 86.31 354 LYS A C 1
ATOM 2785 O O . LYS A 1 354 ? 9.971 16.099 -22.087 1.00 86.31 354 LYS A O 1
ATOM 2790 N N . GLU A 1 355 ? 8.152 15.773 -20.827 1.00 85.50 355 GLU A N 1
ATOM 2791 C CA . GLU A 1 355 ? 8.059 17.158 -20.354 1.00 85.50 355 GLU A CA 1
ATOM 2792 C C . GLU A 1 355 ? 9.006 17.405 -19.167 1.00 85.50 355 GLU A C 1
ATOM 2794 O O . GLU A 1 355 ? 9.466 18.526 -18.939 1.00 85.50 355 GLU A O 1
ATOM 2799 N N . HIS A 1 356 ? 9.380 16.333 -18.460 1.00 81.81 356 HIS A N 1
ATOM 2800 C CA . HIS A 1 356 ? 10.168 16.357 -17.229 1.00 81.81 356 HIS A CA 1
ATOM 2801 C C . HIS A 1 356 ? 11.577 15.763 -17.365 1.00 81.81 356 HIS A C 1
ATOM 2803 O O . HIS A 1 356 ? 12.169 15.373 -16.363 1.00 81.81 356 HIS A O 1
ATOM 2809 N N . VAL A 1 357 ? 12.179 15.750 -18.559 1.00 80.31 357 VAL A N 1
ATOM 2810 C CA . VAL A 1 357 ? 13.525 15.163 -18.780 1.00 80.31 357 VAL A CA 1
ATOM 2811 C C . VAL A 1 357 ? 14.606 15.762 -17.866 1.00 80.31 357 VAL A C 1
ATOM 2813 O O . VAL A 1 357 ? 15.597 15.105 -17.569 1.00 80.31 357 VAL A O 1
ATOM 2816 N N . LYS A 1 358 ? 14.416 16.996 -17.381 1.00 83.50 358 LYS A N 1
ATOM 2817 C CA . LYS A 1 358 ? 15.322 17.659 -16.423 1.00 83.50 358 LYS A CA 1
ATOM 2818 C C . LYS A 1 358 ? 15.041 17.330 -14.951 1.00 83.50 358 LYS A C 1
ATOM 2820 O O . LYS A 1 358 ? 15.859 17.657 -14.103 1.00 83.50 358 LYS A O 1
ATOM 2825 N N . ASN A 1 359 ? 13.886 16.745 -14.641 1.00 89.62 359 ASN A N 1
ATOM 2826 C CA . ASN A 1 359 ? 13.451 16.403 -13.286 1.00 89.62 359 ASN A CA 1
ATOM 2827 C C . ASN A 1 359 ? 12.867 14.982 -13.239 1.00 89.62 359 ASN A C 1
ATOM 2829 O O . ASN A 1 359 ? 11.720 14.759 -12.847 1.00 89.62 359 ASN A O 1
ATOM 2833 N N . VAL A 1 360 ? 13.684 14.016 -13.652 1.00 91.12 360 VAL A N 1
ATOM 2834 C CA . VAL A 1 360 ? 13.338 12.588 -13.666 1.00 91.12 360 VAL A CA 1
ATOM 2835 C C . VAL A 1 360 ? 12.953 12.097 -12.267 1.00 91.12 360 VAL A C 1
ATOM 2837 O O . VAL A 1 360 ? 11.977 11.365 -12.110 1.00 91.12 360 VAL A O 1
ATOM 2840 N N . SER A 1 361 ? 13.676 12.556 -11.240 1.00 91.62 361 SER A N 1
ATOM 2841 C CA . SER A 1 361 ? 13.386 12.226 -9.841 1.00 91.62 361 SER A CA 1
ATOM 2842 C C . SER A 1 361 ? 11.992 12.691 -9.416 1.00 91.62 361 SER A C 1
ATOM 2844 O O . SER A 1 361 ? 11.242 11.915 -8.823 1.00 91.62 361 SER A O 1
ATOM 2846 N N . GLY A 1 362 ? 11.603 13.919 -9.776 1.00 91.25 362 GLY A N 1
ATOM 2847 C CA . GLY A 1 362 ? 10.267 14.442 -9.494 1.00 91.25 362 GLY A CA 1
ATOM 2848 C C . GLY A 1 362 ? 9.159 13.656 -10.194 1.00 91.25 362 GLY A C 1
ATOM 2849 O O . GLY A 1 362 ? 8.148 13.360 -9.565 1.00 91.25 362 GLY A O 1
ATOM 2850 N N . TYR A 1 363 ? 9.364 13.259 -11.456 1.00 93.50 363 TYR A N 1
ATOM 2851 C CA . TYR A 1 363 ? 8.395 12.430 -12.183 1.00 93.50 363 TYR A CA 1
ATOM 2852 C C . TYR A 1 363 ? 8.159 11.087 -11.479 1.00 93.50 363 TYR A C 1
ATOM 2854 O O . TYR A 1 363 ? 7.019 10.741 -11.186 1.00 93.50 363 TYR A O 1
ATOM 2862 N N . PHE A 1 364 ? 9.226 10.351 -11.149 1.00 94.00 364 PHE A N 1
ATOM 2863 C CA . PHE A 1 364 ? 9.096 9.032 -10.521 1.00 94.00 364 PHE A CA 1
ATOM 2864 C C . PHE A 1 364 ? 8.686 9.081 -9.048 1.00 94.00 364 PHE A C 1
ATOM 2866 O O . PHE A 1 364 ? 7.998 8.177 -8.586 1.00 94.00 364 PHE A O 1
ATOM 2873 N N . SER A 1 365 ? 9.028 10.148 -8.324 1.00 90.38 365 SER A N 1
ATOM 2874 C CA . SER A 1 365 ? 8.537 10.355 -6.954 1.00 90.38 365 SER A CA 1
ATOM 2875 C C . SER A 1 365 ? 7.016 10.536 -6.903 1.00 90.38 365 SER A C 1
ATOM 2877 O O . SER A 1 365 ? 6.402 10.199 -5.895 1.00 90.38 365 SER A O 1
ATOM 2879 N N . ASN A 1 366 ? 6.426 11.031 -7.996 1.00 90.31 366 ASN A N 1
ATOM 2880 C CA . ASN A 1 366 ? 4.984 11.202 -8.175 1.00 90.31 366 ASN A CA 1
ATOM 2881 C C . ASN A 1 366 ? 4.360 10.103 -9.056 1.00 90.31 366 ASN A C 1
ATOM 2883 O O . ASN A 1 366 ? 3.179 10.180 -9.393 1.00 90.31 366 ASN A O 1
ATOM 2887 N N . PHE A 1 367 ? 5.138 9.098 -9.467 1.00 92.75 367 PHE A N 1
ATOM 2888 C CA . PHE A 1 367 ? 4.642 8.029 -10.323 1.00 92.75 367 PHE A CA 1
ATOM 2889 C C . PHE A 1 367 ? 3.699 7.122 -9.538 1.00 92.75 367 PHE A C 1
ATOM 2891 O O . PHE A 1 367 ? 4.044 6.604 -8.473 1.00 92.75 367 PHE A O 1
ATOM 2898 N N . HIS A 1 368 ? 2.539 6.859 -10.127 1.00 92.00 368 HIS A N 1
ATOM 2899 C CA . HIS A 1 368 ? 1.573 5.911 -9.610 1.00 92.00 368 HIS A CA 1
ATOM 2900 C C . HIS A 1 368 ? 1.077 4.998 -10.727 1.00 92.00 368 HIS A C 1
ATOM 2902 O O . HIS A 1 368 ? 0.511 5.467 -11.710 1.00 92.00 368 HIS A O 1
ATOM 2908 N N . GLY A 1 369 ? 1.216 3.686 -10.552 1.00 91.50 369 GLY A N 1
ATOM 2909 C CA . GLY A 1 369 ? 0.869 2.678 -11.554 1.00 91.50 369 GLY A CA 1
ATOM 2910 C C . GLY A 1 369 ? -0.606 2.678 -11.980 1.00 91.50 369 GLY A C 1
ATOM 2911 O O . GLY A 1 369 ? -0.936 2.175 -13.043 1.00 91.50 369 GLY A O 1
ATOM 2912 N N . HIS A 1 370 ? -1.512 3.263 -11.195 1.00 90.19 370 HIS A N 1
ATOM 2913 C CA . HIS A 1 370 ? -2.899 3.440 -11.636 1.00 90.19 370 HIS A CA 1
ATOM 2914 C C . HIS A 1 370 ? -3.171 4.810 -12.278 1.00 90.19 370 HIS A C 1
ATOM 2916 O O . HIS A 1 370 ? -3.962 4.904 -13.211 1.00 90.19 370 HIS A O 1
ATOM 2922 N N . PHE A 1 371 ? -2.553 5.878 -11.762 1.00 86.62 371 PHE A N 1
ATOM 2923 C CA . PHE A 1 371 ? -2.939 7.260 -12.097 1.00 86.62 371 PHE A CA 1
ATOM 2924 C C . PHE A 1 371 ? -2.007 7.900 -13.126 1.00 86.62 371 PHE A C 1
ATOM 2926 O O . PHE A 1 371 ? -2.356 8.884 -13.771 1.00 86.62 371 PHE A O 1
ATOM 2933 N N . THR A 1 372 ? -0.808 7.352 -13.299 1.00 89.12 372 THR A N 1
ATOM 2934 C CA . THR A 1 372 ? 0.124 7.778 -14.332 1.00 89.12 372 THR A CA 1
ATOM 2935 C C . THR A 1 372 ? -0.181 7.033 -15.621 1.00 89.12 372 THR A C 1
ATOM 2937 O O . THR A 1 372 ? -0.302 5.813 -15.631 1.00 89.12 372 THR A O 1
ATOM 2940 N N . ASN A 1 373 ? -0.266 7.760 -16.732 1.00 89.94 373 ASN A N 1
ATOM 2941 C CA . ASN A 1 373 ? -0.344 7.135 -18.044 1.00 89.94 373 ASN A CA 1
ATOM 2942 C C . ASN A 1 373 ? 1.024 6.540 -18.405 1.00 89.94 373 ASN A C 1
ATOM 2944 O O . ASN A 1 373 ? 2.004 7.281 -18.532 1.00 89.94 373 ASN A O 1
ATOM 2948 N N . TYR A 1 374 ? 1.087 5.221 -18.565 1.00 94.00 374 TYR A N 1
ATOM 2949 C CA . TYR A 1 374 ? 2.253 4.529 -19.097 1.00 94.00 374 TYR A CA 1
ATOM 2950 C C . TYR A 1 374 ? 1.852 3.253 -19.839 1.00 94.00 374 TYR A C 1
ATOM 2952 O O . TYR A 1 374 ? 0.730 2.766 -19.721 1.00 94.00 374 TYR A O 1
ATOM 2960 N N . SER A 1 375 ? 2.800 2.685 -20.580 1.00 92.56 375 SER A N 1
ATOM 2961 C CA . SER A 1 375 ? 2.713 1.309 -21.077 1.00 92.56 375 SER A CA 1
ATOM 2962 C C . SER A 1 375 ? 3.936 0.507 -20.641 1.00 92.56 375 SER A C 1
ATOM 2964 O O . SER A 1 375 ? 5.038 1.044 -20.510 1.00 92.56 375 SER A O 1
ATOM 2966 N N . ALA A 1 376 ? 3.743 -0.782 -20.383 1.00 94.06 376 ALA A N 1
ATOM 2967 C CA . ALA A 1 376 ? 4.820 -1.731 -20.129 1.00 94.06 376 ALA A CA 1
ATOM 2968 C C . ALA A 1 376 ? 5.043 -2.572 -21.389 1.00 94.06 376 ALA A C 1
ATOM 2970 O O . ALA A 1 376 ? 4.077 -2.905 -22.068 1.00 94.06 376 ALA A O 1
ATOM 2971 N N . ALA A 1 377 ? 6.295 -2.914 -21.698 1.00 94.06 377 ALA A N 1
ATOM 2972 C CA . ALA A 1 377 ? 6.593 -3.917 -22.721 1.00 94.06 377 ALA A CA 1
ATOM 2973 C C . ALA A 1 377 ? 6.656 -5.313 -22.097 1.00 94.06 377 ALA A C 1
ATOM 2975 O O . ALA A 1 377 ? 6.121 -6.265 -22.655 1.00 94.06 377 ALA A O 1
ATOM 2976 N N . TYR A 1 378 ? 7.254 -5.413 -20.908 1.00 94.81 378 TYR A N 1
ATOM 2977 C CA . TYR A 1 378 ? 7.287 -6.638 -20.120 1.00 94.81 378 TYR A CA 1
ATOM 2978 C C . TYR A 1 378 ? 6.886 -6.370 -18.676 1.00 94.81 378 TYR A C 1
ATOM 2980 O O . TYR A 1 378 ? 7.116 -5.277 -18.150 1.00 94.81 378 TYR A O 1
ATOM 2988 N N . VAL A 1 379 ? 6.321 -7.392 -18.044 1.00 95.06 379 VAL A N 1
ATOM 2989 C CA . VAL A 1 379 ? 5.957 -7.413 -16.627 1.00 95.06 379 VAL A CA 1
ATOM 2990 C C . VAL A 1 379 ? 6.573 -8.647 -15.974 1.00 95.06 379 VAL A C 1
ATOM 2992 O O . VAL A 1 379 ? 6.582 -9.721 -16.575 1.00 95.06 379 VAL A O 1
ATOM 2995 N N . SER A 1 380 ? 7.115 -8.503 -14.769 1.00 95.25 380 SER A N 1
ATOM 2996 C CA . SER A 1 380 ? 7.615 -9.645 -14.004 1.00 95.25 380 SER A CA 1
ATOM 2997 C C . SER A 1 380 ? 6.462 -10.460 -13.419 1.00 95.25 380 SER A C 1
ATOM 2999 O O . SER A 1 380 ? 5.311 -10.009 -13.382 1.00 95.25 380 SER A O 1
ATOM 3001 N N . GLU A 1 381 ? 6.765 -11.635 -12.882 1.00 93.62 381 GLU A N 1
ATOM 3002 C CA . GLU A 1 381 ? 5.921 -12.283 -11.878 1.00 93.62 381 GLU A CA 1
ATOM 3003 C C . GLU A 1 381 ? 5.714 -11.372 -10.642 1.00 93.62 381 GLU A C 1
ATOM 3005 O O . GLU A 1 381 ? 6.489 -10.424 -10.439 1.00 93.62 381 GLU A O 1
ATOM 3010 N N . PRO A 1 382 ? 4.635 -11.568 -9.858 1.00 95.00 382 PRO A N 1
ATOM 3011 C CA . PRO A 1 382 ? 4.328 -10.692 -8.736 1.00 95.00 382 PRO A CA 1
ATOM 3012 C C . PRO A 1 382 ? 5.243 -10.971 -7.535 1.00 95.00 382 PRO A C 1
ATOM 3014 O O . PRO A 1 382 ? 5.444 -12.118 -7.149 1.00 95.00 382 PRO A O 1
ATOM 3017 N N . VAL A 1 383 ? 5.730 -9.900 -6.915 1.00 95.81 383 VAL A N 1
ATOM 3018 C CA . VAL A 1 383 ? 6.592 -9.871 -5.732 1.00 95.81 383 VAL A CA 1
ATOM 3019 C C . VAL A 1 383 ? 5.766 -9.418 -4.530 1.00 95.81 383 VAL A C 1
ATOM 3021 O O . VAL A 1 383 ? 5.261 -8.288 -4.495 1.00 95.81 383 VAL A O 1
ATOM 3024 N N . TYR A 1 384 ? 5.643 -10.289 -3.527 1.00 95.38 384 TYR A N 1
ATOM 3025 C CA . TYR A 1 384 ? 4.876 -10.009 -2.310 1.00 95.38 384 TYR A CA 1
ATOM 3026 C C . TYR A 1 384 ? 5.774 -9.839 -1.087 1.00 95.38 384 TYR A C 1
ATOM 3028 O O . TYR A 1 384 ? 6.735 -10.582 -0.895 1.00 95.38 384 TYR A O 1
ATOM 3036 N N . MET A 1 385 ? 5.421 -8.881 -0.230 1.00 93.12 385 MET A N 1
ATOM 3037 C CA . MET A 1 385 ? 6.199 -8.513 0.943 1.00 93.12 385 MET A CA 1
ATOM 3038 C C . MET A 1 385 ? 6.349 -9.697 1.902 1.00 93.12 385 MET A C 1
ATOM 3040 O O . MET A 1 385 ? 5.377 -10.379 2.228 1.00 93.12 385 MET A O 1
ATOM 3044 N N . GLY A 1 386 ? 7.570 -9.918 2.385 1.00 87.75 386 GLY A N 1
ATOM 3045 C CA . GLY A 1 386 ? 7.869 -10.979 3.351 1.00 87.75 386 GLY A CA 1
ATOM 3046 C C . GLY A 1 386 ? 8.026 -12.380 2.751 1.00 87.75 386 GLY A C 1
ATOM 3047 O O . GLY A 1 386 ? 8.268 -13.328 3.503 1.00 87.75 386 GLY A O 1
ATOM 3048 N N . ARG A 1 387 ? 7.930 -12.533 1.425 1.00 91.00 387 ARG A N 1
ATOM 3049 C CA . ARG A 1 387 ? 8.383 -13.752 0.746 1.00 91.00 387 ARG A CA 1
ATOM 3050 C C . ARG A 1 387 ? 9.892 -13.708 0.484 1.00 91.00 387 ARG A C 1
ATOM 3052 O O . ARG A 1 387 ? 10.527 -12.669 0.616 1.00 91.00 387 ARG A O 1
ATOM 3059 N N . LEU A 1 388 ? 10.478 -14.853 0.129 1.00 85.44 388 LEU A N 1
ATOM 3060 C CA . LEU A 1 388 ? 11.914 -14.952 -0.178 1.00 85.44 388 LEU A CA 1
ATOM 3061 C C . LEU A 1 388 ? 12.298 -14.190 -1.455 1.00 85.44 388 LEU A C 1
ATOM 3063 O O . LEU A 1 388 ? 13.428 -13.736 -1.559 1.00 85.44 388 LEU A O 1
ATOM 3067 N N . ASP A 1 389 ? 11.353 -14.045 -2.383 1.00 84.38 389 ASP A N 1
ATOM 3068 C CA . ASP A 1 389 ? 11.461 -13.288 -3.634 1.00 84.38 389 ASP A CA 1
ATOM 3069 C C . ASP A 1 389 ? 11.266 -11.772 -3.453 1.00 84.38 389 ASP A C 1
ATOM 3071 O O . ASP A 1 389 ? 11.347 -11.012 -4.418 1.00 84.38 389 ASP A O 1
ATOM 3075 N N . ASP A 1 390 ? 11.021 -11.309 -2.223 1.00 89.38 390 ASP A N 1
ATOM 3076 C CA . ASP A 1 390 ? 10.880 -9.894 -1.896 1.00 89.38 390 ASP A CA 1
ATOM 3077 C C . ASP A 1 390 ? 12.238 -9.180 -1.888 1.00 89.38 390 ASP A C 1
ATOM 3079 O O . ASP A 1 390 ? 12.793 -8.838 -0.843 1.00 89.38 390 ASP A O 1
ATOM 3083 N N . GLU A 1 391 ? 12.798 -8.983 -3.078 1.00 90.19 391 GLU A N 1
ATOM 3084 C CA . GLU A 1 391 ? 14.097 -8.354 -3.268 1.00 90.19 391 GLU A CA 1
ATOM 3085 C C . GLU A 1 391 ? 14.004 -6.888 -3.721 1.00 90.19 391 GLU A C 1
ATOM 3087 O O . GLU A 1 391 ? 12.994 -6.361 -4.203 1.00 90.19 391 GLU A O 1
ATOM 3092 N N . ALA A 1 392 ? 15.133 -6.201 -3.556 1.00 87.69 392 ALA A N 1
ATOM 3093 C CA . ALA A 1 392 ? 15.346 -4.827 -3.992 1.00 87.69 392 ALA A CA 1
ATOM 3094 C C . ALA A 1 392 ? 15.355 -4.669 -5.518 1.00 87.69 392 ALA A C 1
ATOM 3096 O O . ALA A 1 392 ? 15.168 -3.563 -6.024 1.00 87.69 392 ALA A O 1
ATOM 3097 N N . SER A 1 393 ? 15.672 -5.752 -6.223 1.00 91.50 393 SER A N 1
ATOM 3098 C CA . SER A 1 393 ? 15.952 -5.812 -7.650 1.00 91.50 393 SER A CA 1
ATOM 3099 C C . SER A 1 393 ? 15.107 -6.893 -8.308 1.00 91.50 393 SER A C 1
ATOM 3101 O O . SER A 1 393 ? 14.738 -7.859 -7.649 1.00 91.50 393 SER A O 1
ATOM 3103 N N . PRO A 1 394 ? 14.854 -6.784 -9.618 1.00 95.12 394 PRO A N 1
ATOM 3104 C CA . PRO A 1 394 ? 14.148 -7.816 -10.367 1.00 95.12 394 PRO A CA 1
ATOM 3105 C C . PRO A 1 394 ? 15.044 -9.014 -10.734 1.00 95.12 394 PRO A C 1
ATOM 3107 O O . PRO A 1 394 ? 14.844 -9.640 -11.777 1.00 95.12 394 PRO A O 1
ATOM 3110 N N . SER A 1 395 ? 16.094 -9.269 -9.950 1.00 92.62 395 SER A N 1
ATOM 3111 C CA . SER A 1 395 ? 16.970 -10.421 -10.155 1.00 92.62 395 SER A CA 1
ATOM 3112 C C . SER A 1 395 ? 16.175 -11.705 -9.983 1.00 92.62 395 SER A C 1
ATOM 3114 O O . SER A 1 395 ? 15.305 -11.768 -9.123 1.00 92.62 395 SER A O 1
ATOM 3116 N N . ASP A 1 396 ? 16.470 -12.702 -10.812 1.00 91.19 396 ASP A N 1
ATOM 3117 C CA . ASP A 1 396 ? 15.909 -14.055 -10.696 1.00 91.19 396 ASP A CA 1
ATOM 3118 C C . ASP A 1 396 ? 14.372 -14.156 -10.851 1.00 91.19 396 ASP A C 1
ATOM 3120 O O . ASP A 1 396 ? 13.795 -15.212 -10.601 1.00 91.19 396 ASP A O 1
ATOM 3124 N N . LEU A 1 397 ? 13.705 -13.083 -11.299 1.00 93.69 397 LEU A N 1
ATOM 3125 C CA . LEU A 1 397 ? 12.267 -13.081 -11.582 1.00 93.69 397 LEU A CA 1
ATOM 3126 C C . LEU A 1 397 ? 11.965 -13.524 -13.012 1.00 93.69 397 LEU A C 1
ATOM 3128 O O . LEU A 1 397 ? 12.676 -13.164 -13.955 1.00 93.69 397 LEU A O 1
ATOM 3132 N N . GLN A 1 398 ? 10.834 -14.204 -13.185 1.00 93.38 398 GLN A N 1
ATOM 3133 C CA . GLN A 1 398 ? 10.296 -14.527 -14.505 1.00 93.38 398 GLN A CA 1
ATOM 3134 C C . GLN A 1 398 ? 9.582 -13.327 -15.140 1.00 93.38 398 GLN A C 1
ATOM 3136 O O . GLN A 1 398 ? 8.926 -12.544 -14.450 1.00 93.38 398 GLN A O 1
ATOM 3141 N N . TRP A 1 399 ? 9.668 -13.198 -16.468 1.00 93.19 399 TRP A N 1
ATOM 3142 C CA . TRP A 1 399 ? 9.104 -12.071 -17.220 1.00 93.19 399 TRP A CA 1
ATOM 3143 C C . TRP A 1 399 ? 8.159 -12.512 -18.339 1.00 93.19 399 TRP A C 1
ATOM 3145 O O . TRP A 1 399 ? 8.415 -13.487 -19.047 1.00 93.19 399 TRP A O 1
ATOM 3155 N N . LEU A 1 400 ? 7.091 -11.735 -18.523 1.00 92.06 400 LEU A N 1
ATOM 3156 C CA . LEU A 1 400 ? 6.038 -11.924 -19.522 1.00 92.06 400 LEU A CA 1
ATOM 3157 C C . LEU A 1 400 ? 5.907 -10.688 -20.408 1.00 92.06 400 LEU A C 1
ATOM 3159 O O . LEU A 1 400 ? 6.085 -9.561 -19.939 1.00 92.06 400 LEU A O 1
ATOM 3163 N N . PHE A 1 401 ? 5.554 -10.884 -21.677 1.00 90.62 401 PHE A N 1
ATOM 3164 C CA . PHE A 1 401 ? 5.227 -9.780 -22.577 1.00 90.62 401 PHE A CA 1
ATOM 3165 C C . PHE A 1 401 ? 3.869 -9.166 -22.200 1.00 90.62 401 PHE A C 1
ATOM 3167 O O . PHE A 1 401 ? 2.896 -9.868 -21.927 1.00 90.62 401 PHE A O 1
ATOM 3174 N N . ALA A 1 402 ? 3.790 -7.837 -22.152 1.00 87.81 402 ALA A N 1
ATOM 3175 C CA . ALA A 1 402 ? 2.633 -7.146 -21.587 1.00 87.81 402 ALA A CA 1
ATOM 3176 C C . ALA A 1 402 ? 1.374 -7.223 -22.469 1.00 87.81 402 ALA A C 1
ATOM 3178 O O . ALA A 1 402 ? 0.266 -7.207 -21.939 1.00 87.81 402 ALA A O 1
ATOM 3179 N N . SER A 1 403 ? 1.507 -7.319 -23.797 1.00 79.81 403 SER A N 1
ATOM 3180 C CA . SER A 1 403 ? 0.337 -7.463 -24.682 1.00 79.81 403 SER A CA 1
ATOM 3181 C C . SER A 1 403 ? -0.312 -8.848 -24.565 1.00 79.81 403 SER A C 1
ATOM 3183 O O . SER A 1 403 ? -1.537 -8.956 -24.644 1.00 79.81 403 SER A O 1
ATOM 3185 N N . ASP A 1 404 ? 0.473 -9.881 -24.255 1.00 64.06 404 ASP A N 1
ATOM 3186 C CA . ASP A 1 404 ? -0.038 -11.209 -23.903 1.00 64.06 404 ASP A CA 1
ATOM 3187 C C . ASP A 1 404 ? -0.756 -11.172 -22.544 1.00 64.06 404 ASP A C 1
ATOM 3189 O O . ASP A 1 404 ? -1.787 -11.816 -22.361 1.00 64.06 404 ASP A O 1
ATOM 3193 N N . ALA A 1 405 ? -0.282 -10.335 -21.612 1.00 57.38 405 ALA A N 1
ATOM 3194 C CA . ALA A 1 405 ? -0.967 -10.094 -20.342 1.00 57.38 405 ALA A CA 1
ATOM 3195 C C . ALA A 1 405 ? -2.280 -9.294 -20.504 1.00 57.38 405 ALA A C 1
ATOM 3197 O O . ALA A 1 405 ? -3.232 -9.525 -19.761 1.00 57.38 405 ALA A O 1
ATOM 3198 N N . ALA A 1 406 ? -2.348 -8.367 -21.468 1.00 54.03 406 ALA A N 1
ATOM 3199 C CA . ALA A 1 406 ? -3.495 -7.476 -21.673 1.00 54.03 406 ALA A CA 1
ATOM 3200 C C . ALA A 1 406 ? -4.592 -8.054 -22.587 1.00 54.03 406 ALA A C 1
ATOM 3202 O O . ALA A 1 406 ? -5.762 -7.730 -22.410 1.00 54.03 406 ALA A O 1
ATOM 3203 N N . SER A 1 407 ? -4.236 -8.895 -23.563 1.00 41.31 407 SER A N 1
ATOM 3204 C CA . SER A 1 407 ? -5.176 -9.455 -24.553 1.00 41.31 407 SER A CA 1
ATOM 3205 C C . SER A 1 407 ? -6.037 -10.608 -24.025 1.00 41.31 407 SER A C 1
ATOM 3207 O O . SER A 1 407 ? -6.969 -11.050 -24.702 1.00 41.31 407 SER A O 1
ATOM 3209 N N . SER A 1 408 ? -5.797 -11.059 -22.791 1.00 42.81 408 SER A N 1
ATOM 3210 C CA . SER A 1 408 ? -6.717 -11.948 -22.089 1.00 42.81 408 SER A CA 1
ATOM 3211 C C . SER A 1 408 ? -7.918 -11.150 -21.561 1.00 42.81 408 SER A C 1
ATOM 3213 O O . SER A 1 408 ? -8.051 -10.894 -20.366 1.00 42.81 408 SER A O 1
ATOM 3215 N N . ASP A 1 409 ? -8.878 -10.850 -22.441 1.00 38.22 409 ASP A N 1
ATOM 3216 C CA . ASP A 1 409 ? -10.269 -10.517 -22.058 1.00 38.22 409 ASP A CA 1
ATOM 3217 C C . ASP A 1 409 ? -10.932 -11.656 -21.231 1.00 38.22 409 ASP A C 1
ATOM 3219 O O . ASP A 1 409 ? -12.031 -11.527 -20.687 1.00 38.22 409 ASP A O 1
ATOM 3223 N N . THR A 1 410 ? -10.227 -12.783 -21.090 1.00 37.84 410 THR A N 1
ATOM 3224 C CA . THR A 1 410 ? -10.449 -13.910 -20.177 1.00 37.84 410 THR A CA 1
ATOM 3225 C C . THR A 1 410 ? -9.630 -13.834 -18.879 1.00 37.84 410 THR A C 1
ATOM 3227 O O . THR A 1 410 ? -9.404 -14.860 -18.240 1.00 37.84 410 THR A O 1
ATOM 3230 N N . ALA A 1 411 ? -9.248 -12.644 -18.402 1.00 36.91 411 ALA A N 1
ATOM 3231 C CA . ALA A 1 411 ? -8.652 -12.455 -17.069 1.00 36.91 411 ALA A CA 1
ATOM 3232 C C . ALA A 1 411 ? -9.519 -13.012 -15.911 1.00 36.91 411 ALA A C 1
ATOM 3234 O O . ALA A 1 411 ? -9.039 -13.210 -14.802 1.00 36.91 411 ALA A O 1
ATOM 3235 N N . LEU A 1 412 ? -10.792 -13.340 -16.169 1.00 35.78 412 LEU A N 1
ATOM 3236 C CA . LEU A 1 412 ? -11.680 -14.020 -15.221 1.00 35.78 412 LEU A CA 1
ATOM 3237 C C . LEU A 1 412 ? -11.469 -15.543 -15.099 1.00 35.78 412 LEU A C 1
ATOM 3239 O O . LEU A 1 412 ? -12.023 -16.135 -14.170 1.00 35.78 412 LEU A O 1
ATOM 3243 N N . ASP A 1 413 ? -10.749 -16.174 -16.031 1.00 33.25 413 ASP A N 1
ATOM 3244 C CA . ASP A 1 413 ? -10.501 -17.628 -16.045 1.00 33.25 413 ASP A CA 1
ATOM 3245 C C . ASP A 1 413 ? -9.006 -17.987 -16.053 1.00 33.25 413 ASP A C 1
ATOM 3247 O O . ASP A 1 413 ? -8.646 -19.162 -16.056 1.00 33.25 413 ASP A O 1
ATOM 3251 N N . LEU A 1 414 ? -8.131 -16.982 -15.918 1.00 35.78 414 LEU A N 1
ATOM 3252 C CA . LEU A 1 414 ? -6.763 -17.157 -15.436 1.00 35.78 414 LEU A CA 1
ATOM 3253 C C . LEU A 1 414 ? -6.787 -17.440 -13.922 1.00 35.78 414 LEU A C 1
ATOM 3255 O O . LEU A 1 414 ? -6.135 -16.786 -13.114 1.00 35.78 414 LEU A O 1
ATOM 3259 N N . ARG A 1 415 ? -7.442 -18.538 -13.521 1.00 36.94 415 ARG A N 1
ATOM 3260 C CA . ARG A 1 415 ? -6.691 -19.419 -12.628 1.00 36.94 415 ARG A CA 1
ATOM 3261 C C . ARG A 1 415 ? -5.409 -19.668 -13.402 1.00 36.94 415 ARG A C 1
ATOM 3263 O O . ARG A 1 415 ? -5.494 -20.150 -14.528 1.00 36.94 415 ARG A O 1
ATOM 3270 N N . LEU A 1 416 ? -4.267 -19.286 -12.841 1.00 37.72 416 LEU A N 1
ATOM 3271 C CA . LEU A 1 416 ? -2.990 -19.897 -13.175 1.00 37.72 416 LEU A CA 1
ATOM 3272 C C . LEU A 1 416 ? -3.224 -21.409 -13.083 1.00 37.72 416 LEU A C 1
ATOM 3274 O O . LEU A 1 416 ? -3.064 -22.014 -12.025 1.00 37.72 416 LEU A O 1
ATOM 3278 N N . GLN A 1 417 ? -3.742 -22.014 -14.153 1.00 37.41 417 GLN A N 1
ATOM 3279 C CA . GLN A 1 417 ? -3.599 -23.428 -14.353 1.00 37.41 417 GLN A CA 1
ATOM 3280 C C . GLN A 1 417 ? -2.084 -23.573 -14.406 1.00 37.41 417 GLN A C 1
ATOM 3282 O O . GLN A 1 417 ? -1.455 -22.901 -15.226 1.00 37.41 417 GLN A O 1
ATOM 3287 N N . PRO A 1 418 ? -1.483 -24.374 -13.518 1.00 44.09 418 PRO A N 1
ATOM 3288 C CA . PRO A 1 418 ? -0.043 -24.613 -13.534 1.00 44.09 418 PRO A CA 1
ATOM 3289 C C . PRO A 1 418 ? 0.460 -25.171 -14.883 1.00 44.09 418 PRO A C 1
ATOM 3291 O O . PRO A 1 418 ? 1.663 -25.268 -15.079 1.00 44.09 418 PRO A O 1
ATOM 3294 N N . ASP A 1 419 ? -0.454 -25.469 -15.815 1.00 39.75 419 ASP A N 1
ATOM 3295 C CA . ASP A 1 419 ? -0.213 -25.954 -17.171 1.00 39.75 419 ASP A CA 1
ATOM 3296 C C . ASP A 1 419 ? -0.222 -24.853 -18.257 1.00 39.75 419 ASP A C 1
ATOM 3298 O O . ASP A 1 419 ? -0.167 -25.173 -19.446 1.00 39.75 419 ASP A O 1
ATOM 3302 N N . LEU A 1 420 ? -0.289 -23.557 -17.912 1.00 45.09 420 LEU A N 1
ATOM 3303 C CA . LEU A 1 420 ? -0.061 -22.491 -18.897 1.00 45.09 420 LEU A CA 1
ATOM 3304 C C . LEU A 1 420 ? 1.450 -22.396 -19.202 1.00 45.09 420 LEU A C 1
ATOM 3306 O O . LEU A 1 420 ? 2.138 -21.491 -18.746 1.00 45.09 420 LEU A O 1
ATOM 3310 N N . GLU A 1 421 ? 1.971 -23.318 -20.019 1.00 51.22 421 GLU A N 1
ATOM 3311 C CA . GLU A 1 421 ? 3.322 -23.278 -20.628 1.00 51.22 421 GLU A CA 1
ATOM 3312 C C . GLU A 1 421 ? 3.530 -22.065 -21.575 1.00 51.22 421 GLU A C 1
ATOM 3314 O O . GLU A 1 421 ? 4.437 -22.038 -22.408 1.00 51.22 421 GLU A O 1
ATOM 3319 N N . GLN A 1 422 ? 2.673 -21.044 -21.507 1.00 49.72 422 GLN A N 1
ATOM 3320 C CA . GLN A 1 422 ? 2.719 -19.896 -22.398 1.00 49.72 422 GLN A CA 1
ATOM 3321 C C . GLN A 1 422 ? 3.695 -18.833 -21.886 1.00 49.72 422 GLN A C 1
ATOM 3323 O O . GLN A 1 422 ? 3.407 -18.076 -20.967 1.00 49.72 422 GLN A O 1
ATOM 3328 N N . GLY A 1 423 ? 4.829 -18.735 -22.578 1.00 62.91 423 GLY A N 1
ATOM 3329 C CA . GLY A 1 423 ? 5.400 -17.442 -22.961 1.00 62.91 423 GLY A CA 1
ATOM 3330 C C . GLY A 1 423 ? 6.308 -16.732 -21.961 1.00 62.91 423 GLY A C 1
ATOM 3331 O O . GLY A 1 423 ? 6.771 -15.639 -22.288 1.00 62.91 423 GLY A O 1
ATOM 3332 N N . PHE A 1 424 ? 6.616 -17.315 -20.796 1.00 76.38 424 PHE A N 1
ATOM 3333 C CA . PHE A 1 424 ? 7.702 -16.772 -19.978 1.00 76.38 424 PHE A CA 1
ATOM 3334 C C . PHE A 1 424 ? 8.995 -16.774 -20.782 1.00 76.38 424 PHE A C 1
ATOM 3336 O O . PHE A 1 424 ? 9.389 -17.769 -21.399 1.00 76.38 424 PHE A O 1
ATOM 3343 N N . ILE A 1 425 ? 9.655 -15.627 -20.786 1.00 80.25 425 ILE A N 1
ATOM 3344 C CA . ILE A 1 425 ? 10.957 -15.505 -21.411 1.00 80.25 425 ILE A CA 1
ATOM 3345 C C . ILE A 1 425 ? 11.969 -16.007 -20.385 1.00 80.25 425 ILE A C 1
ATOM 3347 O O . ILE A 1 425 ? 12.074 -15.445 -19.301 1.00 80.25 425 ILE A O 1
ATOM 3351 N N . GLU A 1 426 ? 12.740 -17.037 -20.743 1.00 81.75 426 GLU A N 1
ATOM 3352 C CA . GLU A 1 426 ? 13.842 -17.618 -19.941 1.00 81.75 426 GLU A CA 1
ATOM 3353 C C . GLU A 1 426 ? 15.025 -16.647 -19.725 1.00 81.75 426 GLU A C 1
ATOM 3355 O O . GLU A 1 426 ? 16.147 -17.049 -19.424 1.00 81.75 426 GLU A O 1
ATOM 3360 N N . THR A 1 427 ? 14.811 -15.358 -19.959 1.00 80.94 427 THR A N 1
ATOM 3361 C CA . THR A 1 427 ? 15.827 -14.329 -19.855 1.00 80.94 427 THR A CA 1
ATOM 3362 C C . THR A 1 427 ? 15.732 -13.696 -18.474 1.00 80.94 427 THR A C 1
ATOM 3364 O O . THR A 1 427 ? 14.783 -12.979 -18.167 1.00 80.94 427 THR A O 1
ATOM 3367 N N . GLU A 1 428 ? 16.753 -13.938 -17.660 1.00 89.25 428 GLU A N 1
ATOM 3368 C CA . GLU A 1 428 ? 16.837 -13.450 -16.285 1.00 89.25 428 GLU A CA 1
ATOM 3369 C C . GLU A 1 428 ? 17.751 -12.225 -16.176 1.00 89.25 428 GLU A C 1
ATOM 3371 O O . GLU A 1 428 ? 18.728 -12.064 -16.924 1.00 89.25 428 GLU A O 1
ATOM 3376 N N . PHE A 1 429 ? 17.451 -11.367 -15.200 1.00 92.19 429 PHE A N 1
ATOM 3377 C CA . PHE A 1 429 ? 18.362 -10.310 -14.779 1.00 92.19 429 PHE A CA 1
ATOM 3378 C C . PHE A 1 429 ? 19.333 -10.851 -13.733 1.00 92.19 429 PHE A C 1
ATOM 3380 O O . PHE A 1 429 ? 18.930 -11.356 -12.692 1.00 92.19 429 PHE A O 1
ATOM 3387 N N . SER A 1 430 ? 20.627 -10.665 -13.975 1.00 93.06 430 SER A N 1
ATOM 3388 C CA . SER A 1 430 ? 21.685 -10.961 -13.017 1.00 93.06 430 SER A CA 1
ATOM 3389 C C . SER A 1 430 ? 22.159 -9.677 -12.342 1.00 93.06 430 SER A C 1
ATOM 3391 O O . SER A 1 430 ? 22.579 -8.715 -12.993 1.00 93.06 430 SER A O 1
ATOM 3393 N N . CYS A 1 431 ? 22.188 -9.689 -11.013 1.00 93.38 431 CYS A N 1
ATOM 3394 C CA . CYS A 1 431 ? 22.785 -8.625 -10.218 1.00 93.38 431 CYS A CA 1
ATOM 3395 C C . CYS A 1 431 ? 24.317 -8.731 -10.227 1.00 93.38 431 CYS A C 1
ATOM 3397 O O . CYS A 1 431 ? 24.888 -9.656 -9.641 1.00 93.38 431 CYS A O 1
ATOM 3399 N N . ARG A 1 432 ? 25.028 -7.763 -10.825 1.00 88.75 432 ARG A N 1
ATOM 3400 C CA . ARG A 1 432 ? 26.487 -7.676 -10.640 1.00 88.75 432 ARG A CA 1
ATOM 3401 C C . ARG A 1 432 ? 26.823 -6.670 -9.554 1.00 88.75 432 ARG A C 1
ATOM 3403 O O . ARG A 1 432 ? 26.729 -5.460 -9.740 1.00 88.75 432 ARG A O 1
ATOM 3410 N N . ARG A 1 433 ? 27.321 -7.172 -8.423 1.00 76.19 433 ARG A N 1
ATOM 3411 C CA . ARG A 1 433 ? 28.040 -6.325 -7.465 1.00 76.19 433 ARG A CA 1
ATOM 3412 C C . ARG A 1 433 ? 29.389 -5.947 -8.072 1.00 76.19 433 ARG A C 1
ATOM 3414 O O . ARG A 1 433 ? 30.098 -6.820 -8.574 1.00 76.19 433 ARG A O 1
ATOM 3421 N N . HIS A 1 434 ? 29.749 -4.664 -8.013 1.00 66.75 434 HIS A N 1
ATOM 3422 C CA . HIS A 1 434 ? 31.080 -4.184 -8.390 1.00 66.75 434 HIS A CA 1
ATOM 3423 C C . HIS A 1 434 ? 32.130 -5.013 -7.633 1.00 66.75 434 HIS A C 1
ATOM 3425 O O . HIS A 1 434 ? 32.273 -4.877 -6.419 1.00 66.75 434 HIS A O 1
ATOM 3431 N N . LYS A 1 435 ? 32.841 -5.907 -8.332 1.00 52.66 435 LYS A N 1
ATOM 3432 C CA . LYS A 1 435 ? 33.796 -6.830 -7.697 1.00 52.66 435 LYS A CA 1
ATOM 3433 C C . LYS A 1 435 ? 35.042 -6.128 -7.132 1.00 52.66 435 LYS A C 1
ATOM 3435 O O . LYS A 1 435 ? 35.726 -6.735 -6.316 1.00 52.66 435 LYS A O 1
ATOM 3440 N N . ASP A 1 436 ? 35.279 -4.852 -7.460 1.00 49.66 436 ASP A N 1
ATOM 3441 C CA . ASP A 1 436 ? 36.611 -4.243 -7.305 1.00 49.66 436 ASP A CA 1
ATOM 3442 C C . ASP A 1 436 ? 36.729 -2.986 -6.418 1.00 49.66 436 ASP A C 1
ATOM 3444 O O . ASP A 1 436 ? 37.834 -2.482 -6.250 1.00 49.66 436 ASP A O 1
ATOM 3448 N N . ASN A 1 437 ? 35.678 -2.508 -5.740 1.00 46.81 437 ASN A N 1
ATOM 3449 C CA . ASN A 1 437 ? 35.793 -1.328 -4.852 1.00 46.81 437 ASN A CA 1
ATOM 3450 C C . ASN A 1 437 ? 35.965 -1.667 -3.360 1.00 46.81 437 ASN A C 1
ATOM 3452 O O . ASN A 1 437 ? 35.444 -0.987 -2.479 1.00 46.81 437 ASN A O 1
ATOM 3456 N N . ARG A 1 438 ? 36.758 -2.696 -3.042 1.00 44.16 438 ARG A N 1
ATOM 3457 C CA . ARG A 1 438 ? 37.067 -3.077 -1.648 1.00 44.16 438 ARG A CA 1
ATOM 3458 C C . ARG A 1 438 ? 38.102 -2.171 -0.950 1.00 44.16 438 ARG A C 1
ATOM 3460 O O . ARG A 1 438 ? 38.558 -2.522 0.132 1.00 44.16 438 ARG A O 1
ATOM 3467 N N . LEU A 1 439 ? 38.488 -1.034 -1.545 1.00 46.53 439 LEU A N 1
ATOM 3468 C CA . LEU A 1 439 ? 39.639 -0.228 -1.101 1.00 46.53 439 LEU A CA 1
ATOM 3469 C C . LEU A 1 439 ? 39.357 1.238 -0.716 1.00 46.53 439 LEU A C 1
ATOM 3471 O O . LEU A 1 439 ? 40.298 1.912 -0.311 1.00 46.53 439 LEU A O 1
ATOM 3475 N N . LEU A 1 440 ? 38.116 1.744 -0.775 1.00 47.12 440 LEU A N 1
ATOM 3476 C CA . LEU A 1 440 ? 37.845 3.177 -0.512 1.00 47.12 440 LEU A CA 1
ATOM 3477 C C . LEU A 1 440 ? 36.753 3.504 0.520 1.00 47.12 440 LEU A C 1
ATOM 3479 O O . LEU A 1 440 ? 36.372 4.660 0.647 1.00 47.12 440 LEU A O 1
ATOM 3483 N N . LEU A 1 441 ? 36.304 2.540 1.325 1.00 45.72 441 LEU A N 1
ATOM 3484 C CA . LEU A 1 441 ? 35.455 2.823 2.492 1.00 45.72 441 LEU A CA 1
ATOM 3485 C C . LEU A 1 441 ? 36.141 2.336 3.768 1.00 45.72 441 LEU A C 1
ATOM 3487 O O . LEU A 1 441 ? 35.681 1.429 4.455 1.00 45.72 441 LEU A O 1
ATOM 3491 N N . ALA A 1 442 ? 37.297 2.931 4.056 1.00 42.47 442 ALA A N 1
ATOM 3492 C CA . ALA A 1 442 ? 37.880 2.893 5.385 1.00 42.47 442 ALA A CA 1
ATOM 3493 C C . ALA A 1 442 ? 37.405 4.126 6.163 1.00 42.47 442 ALA A C 1
ATOM 3495 O O . ALA A 1 442 ? 37.735 5.250 5.801 1.00 42.47 442 ALA A O 1
ATOM 3496 N N . SER A 1 443 ? 36.712 3.869 7.276 1.00 45.09 443 SER A N 1
ATOM 3497 C CA . SER A 1 443 ? 36.685 4.735 8.456 1.00 45.09 443 SER A CA 1
ATOM 3498 C C . SER A 1 443 ? 36.061 6.126 8.268 1.00 45.09 443 SER A C 1
ATOM 3500 O O . SER A 1 443 ? 36.754 7.141 8.311 1.00 45.09 443 SER A O 1
ATOM 3502 N N . GLU A 1 444 ? 34.730 6.182 8.227 1.00 42.56 444 GLU A N 1
ATOM 3503 C CA . GLU A 1 444 ? 34.018 7.324 8.807 1.00 42.56 444 GLU A CA 1
ATOM 3504 C C . GLU A 1 444 ? 33.271 6.829 10.051 1.00 42.56 444 GLU A C 1
ATOM 3506 O O . GLU A 1 444 ? 32.223 6.187 9.981 1.00 42.56 444 GLU A O 1
ATOM 3511 N N . ASP A 1 445 ? 33.915 7.040 11.199 1.00 42.09 445 ASP A N 1
ATOM 3512 C CA . ASP A 1 445 ? 33.468 6.655 12.534 1.00 42.09 445 ASP A CA 1
ATOM 3513 C C . ASP A 1 445 ? 32.247 7.517 12.909 1.00 42.09 445 ASP A C 1
ATOM 3515 O O . ASP A 1 445 ? 32.364 8.609 13.473 1.00 42.09 445 ASP A O 1
ATOM 3519 N N . ARG A 1 446 ? 31.048 7.082 12.494 1.00 42.78 446 ARG A N 1
ATOM 3520 C CA . ARG A 1 446 ? 29.793 7.767 12.825 1.00 42.78 446 ARG A CA 1
ATOM 3521 C C . ARG A 1 446 ? 29.491 7.561 14.304 1.00 42.78 446 ARG A C 1
ATOM 3523 O O . ARG A 1 446 ? 29.057 6.496 14.741 1.00 42.78 446 ARG A O 1
ATOM 3530 N N . GLY A 1 447 ? 29.709 8.628 15.069 1.00 41.31 447 GLY A N 1
ATOM 3531 C CA . GLY A 1 447 ? 29.302 8.733 16.461 1.00 41.31 447 GLY A CA 1
ATOM 3532 C C . GLY A 1 447 ? 27.833 8.352 16.638 1.00 41.31 447 GLY A C 1
ATOM 3533 O O . GLY A 1 447 ? 26.947 8.899 15.983 1.00 41.31 447 GLY A O 1
ATOM 3534 N N . LYS A 1 448 ? 27.591 7.406 17.549 1.00 39.09 448 LYS A N 1
ATOM 3535 C CA . LYS A 1 448 ? 26.253 6.983 17.973 1.00 39.09 448 LYS A CA 1
ATOM 3536 C C . LYS A 1 448 ? 25.390 8.209 18.304 1.00 39.09 448 LYS A C 1
ATOM 3538 O O . LYS A 1 448 ? 25.820 9.032 19.122 1.00 39.09 448 LYS A O 1
ATOM 3543 N N . PRO A 1 449 ? 24.174 8.335 17.750 1.00 40.78 449 PRO A N 1
ATOM 3544 C CA . PRO A 1 449 ? 23.260 9.377 18.178 1.00 40.78 449 PRO A CA 1
ATOM 3545 C C . PRO A 1 449 ? 22.897 9.144 19.649 1.00 40.78 449 PRO A C 1
ATOM 3547 O O . PRO A 1 449 ? 22.487 8.054 20.050 1.00 40.78 449 PRO A O 1
ATOM 3550 N N . LYS A 1 450 ? 23.079 10.181 20.477 1.00 40.97 450 LYS A N 1
ATOM 3551 C CA . LYS A 1 450 ? 2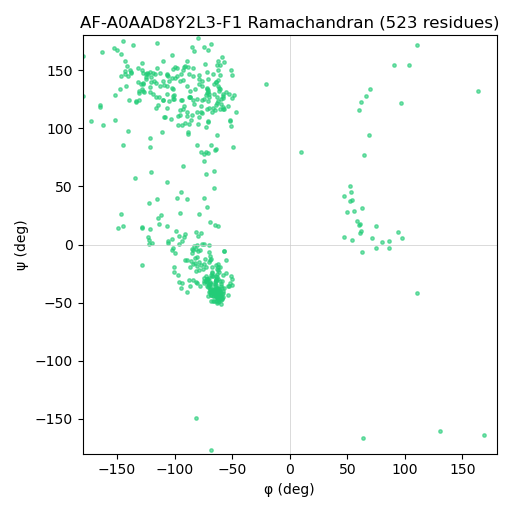2.542 10.218 21.840 1.00 40.97 450 LYS A CA 1
ATOM 3552 C C . LYS A 1 450 ? 21.028 10.059 21.742 1.00 40.97 450 LYS A C 1
ATOM 3554 O O . LYS A 1 450 ? 20.359 10.929 21.190 1.00 40.97 450 LYS A O 1
ATOM 3559 N N . SER A 1 451 ? 20.513 8.967 22.299 1.00 38.34 451 SER A N 1
ATOM 3560 C CA . SER A 1 451 ? 19.088 8.729 22.498 1.00 38.34 451 SER A CA 1
ATOM 3561 C C . SER A 1 451 ? 18.465 9.930 23.215 1.00 38.34 451 SER A C 1
ATOM 3563 O O . SER A 1 451 ? 18.695 10.144 24.408 1.00 38.34 451 SER A O 1
ATOM 3565 N N . ARG A 1 452 ? 17.694 10.741 22.488 1.00 41.09 452 ARG A N 1
ATOM 3566 C CA . ARG A 1 452 ? 16.759 11.686 23.097 1.00 41.09 452 ARG A CA 1
ATOM 3567 C C . ARG A 1 452 ? 15.601 10.858 23.645 1.00 41.09 452 ARG A C 1
ATOM 3569 O O . ARG A 1 452 ? 14.735 10.443 22.887 1.00 41.09 452 ARG A O 1
ATOM 3576 N N . GLN A 1 453 ? 15.606 10.612 24.954 1.00 40.34 453 GLN A N 1
ATOM 3577 C CA . GLN A 1 453 ? 14.373 10.333 25.688 1.00 40.34 453 GLN A CA 1
ATOM 3578 C C . GLN A 1 453 ? 13.516 11.598 25.593 1.00 40.34 453 GLN A C 1
ATOM 3580 O O . GLN A 1 453 ? 13.741 12.566 26.318 1.00 40.34 453 GLN A O 1
ATOM 3585 N N . ALA A 1 454 ? 12.623 11.626 24.609 1.00 45.12 454 ALA A N 1
ATOM 3586 C CA . ALA A 1 454 ? 11.633 12.673 24.464 1.00 45.12 454 ALA A CA 1
ATOM 3587 C C . ALA A 1 454 ? 10.508 12.428 25.478 1.00 45.12 454 ALA A C 1
ATOM 3589 O O . ALA A 1 454 ? 9.891 11.370 25.501 1.00 45.12 454 ALA A O 1
ATOM 3590 N N . GLU A 1 455 ? 10.347 13.408 26.363 1.00 46.69 455 GLU A N 1
ATOM 3591 C CA . GLU A 1 455 ? 9.092 13.943 26.901 1.00 46.69 455 GLU A CA 1
ATOM 3592 C C . GLU A 1 455 ? 7.802 13.170 26.570 1.00 46.69 455 GLU A C 1
ATOM 3594 O O . GLU A 1 455 ? 7.002 13.600 25.747 1.00 46.69 455 GLU A O 1
ATOM 3599 N N . GLU A 1 456 ? 7.537 12.080 27.288 1.00 46.94 456 GLU A N 1
ATOM 3600 C CA . GLU A 1 456 ? 6.186 11.493 27.365 1.00 46.94 456 GLU A CA 1
ATOM 3601 C C . GLU A 1 456 ? 5.642 11.453 28.807 1.00 46.94 456 GLU A C 1
ATOM 3603 O O . GLU A 1 456 ? 4.510 11.045 29.063 1.00 46.94 456 GLU A O 1
ATOM 3608 N N . SER A 1 457 ? 6.410 11.959 29.781 1.00 45.75 457 SER A N 1
ATOM 3609 C CA . SER A 1 457 ? 6.000 11.985 31.192 1.00 45.75 457 SER A CA 1
ATOM 3610 C C . SER A 1 457 ? 5.092 13.161 31.573 1.00 45.75 457 SER A C 1
ATOM 3612 O O . SER A 1 457 ? 4.502 13.147 32.655 1.00 45.75 457 SER A O 1
ATOM 3614 N N . THR A 1 458 ? 4.924 14.169 30.713 1.00 52.50 458 THR A N 1
ATOM 3615 C CA . THR A 1 458 ? 4.164 15.386 31.052 1.00 52.50 458 THR A CA 1
ATOM 3616 C C . THR A 1 458 ? 2.650 15.175 31.071 1.00 52.50 458 THR A C 1
ATOM 3618 O O . THR A 1 458 ? 1.973 15.771 31.907 1.00 52.50 458 THR A O 1
ATOM 3621 N N . ASN A 1 459 ? 2.102 14.270 30.252 1.00 52.62 459 ASN A N 1
ATOM 3622 C CA . ASN A 1 459 ? 0.655 14.012 30.244 1.00 52.62 459 ASN A CA 1
ATOM 3623 C C . ASN A 1 459 ? 0.209 13.013 31.323 1.00 52.62 459 ASN A C 1
ATOM 3625 O O . ASN A 1 459 ? -0.886 13.151 31.866 1.00 52.62 459 ASN A O 1
ATOM 3629 N N . VAL A 1 460 ? 1.061 12.051 31.698 1.00 55.00 460 VAL A N 1
ATOM 3630 C CA . VAL A 1 460 ? 0.757 11.119 32.799 1.00 55.00 460 VAL A CA 1
ATOM 3631 C C . VAL A 1 460 ? 0.809 11.837 34.151 1.00 55.00 460 VAL A C 1
ATOM 3633 O O . VAL A 1 460 ? -0.049 11.589 34.998 1.00 55.00 460 VAL A O 1
ATOM 3636 N N . SER A 1 461 ? 1.739 12.787 34.334 1.00 60.31 461 SER A N 1
ATOM 3637 C CA . SER A 1 461 ? 1.797 13.621 35.547 1.00 60.31 461 SER A CA 1
ATOM 3638 C C . SER A 1 461 ? 0.504 14.407 35.748 1.00 60.31 461 SER A C 1
ATOM 3640 O O . SER A 1 461 ? -0.078 14.357 36.827 1.00 60.31 461 SER A O 1
ATOM 3642 N N . LEU A 1 462 ? -0.009 15.047 34.691 1.00 66.12 462 LEU A N 1
ATOM 3643 C CA . LEU A 1 462 ? -1.229 15.850 34.774 1.00 66.12 462 LEU A CA 1
ATOM 3644 C C . LEU A 1 462 ? -2.444 15.023 35.235 1.00 66.12 462 LEU A C 1
ATOM 3646 O O . LEU A 1 462 ? -3.282 15.515 35.985 1.00 66.12 462 LEU A O 1
ATOM 3650 N N . ILE A 1 463 ? -2.535 13.754 34.825 1.00 60.50 463 ILE A N 1
ATOM 3651 C CA . ILE A 1 463 ? -3.631 12.853 35.216 1.00 60.50 463 ILE A CA 1
ATOM 3652 C C . ILE A 1 463 ? -3.518 12.456 36.689 1.00 60.50 463 ILE A C 1
ATOM 3654 O O . ILE A 1 463 ? -4.519 12.476 37.407 1.00 60.50 463 ILE A O 1
ATOM 3658 N N . VAL A 1 464 ? -2.310 12.120 37.152 1.00 69.38 464 VAL A N 1
ATOM 3659 C CA . VAL A 1 464 ? -2.064 11.807 38.568 1.00 69.38 464 VAL A CA 1
ATOM 3660 C C . VAL A 1 464 ? -2.376 13.023 39.439 1.00 69.38 464 VAL A C 1
ATOM 3662 O O . VAL A 1 464 ? -3.023 12.871 40.473 1.00 69.38 464 VAL A O 1
ATOM 3665 N N . ASP A 1 465 ? -2.019 14.222 38.983 1.00 72.00 465 ASP A N 1
ATOM 3666 C CA . ASP A 1 465 ? -2.274 15.470 39.700 1.00 72.00 465 ASP A CA 1
ATOM 3667 C C . ASP A 1 465 ? -3.772 15.823 39.742 1.00 72.00 465 ASP A C 1
ATOM 3669 O O . ASP A 1 465 ? -4.285 16.209 40.793 1.00 72.00 465 ASP A O 1
ATOM 3673 N N . VAL A 1 466 ? -4.514 15.625 38.644 1.00 71.81 466 VAL A N 1
ATOM 3674 C CA . VAL A 1 466 ? -5.973 15.847 38.603 1.00 71.81 466 VAL A CA 1
ATOM 3675 C C . VAL A 1 466 ? -6.720 14.823 39.462 1.00 71.81 466 VAL A C 1
ATOM 3677 O O . VAL A 1 466 ? -7.631 15.198 40.203 1.00 71.81 466 VAL A O 1
ATOM 3680 N N . LEU A 1 467 ? -6.328 13.546 39.425 1.00 68.19 467 LEU A N 1
ATOM 3681 C CA . LEU A 1 467 ? -6.916 12.517 40.287 1.00 68.19 467 LEU A CA 1
ATOM 3682 C C . LEU A 1 467 ? -6.587 12.779 41.760 1.00 68.19 467 LEU A C 1
ATOM 3684 O O . LEU A 1 467 ? -7.485 12.724 42.599 1.00 68.19 467 LEU A O 1
ATOM 3688 N N . ALA A 1 468 ? -5.342 13.133 42.085 1.00 73.44 468 ALA A N 1
ATOM 3689 C CA . ALA A 1 468 ? -4.948 13.508 43.439 1.00 73.44 468 ALA A CA 1
ATOM 3690 C C . ALA A 1 468 ? -5.730 14.734 43.935 1.00 73.44 468 ALA A C 1
ATOM 3692 O O . ALA A 1 468 ? -6.225 14.726 45.063 1.00 73.44 468 ALA A O 1
ATOM 3693 N N . ALA A 1 469 ? -5.922 15.751 43.090 1.00 73.06 469 ALA A N 1
ATOM 3694 C CA . ALA A 1 469 ? -6.742 16.916 43.411 1.00 73.06 469 ALA A CA 1
ATOM 3695 C C . ALA A 1 469 ? -8.214 16.539 43.646 1.00 73.06 469 ALA A C 1
ATOM 3697 O O . ALA A 1 469 ? -8.815 17.012 44.610 1.00 73.06 469 ALA A O 1
ATOM 3698 N N . ALA A 1 470 ? -8.784 15.642 42.835 1.00 71.75 470 ALA A N 1
ATOM 3699 C CA . ALA A 1 470 ? -10.143 15.140 43.030 1.00 71.75 470 ALA A CA 1
ATOM 3700 C C . ALA A 1 470 ? -10.285 14.356 44.348 1.00 71.75 470 ALA A C 1
ATOM 3702 O O . ALA A 1 470 ? -11.232 14.588 45.101 1.00 71.75 470 ALA A O 1
ATOM 3703 N N . PHE A 1 471 ? -9.322 13.491 44.688 1.00 71.44 471 PHE A N 1
ATOM 3704 C CA . PHE A 1 471 ? -9.302 12.772 45.967 1.00 71.44 471 PHE A CA 1
ATOM 3705 C C . PHE A 1 471 ? -9.144 13.714 47.166 1.00 71.44 471 PHE A C 1
ATOM 3707 O O . PHE A 1 471 ? -9.820 13.535 48.182 1.00 71.44 471 PHE A O 1
ATOM 3714 N N . LEU A 1 472 ? -8.300 14.743 47.053 1.00 76.62 472 LEU A N 1
ATOM 3715 C CA . LEU A 1 472 ? -8.133 15.759 48.093 1.00 76.62 472 LEU A CA 1
ATOM 3716 C C . LEU A 1 472 ? -9.401 16.598 48.275 1.00 76.62 472 LEU A C 1
ATOM 3718 O O . LEU A 1 472 ? -9.801 16.843 49.414 1.00 76.62 472 LEU A O 1
ATOM 3722 N N . LEU A 1 473 ? -10.066 16.985 47.183 1.00 72.12 473 LEU A N 1
ATOM 3723 C CA . LEU A 1 473 ? -11.343 17.698 47.231 1.00 72.12 473 LEU A CA 1
ATOM 3724 C C . LEU A 1 473 ? -12.438 16.834 47.858 1.00 72.12 473 LEU A C 1
ATOM 3726 O O . LEU A 1 473 ? -13.137 17.318 48.744 1.00 72.12 473 LEU A O 1
ATOM 3730 N N . MET A 1 474 ? -12.538 15.550 47.497 1.00 64.69 474 MET A N 1
ATOM 3731 C CA . MET A 1 474 ? -13.481 14.625 48.137 1.00 64.69 474 MET A CA 1
ATOM 3732 C C . MET A 1 474 ? -13.181 14.436 49.630 1.00 64.69 474 MET A C 1
ATOM 3734 O O . MET A 1 474 ? -14.095 14.475 50.452 1.00 64.69 474 MET A O 1
ATOM 3738 N N . GLY A 1 475 ? -11.908 14.304 50.012 1.00 73.44 475 GLY A N 1
ATOM 3739 C CA . GLY A 1 475 ? -11.501 14.207 51.416 1.00 73.44 475 GLY A CA 1
ATOM 3740 C C . GLY A 1 475 ? -11.798 15.479 52.219 1.00 73.44 475 GLY A C 1
ATOM 3741 O O . GLY A 1 475 ? -12.223 15.399 53.376 1.00 73.44 475 GLY A O 1
ATOM 3742 N N . ALA A 1 476 ? -11.618 16.655 51.614 1.00 75.56 476 ALA A N 1
ATOM 3743 C CA . ALA A 1 476 ? -11.961 17.940 52.216 1.00 75.56 476 ALA A CA 1
ATOM 3744 C C . ALA A 1 476 ? -13.479 18.105 52.366 1.00 75.56 476 ALA A C 1
ATOM 3746 O O . ALA A 1 476 ? -13.939 18.493 53.440 1.00 75.56 476 ALA A O 1
ATOM 3747 N N . PHE A 1 477 ? -14.255 17.737 51.342 1.00 71.19 477 PHE A N 1
ATOM 3748 C CA . PHE A 1 477 ? -15.717 17.768 51.384 1.00 71.19 477 PHE A CA 1
ATOM 3749 C C . PHE A 1 477 ? -16.266 16.813 52.446 1.00 71.19 477 PHE A C 1
ATOM 3751 O O . PHE A 1 477 ? -17.142 17.190 53.218 1.00 71.19 477 PHE A O 1
ATOM 3758 N N . TYR A 1 478 ? -15.688 15.614 52.567 1.00 69.06 478 TYR A N 1
ATOM 3759 C CA . TYR A 1 478 ? -16.036 14.653 53.612 1.00 69.06 478 TYR A CA 1
ATOM 3760 C C . TYR A 1 478 ? -15.743 15.194 55.018 1.00 69.06 478 TYR A C 1
ATOM 3762 O O . TYR A 1 478 ? -16.595 15.130 55.904 1.00 69.06 478 TYR A O 1
ATOM 3770 N N . LYS A 1 479 ? -14.558 15.786 55.234 1.00 74.12 479 LYS A N 1
ATOM 3771 C CA . LYS A 1 479 ? -14.219 16.430 56.515 1.00 74.12 479 LYS A CA 1
ATOM 3772 C C . LYS A 1 479 ? -15.143 17.609 56.828 1.00 74.12 479 LYS A C 1
ATOM 3774 O O . LYS A 1 479 ? -15.530 17.770 57.983 1.00 74.12 479 LYS A O 1
ATOM 3779 N N . TYR A 1 480 ? -15.498 18.409 55.825 1.00 70.19 480 TYR A N 1
ATOM 3780 C CA . TYR A 1 480 ? -16.405 19.545 55.969 1.00 70.19 480 TYR A CA 1
ATOM 3781 C C . TYR A 1 480 ? -17.832 19.095 56.314 1.00 70.19 480 TYR A C 1
ATOM 3783 O O . TYR A 1 480 ? -18.393 19.562 57.303 1.00 70.19 480 TYR A O 1
ATOM 3791 N N . ALA A 1 481 ? -18.379 18.124 55.577 1.00 64.94 481 ALA A N 1
ATOM 3792 C CA . ALA A 1 481 ? -19.690 17.536 55.848 1.00 64.94 481 ALA A CA 1
ATOM 3793 C C . ALA A 1 481 ? -19.749 16.909 57.249 1.00 64.94 481 ALA A C 1
ATOM 3795 O O . ALA A 1 481 ? -20.701 17.143 57.991 1.00 64.94 481 ALA A O 1
ATOM 3796 N N . ARG A 1 482 ? -18.690 16.196 57.659 1.00 71.50 482 ARG A N 1
ATOM 3797 C CA . ARG A 1 482 ? -18.575 15.636 59.012 1.00 71.50 482 ARG A CA 1
ATOM 3798 C C . ARG A 1 482 ? -18.545 16.723 60.088 1.00 71.50 482 ARG A C 1
ATOM 3800 O O . ARG A 1 482 ? -19.209 16.573 61.104 1.00 71.50 482 ARG A O 1
ATOM 3807 N N . LYS A 1 483 ? -17.797 17.812 59.879 1.00 73.19 483 LYS A N 1
ATOM 3808 C CA . LYS A 1 483 ? -17.710 18.917 60.847 1.00 73.19 483 LYS A CA 1
ATOM 3809 C C . LYS A 1 483 ? -19.044 19.655 60.994 1.00 73.19 483 LYS A C 1
ATOM 3811 O O . LYS A 1 483 ? -19.438 19.963 62.112 1.00 73.19 483 LYS A O 1
ATOM 3816 N N . ASN A 1 484 ? -19.759 19.882 59.893 1.00 65.56 484 ASN A N 1
ATOM 3817 C CA . ASN A 1 484 ? -21.083 20.505 59.937 1.00 65.56 484 ASN A CA 1
ATOM 3818 C C . ASN A 1 484 ? -22.145 19.593 60.567 1.00 65.56 484 ASN A C 1
ATOM 3820 O O . ASN A 1 484 ? -23.032 20.100 61.243 1.00 65.56 484 ASN A O 1
ATOM 3824 N N . ALA A 1 485 ? -22.047 18.271 60.390 1.00 59.88 485 ALA A N 1
ATOM 3825 C CA . ALA A 1 485 ? -22.937 17.326 61.062 1.00 59.88 485 ALA A CA 1
ATOM 3826 C C . ALA A 1 485 ? -22.735 17.321 62.589 1.00 59.88 485 ALA A C 1
ATOM 3828 O O . ALA A 1 485 ? -23.715 17.281 63.319 1.00 59.88 485 ALA A O 1
ATOM 3829 N N . VAL A 1 486 ? -21.486 17.422 63.065 1.00 69.25 486 VAL A N 1
ATOM 3830 C CA . VAL A 1 486 ? -21.173 17.511 64.506 1.00 69.25 486 VAL A CA 1
ATOM 3831 C C . VAL A 1 486 ? -21.648 18.840 65.096 1.00 69.25 486 VAL A C 1
ATOM 3833 O O . VAL A 1 486 ? -22.379 18.838 66.074 1.00 69.25 486 VAL A O 1
ATOM 3836 N N . ASN A 1 487 ? -21.336 19.969 64.448 1.00 64.62 487 ASN A N 1
ATOM 3837 C CA . ASN A 1 487 ? -21.750 21.288 64.942 1.00 64.62 487 ASN A CA 1
ATOM 3838 C C . ASN A 1 487 ? -23.276 21.464 64.994 1.00 64.62 487 ASN A C 1
ATOM 3840 O O . ASN A 1 487 ? -23.774 22.246 65.797 1.00 64.62 487 ASN A O 1
ATOM 3844 N N . LYS A 1 488 ? -24.017 20.790 64.106 1.00 56.78 488 LYS A N 1
ATOM 3845 C CA . LYS A 1 488 ? -25.480 20.813 64.130 1.00 56.78 488 LYS A CA 1
ATOM 3846 C C . LYS A 1 488 ? -26.038 20.008 65.310 1.00 56.78 488 LYS A C 1
ATOM 3848 O O . LYS A 1 488 ? -27.028 20.430 65.888 1.00 56.78 488 LYS A O 1
ATOM 3853 N N . HIS A 1 489 ? -25.381 18.907 65.672 1.00 54.66 489 HIS A N 1
ATOM 3854 C CA . HIS A 1 489 ? -25.758 18.081 66.821 1.00 54.66 489 HIS A CA 1
ATOM 3855 C C . HIS A 1 489 ? -25.517 18.819 68.147 1.00 54.66 489 HIS A C 1
ATOM 3857 O O . HIS A 1 489 ? -26.410 18.899 68.983 1.00 54.66 489 HIS A O 1
ATOM 3863 N N . ASP A 1 490 ? -24.369 19.493 68.280 1.00 63.47 490 ASP A N 1
ATOM 3864 C CA . ASP A 1 490 ? -24.071 20.318 69.461 1.00 63.47 490 ASP A CA 1
ATOM 3865 C C . ASP A 1 490 ? -25.068 21.490 69.612 1.00 63.47 490 ASP A C 1
ATOM 3867 O O . ASP A 1 490 ? -25.519 21.790 70.712 1.00 63.47 490 ASP A O 1
ATOM 3871 N N . ALA A 1 491 ? -25.482 22.111 68.499 1.00 58.38 491 ALA A N 1
ATOM 3872 C CA . ALA A 1 491 ? -26.450 23.209 68.519 1.00 58.38 491 ALA A CA 1
ATOM 3873 C C . ALA A 1 491 ? -27.898 22.767 68.817 1.00 58.38 491 ALA A C 1
ATOM 3875 O O . ALA A 1 491 ? -28.678 23.573 69.317 1.00 58.38 491 ALA A O 1
ATOM 3876 N N . GLU A 1 492 ? -28.282 21.528 68.497 1.00 60.41 492 GLU A N 1
ATOM 3877 C CA . GLU A 1 492 ? -29.612 20.986 68.822 1.00 60.41 492 GLU A CA 1
ATOM 3878 C C . GLU A 1 492 ? -29.675 20.493 70.282 1.00 60.41 492 GLU A C 1
ATOM 3880 O O . GLU A 1 492 ? -30.697 20.681 70.940 1.00 60.41 492 GLU A O 1
ATOM 3885 N N . MET A 1 493 ? -28.562 19.989 70.828 1.00 55.56 493 MET A N 1
ATOM 3886 C CA . MET A 1 493 ? -28.430 19.600 72.239 1.00 55.56 493 MET A CA 1
ATOM 3887 C C . MET A 1 493 ? -28.538 20.803 73.198 1.00 55.56 493 MET A C 1
ATOM 3889 O O . MET A 1 493 ? -29.234 20.714 74.209 1.00 55.56 493 MET A O 1
ATOM 3893 N N . ASP A 1 494 ? -27.965 21.958 72.839 1.00 60.31 494 ASP A N 1
ATOM 3894 C CA . ASP A 1 494 ? -28.089 23.198 73.626 1.00 60.31 494 ASP A CA 1
ATOM 3895 C C . ASP A 1 494 ? -29.528 23.773 73.625 1.00 60.31 494 ASP A C 1
ATOM 3897 O O . ASP A 1 494 ? -29.939 24.458 74.565 1.00 60.31 494 ASP A O 1
ATOM 3901 N N . VAL A 1 495 ? -30.325 23.500 72.581 1.00 60.78 495 VAL A N 1
ATOM 3902 C CA . VAL A 1 495 ? -31.727 23.957 72.479 1.00 60.78 495 VAL A CA 1
ATOM 3903 C C . VAL A 1 495 ? -32.673 23.054 73.279 1.00 60.78 495 VAL A C 1
ATOM 3905 O O . VAL A 1 495 ? -33.642 23.545 73.859 1.00 60.78 495 VAL A O 1
ATOM 3908 N N . GLU A 1 496 ? -32.387 21.754 73.368 1.00 56.72 496 GLU A N 1
ATOM 3909 C CA . GLU A 1 496 ? -33.178 20.808 74.168 1.00 56.72 496 GLU A CA 1
ATOM 3910 C C . GLU A 1 496 ? -32.920 20.969 75.680 1.00 56.72 496 GLU A C 1
ATOM 3912 O O . GLU A 1 496 ? -33.854 20.867 76.480 1.00 56.72 496 GLU A O 1
ATOM 3917 N N . GLU A 1 497 ? -31.691 21.331 76.076 1.00 57.28 497 GLU A N 1
ATOM 3918 C CA . GLU A 1 497 ? -31.355 21.687 77.464 1.00 57.28 497 GLU A CA 1
ATOM 3919 C C . GLU A 1 497 ? -31.991 23.029 77.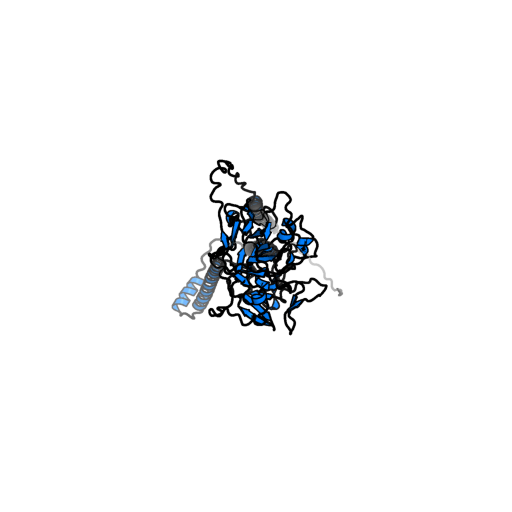885 1.00 57.28 497 GLU A C 1
ATOM 3921 O O . GLU A 1 497 ? -32.439 23.177 79.025 1.00 57.28 497 GLU A O 1
ATOM 3926 N N . ALA A 1 498 ? -32.148 23.981 76.955 1.00 55.22 498 ALA A N 1
ATOM 3927 C CA . ALA A 1 498 ? -32.873 25.230 77.205 1.00 55.22 498 ALA A CA 1
ATOM 3928 C C . ALA A 1 498 ? -34.400 25.033 77.325 1.00 55.22 498 ALA A C 1
ATOM 3930 O O . ALA A 1 498 ? -35.050 25.735 78.099 1.00 55.22 498 ALA A O 1
ATOM 3931 N N . ALA A 1 499 ? -34.981 24.062 76.612 1.00 54.88 499 ALA A N 1
ATOM 3932 C CA . ALA A 1 499 ? -36.421 23.787 76.643 1.00 54.88 499 ALA A CA 1
ATOM 3933 C C . ALA A 1 499 ? -36.891 23.032 77.906 1.00 54.88 499 ALA A C 1
ATOM 3935 O O . ALA A 1 499 ? -38.078 23.058 78.227 1.00 54.88 499 ALA A O 1
ATOM 3936 N N . GLN A 1 500 ? -35.989 22.387 78.657 1.00 53.41 500 GLN A N 1
ATOM 3937 C CA . GLN A 1 500 ? -36.323 21.714 79.925 1.00 53.41 500 GLN A CA 1
ATOM 3938 C C . GLN A 1 500 ? -36.313 22.638 81.155 1.00 53.41 500 GLN A C 1
ATOM 3940 O O . GLN A 1 500 ? -36.735 22.214 82.232 1.00 53.41 500 GLN A O 1
ATOM 3945 N N . LEU A 1 501 ? -35.872 23.893 81.015 1.00 52.66 501 LEU A N 1
ATOM 3946 C CA . LEU A 1 501 ? -35.766 24.853 82.122 1.00 52.66 501 LEU A CA 1
ATOM 3947 C C . LEU A 1 501 ? -36.905 25.883 82.199 1.00 52.66 501 LEU A C 1
ATOM 3949 O O . LEU A 1 501 ? -36.942 26.632 83.171 1.00 52.66 501 LEU A O 1
ATOM 3953 N N . ASP A 1 502 ? -37.851 25.894 81.255 1.00 44.28 502 ASP A N 1
ATOM 3954 C CA . ASP A 1 502 ? -38.942 26.890 81.203 1.00 44.28 502 ASP A CA 1
ATOM 3955 C C . ASP A 1 502 ? -40.340 26.274 81.409 1.00 44.28 502 ASP A C 1
ATOM 3957 O O . ASP A 1 502 ? -41.319 26.593 80.740 1.00 44.28 502 ASP A O 1
ATOM 3961 N N . GLY A 1 503 ? -40.421 25.309 82.328 1.00 48.69 503 GLY A N 1
ATOM 3962 C CA . GLY A 1 503 ? -41.634 24.557 82.639 1.00 48.69 503 GLY A CA 1
ATOM 3963 C C . GLY A 1 503 ? -42.277 24.928 83.973 1.00 48.69 503 GLY A C 1
ATOM 3964 O O . GLY A 1 503 ? -42.498 24.027 84.773 1.00 48.69 503 GLY A O 1
ATOM 3965 N N . THR A 1 504 ? -42.579 26.206 84.219 1.00 48.81 504 THR A N 1
ATOM 3966 C CA . THR A 1 504 ? -43.562 26.637 85.237 1.00 48.81 504 THR A CA 1
ATOM 3967 C C . THR A 1 504 ? -43.997 28.077 84.978 1.00 48.81 504 THR A C 1
ATOM 3969 O O . THR A 1 504 ? -43.257 28.992 85.315 1.00 48.81 504 THR A O 1
ATOM 3972 N N . GLU A 1 505 ? -45.191 28.271 84.423 1.00 41.88 505 GLU A N 1
ATOM 3973 C CA . GLU A 1 505 ? -46.289 29.015 85.060 1.00 41.88 505 GLU A CA 1
ATOM 3974 C C . GLU A 1 505 ? -47.511 29.020 84.129 1.00 41.88 505 GLU A C 1
ATOM 3976 O O . GLU A 1 505 ? -47.426 29.310 82.936 1.00 41.88 505 GLU A O 1
ATOM 3981 N N . ASP A 1 506 ? -48.639 28.613 84.706 1.00 45.72 506 ASP A N 1
ATOM 3982 C CA . ASP A 1 506 ? -49.974 28.685 84.131 1.00 45.72 506 ASP A CA 1
ATOM 3983 C C . ASP A 1 506 ? -50.379 30.150 83.917 1.00 45.72 506 ASP A C 1
ATOM 3985 O O . ASP A 1 506 ? -50.219 30.957 84.829 1.00 45.72 506 ASP A O 1
ATOM 3989 N N . GLU A 1 507 ? -51.035 30.477 82.801 1.00 42.91 507 GLU A N 1
ATOM 3990 C CA . GLU A 1 507 ? -52.161 31.409 82.886 1.00 42.91 507 GLU A CA 1
ATOM 3991 C C . GLU A 1 507 ? -53.201 31.191 81.782 1.00 42.91 507 GLU A C 1
ATOM 3993 O O . GLU A 1 507 ? -52.933 31.087 80.584 1.00 42.91 507 GLU A O 1
ATOM 3998 N N . GLU A 1 508 ? -54.421 31.080 82.282 1.00 48.59 508 GLU A N 1
ATOM 3999 C CA . GLU A 1 508 ? -55.707 30.900 81.640 1.00 48.59 508 GLU A CA 1
ATOM 4000 C C . GLU A 1 508 ? -56.122 32.210 80.946 1.00 48.59 508 GLU A C 1
ATOM 4002 O O . GLU A 1 508 ? -56.145 33.266 81.579 1.00 48.59 508 GLU A O 1
ATOM 4007 N N . MET A 1 509 ? -56.493 32.175 79.662 1.00 41.12 509 MET A N 1
ATOM 4008 C CA . MET A 1 509 ? -57.303 33.250 79.080 1.00 41.12 509 MET A CA 1
ATOM 4009 C C . MET A 1 509 ? -58.166 32.733 77.929 1.00 41.12 509 MET A C 1
ATOM 4011 O O . MET A 1 509 ? -57.690 32.436 76.832 1.00 41.12 509 MET A O 1
ATOM 4015 N N . ASP A 1 510 ? -59.463 32.638 78.218 1.00 42.59 510 ASP A N 1
ATOM 4016 C CA . ASP A 1 510 ? -60.546 32.657 77.240 1.00 42.59 510 ASP A CA 1
ATOM 4017 C C . ASP A 1 510 ? -60.409 33.866 76.297 1.00 42.59 510 ASP A C 1
ATOM 4019 O O . ASP A 1 510 ? -59.967 34.924 76.737 1.00 42.59 510 ASP A O 1
ATOM 4023 N N . VAL A 1 511 ? -60.879 33.746 75.045 1.00 40.97 511 VAL A N 1
ATOM 4024 C CA . VAL A 1 511 ? -61.846 34.673 74.404 1.00 40.97 511 VAL A CA 1
ATOM 4025 C C . VAL A 1 511 ? -61.879 34.528 72.865 1.00 40.97 511 VAL A C 1
ATOM 4027 O O . VAL A 1 511 ? -60.868 34.517 72.176 1.00 40.97 511 VAL A O 1
ATOM 4030 N N . GLU A 1 512 ? -63.125 34.443 72.389 1.00 39.31 512 GLU A N 1
ATOM 4031 C CA . GLU A 1 512 ? -63.735 34.810 71.095 1.00 39.31 512 GLU A CA 1
ATOM 4032 C C . GLU A 1 512 ? -63.326 34.223 69.726 1.00 39.31 512 GLU A C 1
ATOM 4034 O O . GLU A 1 512 ? -62.293 34.490 69.125 1.00 39.31 512 GLU A O 1
ATOM 4039 N N . LYS A 1 513 ? -64.340 33.526 69.189 1.00 41.09 513 LYS A N 1
ATOM 4040 C CA . LYS A 1 513 ? -64.859 33.477 67.812 1.00 41.09 513 LYS A CA 1
ATOM 4041 C C . LYS A 1 513 ? -64.530 34.662 66.882 1.00 41.09 513 LYS A C 1
ATOM 4043 O O . LYS A 1 513 ? -64.835 35.795 67.214 1.00 41.09 513 LYS A O 1
ATOM 4048 N N . ASP A 1 514 ? -64.192 34.319 65.636 1.00 39.16 514 ASP A N 1
ATOM 4049 C CA . ASP A 1 514 ? -64.854 34.749 64.381 1.00 39.16 514 ASP A CA 1
ATOM 4050 C C . ASP A 1 514 ? -64.350 33.806 63.259 1.00 39.16 514 ASP A C 1
ATOM 4052 O O . ASP A 1 514 ? -63.159 33.541 63.161 1.00 39.16 514 ASP A O 1
ATOM 4056 N N . VAL A 1 515 ? -65.152 32.997 62.556 1.00 40.44 515 VAL A N 1
ATOM 4057 C CA . VAL A 1 515 ? -66.224 33.262 61.572 1.00 40.44 515 VAL A CA 1
ATOM 4058 C C . VAL A 1 515 ? -65.718 33.850 60.234 1.00 40.44 515 VAL A C 1
ATOM 4060 O O . VAL A 1 515 ? -65.701 35.051 60.006 1.00 40.44 515 VAL A O 1
ATOM 4063 N N . THR A 1 516 ? -65.506 32.915 59.291 1.00 45.34 516 THR A N 1
ATOM 4064 C CA . THR A 1 516 ? -65.829 32.938 57.836 1.00 45.34 516 THR A CA 1
ATOM 4065 C C . THR A 1 516 ? -64.841 33.464 56.766 1.00 45.34 516 THR A C 1
ATOM 4067 O O . THR A 1 516 ? -63.925 34.216 57.074 1.00 45.34 516 THR A O 1
ATOM 4070 N N . PRO A 1 517 ? -64.992 32.970 55.503 1.00 64.31 517 PRO A N 1
ATOM 4071 C CA . PRO A 1 517 ? -63.915 32.705 54.546 1.00 64.31 517 PRO A CA 1
ATOM 4072 C C . PRO A 1 517 ? -63.973 33.589 53.283 1.00 64.31 517 PRO A C 1
ATOM 4074 O O . PRO A 1 517 ? -64.969 34.260 53.032 1.00 64.31 517 PRO A O 1
ATOM 4077 N N . ALA A 1 518 ? -62.952 33.494 52.428 1.00 39.84 518 ALA A N 1
ATOM 4078 C CA . ALA A 1 518 ? -62.994 33.851 51.002 1.00 39.84 518 ALA A CA 1
ATOM 4079 C C . ALA A 1 518 ? -61.751 33.228 50.330 1.00 39.84 518 ALA A C 1
ATOM 4081 O O . ALA A 1 518 ? -60.659 33.339 50.879 1.00 39.84 518 ALA A O 1
ATOM 4082 N N . ALA A 1 519 ? -61.908 32.343 49.342 1.00 40.47 519 ALA A N 1
ATOM 4083 C CA . ALA A 1 519 ? -62.080 32.614 47.901 1.00 40.47 519 ALA A CA 1
ATOM 4084 C C . ALA A 1 519 ? -60.717 32.492 47.184 1.00 40.47 519 ALA A C 1
ATOM 4086 O O . ALA A 1 519 ? -59.724 32.990 47.697 1.00 40.47 519 ALA A O 1
ATOM 4087 N N . GLU A 1 520 ? -60.625 31.592 46.192 1.00 40.56 520 GLU A N 1
ATOM 4088 C CA . GLU A 1 520 ? -60.430 31.917 44.756 1.00 40.56 520 GLU A CA 1
ATOM 4089 C C . GLU A 1 520 ? -59.009 32.470 44.476 1.00 40.56 520 GLU A C 1
ATOM 4091 O O . GLU A 1 520 ? -58.503 33.312 45.195 1.00 40.56 520 GLU A O 1
ATOM 4096 N N . ASP A 1 521 ? -58.246 32.066 43.465 1.00 41.19 521 ASP A N 1
ATOM 4097 C CA . ASP A 1 521 ? -58.618 31.755 42.092 1.00 41.19 521 ASP A CA 1
ATOM 4098 C C . ASP A 1 521 ? -57.351 31.313 41.310 1.00 41.19 521 ASP A C 1
ATOM 4100 O O . ASP A 1 521 ? -56.242 31.692 41.687 1.00 41.19 521 ASP A O 1
ATOM 4104 N N . LYS A 1 522 ? -57.580 30.641 40.168 1.00 42.12 522 LYS A N 1
ATOM 4105 C CA . LYS A 1 522 ? -56.811 30.656 38.890 1.00 42.12 522 LYS A CA 1
ATOM 4106 C C . LYS A 1 522 ? -55.363 30.094 38.819 1.00 42.12 522 LYS A C 1
ATOM 4108 O O . LYS A 1 522 ? -54.525 30.405 39.650 1.00 42.12 522 LYS A O 1
ATOM 4113 N N . VAL A 1 523 ? -54.998 29.178 37.892 1.00 50.91 523 VAL A N 1
ATOM 4114 C CA . VAL A 1 523 ? -55.049 29.217 36.392 1.00 50.91 523 VAL A CA 1
ATOM 4115 C C . VAL A 1 523 ? -54.142 30.367 35.889 1.00 50.91 523 VAL A C 1
ATOM 4117 O O . VAL A 1 523 ? -54.303 31.483 36.352 1.00 50.91 523 VAL A O 1
ATOM 4120 N N . ASP A 1 524 ? -53.111 30.258 35.049 1.00 50.28 524 ASP A N 1
ATOM 4121 C CA . ASP A 1 524 ? -52.768 29.460 33.862 1.00 50.28 524 ASP A CA 1
ATOM 4122 C C . ASP A 1 524 ? -51.236 29.540 33.639 1.00 50.28 524 ASP A C 1
ATOM 4124 O O . ASP A 1 524 ? -50.584 30.456 34.154 1.00 50.28 524 ASP A O 1
ATOM 4128 N N . GLY A 1 525 ? -50.695 28.654 32.792 1.00 51.78 525 GLY A N 1
ATOM 4129 C CA . GLY A 1 525 ? -49.350 28.757 32.210 1.00 51.78 525 GLY A CA 1
ATOM 4130 C C . GLY A 1 525 ? -48.880 27.480 31.539 1.00 51.78 525 GLY A C 1
ATOM 4131 O O . GLY A 1 525 ? -48.040 26.802 32.168 1.00 51.78 525 GLY A O 1
#

InterPro domains:
  IPR000742 EGF-like domain [PS00022] (257-268)

Sequence (525 aa):
MLIMRSTTVIDLLLNFLAVEFVSNLDDVVFLLTREGFLGSTLQNEAKKLSDTYYHSRHLSGESTHASASYVCTAVYFVALFALFLIFWCWIVSYQNNGAYLCHTIFAQYGDEAVPMLGTLTGLFYLGREKTLFGGRLSFYRDGKDGRDGEDKGALLAYCENEMRWTISLPNVSLTEDGWALSLTTDNVYDPCNWIAASSVTQDFDVLSAANSEWIVRASKKRTVPLSQNFLTCQDCIFSPEICGDFGHCSGDRWATCACDPGHYGVRCEYQPCQYLEISNQHDKSFQKESGGGTSTSNFAFNYYLLEGVKTYNRPVYTSASLGENQTLSDGTDIILFTGVRWILSSMYSFPGLKEHVKNVSGYFSNFHGHFTNYSAAYVSEPVYMGRLDDEASPSDLQWLFASDAASSDTALDLRLQPDLEQGFIETEFSCRRHKDNRLLLASEDRGKPKSRQAEESTNVSLIVDVLAAAFLLMGAFYKYARKNAVNKHDAEMDVEEAAQLDGTEDEEMDVEKDVTPAAEDKVDG

Secondary structure (DSSP, 8-state):
------HHHHHHHHHHHHHHHHHHHHHHHHHHHHHTTT-HHHHHHHHHHHH-----TT-TT-TTHHHHHHHHHHHHHHHHHHHHHHHHHHHHHHHHTTTTS-SEEEEEE--SS-HHHHHT-EEEEE-TT--EETTEE-EEES-SS-SSSS----EEEEETTTTEEEEE-TTEEEETTEEEE---S-----TTS-SEEESS---SSGGGGGGSPEEEE-GGG-EEE-S-EEEEE---SS-GGGG-TTEEE--STT--EEEPTT-BSSSS-B---SEEEE--TTS-PPBPP-SS-S--PBPPSEEEEEEEEEETTEEEEESS---TT-PPPTT-EEEEE-SS-EEEEEGGG-GGGGT-TT-HHHHHHT--TTTS----SEEEPP--TTSTT--SS-BT--EEEHHHHHS-TTTTT----TT-----B--PEEE---TT-TTS------PPPP------HHHHHHHHHHHHHHHHHHHHHHHHHHHHHHHHHHHHHHHHHHHTS------------------------

Solvent-accessible surface area (backbone atoms only — not comparable to full-atom values): 30483 Å² total; per-residue (Å²): 134,81,87,77,82,46,67,68,56,54,52,51,51,50,51,51,51,49,54,52,51,52,52,56,49,50,54,51,51,51,51,41,24,47,76,34,80,71,36,69,71,52,14,52,52,42,43,49,55,67,68,51,63,73,77,74,85,79,67,96,81,59,88,76,53,62,63,56,52,53,51,52,52,51,52,49,52,51,51,52,51,49,53,50,51,52,54,48,53,50,51,52,51,40,56,76,67,42,73,83,53,65,43,15,33,37,39,41,40,45,36,70,67,45,61,68,44,11,30,68,17,42,65,27,35,52,42,89,84,58,53,60,33,74,85,27,73,28,27,33,22,82,42,88,73,74,76,78,80,77,65,73,42,47,35,42,26,35,15,57,92,72,30,22,46,17,35,18,50,64,51,47,42,82,47,83,92,19,85,39,79,40,85,60,87,68,88,68,80,51,38,76,51,44,51,33,32,40,45,77,47,88,71,82,52,72,67,72,48,32,86,42,62,37,34,30,57,38,74,63,76,40,73,44,76,51,92,40,65,46,51,44,78,50,40,19,81,89,38,51,72,60,9,42,94,40,25,40,52,36,90,54,96,50,18,42,48,45,47,41,93,77,35,31,39,78,30,17,76,24,70,52,56,62,29,39,31,54,46,76,87,71,89,57,69,63,68,45,86,44,95,87,51,96,60,75,47,67,58,72,56,44,32,29,51,42,84,95,29,37,24,74,46,26,55,28,30,24,46,56,78,66,57,99,79,51,57,74,57,82,85,29,35,39,36,40,40,36,45,25,32,42,32,38,27,50,49,76,34,29,65,69,50,73,82,30,39,86,40,53,53,62,53,38,66,70,52,39,64,73,80,46,74,65,55,58,54,26,34,38,57,77,43,51,88,90,46,95,75,52,59,47,50,72,50,80,44,54,31,34,51,31,66,72,66,62,69,43,89,53,43,87,67,52,62,81,52,94,78,67,86,71,66,66,46,94,47,33,36,43,67,50,72,80,88,78,73,90,81,79,84,77,83,80,84,75,75,78,78,80,81,75,83,72,88,69,63,69,67,59,50,53,50,54,52,51,51,50,50,51,52,50,50,51,51,50,50,50,52,49,54,51,52,54,55,51,55,50,49,57,57,50,52,58,51,55,60,56,64,72,73,74,81,81,82,90,81,90,77,90,84,82,91,83,88,88,88,82,81,89,80,83,90,86,135

pLDDT: mean 79.69, std 18.67, range [33.25, 98.25]

Organism: NCBI:txid267567

Mean predicted aligned error: 12.67 Å

Nearest PDB structures (foldseek):
  4uwa-assembly1_B  TM=1.480E-01  e=1.558E+00  Oryctolagus cuniculus

Radius of gyration: 38.35 Å; Cα contacts (8 Å, |Δi|>4): 759; chains: 1; bounding box: 106×64×125 Å